Protein AF-A0A7X9SBX3-F1 (afdb_monomer)

Sequence (654 aa):
MNKITMFFCTLLCLFAACTQQEDELKALEEGKKVLVSFNVPEVALTPITRAGSGVELRYIMEVRSYNETQQSYETIKHRMEQLANGDNTASFEFELQEQGKYRLLFWADYVATQATKADTYTDKYYNTLDLENVMIIPEAYQLNDDSRDAFYGSYDFEKTAQQAILETQKLKRAVGKLVLKEKQQVAYTQSASFTVSYNVPKSFNVATGSTRSADVHAVTANDQNLAGNADSQDYTIFYDYIFATTGDGGYSISGLSLTGKDSQGATFTKDGIPNLPVHQNKRTIVSGSYMLVAPLPDGPSVKVETEITDTWADADVTVDTDEDVKPDVPAFAGKGTQSEPFQLASVDNLKKLMELVNAGEVVPGSETELSYGNAYYIQTGEIALNTDTDKICIGTAEHPFKGTYDGNKKTIGGLIVTHDNMAATGLFGVVEGATLTDIRIQDVKNFSKSGVAGGLCGISRGSVNITNVLCDGLNLAGSEVVGGLCGKVESGTLTVKACKMGANSTVVKTKSATGSNVGGFIGEIVAGTVLIEDSYNATKVTNTETASPDKVGGICGKVAEGVSFTITRCYVSASVTLTKSASGAAVADAILASGSAAVTDTYFDKAAKKTSTGAIKFASDAWPTWSVGAAWGSIGAYGDGGAAIVYPKLSWEQ

Foldseek 3Di:
DDDDDDDDDDDDDDDDDPPVVVVVVVCLQQLFKAKEKAFEDPLLCPLVVVLDQWKWKKKKKWKFFADPVVRDRDHTPDIDMDTDPPDRMDMDMDGDPDWFKMKMKMKMAIDTVVFDDDPHGDDQAWDVPDLQWIFGDLVNFDWLRSRRWMWMAMDMDTRDRNHHYDDYHYIFTQWFKEWEFAPDLVLLQFFAFKWKKWKAFGTAGRNQSATDQVHIDIDIDPRHGANADSVLQQRTRIMHIGGFGPDPRGDWIPDMWMKTAGPVGDIDTDPDDHTFTTHTQKYKYKYWHNHHHDADPPGDDTDIDIDIGNDSDPPPPPPDDDVPVPPLDFPAFFQLAPVTRGEDAELVSQVVLQVQQAVFAFGHNDPPRHGSLAGGYEYPHAYEDALPPRAAEHAAPVRFRQYEYHDVLHEYENYEHEDPPGQFTESYREHANYEYYNYEYAQYEYAAAHHFYEHHYGEYYAAYEAENYEDANADHEYEAFWEDHYGEYAEHEYEAYLYEYDQNHEIEYDHYQEEFFWEPHYREYRAYAYEHELYEGNYAWEYADAHHQYATEPHTREYDPPYEAEYELYEGAYEFDYNYYPDPNHATADHYRYDAYQYYNYEYANGDPDDPHPHHYPDDQAGDDDPPDRQWCDCWGRDPPDDDGDHIHGNSVD

Organism: NCBI:txid28111

Secondary structure (DSSP, 8-state):
--------------SS-HHHHHHHHHHHHTT-EEEEEEE--GGG-HHHHHS-BTEEEEEEEEEEEEETTTTEEEEEEEEEEEE--SSSEEEEEEE--S-EEEEEEEEEEEEETT--BSSSBPPSSEE-S-TTSEEE-GGG--SS-GGG--EEEEEEEEE-TT--BPPPEE-EESEEEEEEEES-HHHHHHEEEEEEEEEEE-EEETTTTEE-TT-EEEEEEEEEEPSSBGGGTB-EEEEEEEE--STT--EEE-S-EEEEEETTS-EEE---PPPEEE-TT-EEEEEESSSSSPPPTTPPP--EEEEEES---S--------SSS--SS-SSSS-SSSSSPEEE-SHHHHHHHHHHHHHTPBPTT-TT--BTTT-EEEE-S-EE--TTT-B--B--SSS-B-SEEE-TT-EEES-EE--TT-SEESSEEEEES-EEES-EEES-EEE-SSSEEESSEEEEESEEEEES-EE-S-EEEESSEEESSEEEE-SSEEEEES-EE-TT-EEEE---SS--EEESSEEEE-SSEEEEES-EE--EEEE--SSS--EEESSEEEE-TT-EEEEES-EE--EEEES---STT-EEESSBSSS--EEES-EESS--S--SS-PEE--SSB-----S---EEE-PBP-TTTPPP---EEGGG-

Radius of gyration: 33.86 Å; Cα contacts (8 Å, |Δi|>4): 1836; chains: 1; bounding box: 95×54×82 Å

Structure (mmCIF, N/CA/C/O backbone):
data_AF-A0A7X9SBX3-F1
#
_entry.id   AF-A0A7X9SBX3-F1
#
loop_
_atom_site.group_PDB
_atom_site.id
_atom_site.type_symbol
_atom_site.label_atom_id
_atom_site.label_alt_id
_atom_site.label_comp_id
_atom_site.label_asym_id
_atom_site.label_entity_id
_atom_site.label_seq_id
_atom_site.pdbx_PDB_ins_code
_atom_site.Cartn_x
_atom_site.Cartn_y
_atom_site.Cartn_z
_atom_site.occupancy
_atom_site.B_iso_or_equiv
_atom_site.auth_seq_id
_atom_site.auth_comp_id
_atom_site.auth_asym_id
_atom_site.auth_atom_id
_atom_site.pdbx_PDB_model_num
ATOM 1 N N . MET A 1 1 ? 23.498 1.967 30.797 1.00 29.91 1 MET A N 1
ATOM 2 C CA . MET A 1 1 ? 24.636 1.053 31.030 1.00 29.91 1 MET A CA 1
ATOM 3 C C . MET A 1 1 ? 24.372 -0.268 30.329 1.00 29.91 1 MET A C 1
ATOM 5 O O . MET A 1 1 ? 23.608 -1.092 30.809 1.00 29.91 1 MET A O 1
ATOM 9 N N . ASN A 1 2 ? 24.952 -0.334 29.136 1.00 28.06 2 ASN A N 1
ATOM 10 C CA . ASN A 1 2 ? 25.377 -1.444 28.287 1.00 28.06 2 ASN A CA 1
ATOM 11 C C . ASN A 1 2 ? 24.942 -2.873 28.640 1.00 28.06 2 ASN A C 1
ATOM 13 O O . ASN A 1 2 ? 25.412 -3.470 29.606 1.00 28.06 2 ASN A O 1
ATOM 17 N N . LYS A 1 3 ? 24.201 -3.467 27.702 1.00 26.70 3 LYS A N 1
ATOM 18 C CA . LYS A 1 3 ? 24.403 -4.851 27.268 1.00 26.70 3 LYS A CA 1
ATOM 19 C C . LYS A 1 3 ? 24.567 -4.837 25.749 1.00 26.70 3 LYS A C 1
ATOM 21 O O . LYS A 1 3 ? 23.579 -4.829 25.027 1.00 26.70 3 LYS A O 1
ATOM 26 N N . ILE A 1 4 ? 25.814 -4.779 25.289 1.00 29.08 4 ILE A N 1
ATOM 27 C CA . ILE A 1 4 ? 26.189 -5.218 23.943 1.00 29.08 4 ILE A CA 1
ATOM 28 C C . ILE A 1 4 ? 26.841 -6.577 24.153 1.00 29.08 4 ILE A C 1
ATOM 30 O O . ILE A 1 4 ? 27.819 -6.706 24.888 1.00 29.08 4 ILE A O 1
ATOM 34 N N . THR A 1 5 ? 26.222 -7.602 23.588 1.00 28.62 5 THR A N 1
ATOM 35 C CA . THR A 1 5 ? 26.702 -8.978 23.584 1.00 28.62 5 THR A CA 1
ATOM 36 C C . THR A 1 5 ? 26.880 -9.381 22.130 1.00 28.62 5 THR A C 1
ATOM 38 O O . THR A 1 5 ? 26.020 -9.075 21.313 1.00 28.62 5 THR A O 1
ATOM 41 N N . MET A 1 6 ? 27.957 -10.132 21.882 1.00 26.73 6 MET A N 1
ATOM 42 C CA . MET A 1 6 ? 28.195 -10.982 20.712 1.00 26.73 6 MET A CA 1
ATOM 43 C C . MET A 1 6 ? 28.601 -10.288 19.405 1.00 26.73 6 MET A C 1
ATOM 45 O O . MET A 1 6 ? 27.759 -9.928 18.598 1.00 26.73 6 MET A O 1
ATOM 49 N N . PHE A 1 7 ? 29.914 -10.226 19.159 1.00 26.52 7 PHE A N 1
ATOM 50 C CA . PHE A 1 7 ? 30.548 -10.994 18.076 1.00 26.52 7 PHE A CA 1
ATOM 51 C C . PHE A 1 7 ? 32.070 -11.039 18.315 1.00 26.52 7 PHE A C 1
ATOM 53 O O . PHE A 1 7 ? 32.809 -10.117 17.997 1.00 26.52 7 PHE A O 1
ATOM 60 N N . PHE A 1 8 ? 32.523 -12.113 18.961 1.00 30.94 8 PHE A N 1
ATOM 61 C CA . PHE A 1 8 ? 33.928 -12.497 19.103 1.00 30.94 8 PHE A CA 1
ATOM 62 C C . PHE A 1 8 ? 33.948 -14.002 18.844 1.00 30.94 8 PHE A C 1
ATOM 64 O O . PHE A 1 8 ? 33.506 -14.754 19.708 1.00 30.94 8 PHE A O 1
ATOM 71 N N . CYS A 1 9 ? 34.350 -14.431 17.647 1.00 26.30 9 CYS A N 1
ATOM 72 C CA . CYS A 1 9 ? 34.857 -15.779 17.357 1.00 26.30 9 CYS A CA 1
ATOM 73 C C . CYS A 1 9 ? 35.133 -15.918 15.858 1.00 26.30 9 CYS A C 1
ATOM 75 O O . CYS A 1 9 ? 34.207 -16.184 15.107 1.00 26.30 9 CYS A O 1
ATOM 77 N N . THR A 1 10 ? 36.402 -15.775 15.467 1.00 30.31 10 THR A N 1
ATOM 78 C CA . THR A 1 10 ? 37.152 -16.760 14.656 1.00 30.31 10 THR A CA 1
ATOM 79 C C . THR A 1 10 ? 38.561 -16.225 14.399 1.00 30.31 10 THR A C 1
ATOM 81 O O . THR A 1 10 ? 38.884 -15.754 13.316 1.00 30.31 10 THR A O 1
ATOM 84 N N . LEU A 1 11 ? 39.423 -16.313 15.410 1.00 33.22 11 LEU A N 1
ATOM 85 C CA . LEU A 1 11 ? 40.867 -16.354 15.198 1.00 33.22 11 LEU A CA 1
ATOM 86 C C . LEU A 1 11 ? 41.436 -17.352 16.201 1.00 33.22 11 LEU A C 1
ATOM 88 O O . LEU A 1 11 ? 41.638 -17.002 17.357 1.00 33.22 11 LEU A O 1
ATOM 92 N N . LEU A 1 12 ? 41.599 -18.612 15.788 1.00 30.83 12 LEU A N 1
ATOM 93 C CA . LEU A 1 12 ? 42.394 -19.611 16.508 1.00 30.83 12 LEU A CA 1
ATOM 94 C C . LEU A 1 12 ? 42.601 -20.862 15.643 1.00 30.83 12 LEU A C 1
ATOM 96 O O . LEU A 1 12 ? 41.713 -21.698 15.552 1.00 30.83 12 LEU A O 1
ATOM 100 N N . CYS A 1 13 ? 43.790 -20.962 15.043 1.00 27.70 13 CYS A N 1
ATOM 101 C CA . CYS A 1 13 ? 44.608 -22.171 14.848 1.00 27.70 13 CYS A CA 1
ATOM 102 C C . CYS A 1 13 ? 45.961 -21.699 14.259 1.00 27.70 13 CYS A C 1
ATOM 104 O O . CYS A 1 13 ? 45.933 -20.970 13.281 1.00 27.70 13 CYS A O 1
ATOM 106 N N . LEU A 1 14 ? 47.185 -22.017 14.699 1.00 28.97 14 LEU A N 1
ATOM 107 C CA . LEU A 1 14 ? 47.781 -22.805 15.783 1.00 28.97 14 LEU A CA 1
ATOM 108 C C . LEU A 1 14 ? 49.268 -22.348 15.899 1.00 28.97 14 LEU A C 1
ATOM 110 O O . LEU A 1 14 ? 49.957 -22.253 14.891 1.00 28.97 14 LEU A O 1
ATOM 114 N N . PHE A 1 15 ? 49.728 -22.095 17.132 1.00 36.72 15 PHE A N 1
ATOM 115 C CA . PHE A 1 15 ? 51.107 -22.132 17.671 1.00 36.72 15 PHE A CA 1
ATOM 116 C C . PHE A 1 15 ? 52.297 -21.477 16.923 1.00 36.72 15 PHE A C 1
ATOM 118 O O . PHE A 1 15 ? 53.084 -22.187 16.308 1.00 36.72 15 PHE A O 1
ATOM 125 N N . ALA A 1 16 ? 52.508 -20.160 17.132 1.00 33.69 16 ALA A N 1
ATOM 126 C CA . ALA A 1 16 ? 53.834 -19.500 17.282 1.00 33.69 16 ALA A CA 1
ATOM 127 C C . ALA A 1 16 ? 53.782 -17.976 17.626 1.00 33.69 16 ALA A C 1
ATOM 129 O O . ALA A 1 16 ? 54.732 -17.264 17.321 1.00 33.69 16 ALA A O 1
ATOM 130 N N . ALA A 1 17 ? 52.711 -17.430 18.230 1.00 33.72 17 ALA A N 1
ATOM 131 C CA . ALA A 1 17 ? 52.477 -15.968 18.233 1.00 33.72 17 ALA A CA 1
ATOM 132 C C . ALA A 1 17 ? 52.058 -15.335 19.584 1.00 33.72 17 ALA A C 1
ATOM 134 O O . ALA A 1 17 ? 51.328 -14.348 19.598 1.00 33.72 17 ALA A O 1
ATOM 135 N N . CYS A 1 18 ? 52.504 -15.856 20.737 1.00 38.62 18 CYS A N 1
ATOM 136 C CA . CYS A 1 18 ? 52.118 -15.275 22.040 1.00 38.62 18 CYS A CA 1
ATOM 137 C C . CYS A 1 18 ? 52.645 -13.847 22.289 1.00 38.62 18 CYS A C 1
ATOM 139 O O . CYS A 1 18 ? 52.012 -13.112 23.033 1.00 38.62 18 CYS A O 1
ATOM 141 N N . THR A 1 19 ? 53.752 -13.424 21.670 1.00 46.19 19 THR A N 1
ATOM 142 C CA . THR A 1 19 ? 54.263 -12.044 21.814 1.00 46.19 19 THR A CA 1
ATOM 143 C C . THR A 1 19 ? 53.541 -11.058 20.897 1.00 46.19 19 THR A C 1
ATOM 145 O O . THR A 1 19 ? 53.272 -9.930 21.285 1.00 46.19 19 THR A O 1
ATOM 148 N N . GLN A 1 20 ? 53.167 -11.504 19.696 1.00 48.78 20 GLN A N 1
ATOM 149 C CA . GLN A 1 20 ? 52.494 -10.673 18.698 1.00 48.78 20 GLN A CA 1
ATOM 150 C C . GLN A 1 20 ? 51.080 -10.294 19.155 1.00 48.78 20 GLN A C 1
ATOM 152 O O . GLN A 1 20 ? 50.665 -9.154 18.999 1.00 48.78 20 GLN A O 1
ATOM 157 N N . GLN A 1 21 ? 50.386 -11.225 19.815 1.00 46.06 21 GLN A N 1
ATOM 158 C CA . GLN A 1 21 ? 49.043 -11.002 20.343 1.00 46.06 21 GLN A CA 1
ATOM 159 C C . GLN A 1 21 ? 49.030 -10.065 21.569 1.00 46.06 21 GLN A C 1
ATOM 161 O O . GLN A 1 21 ? 48.087 -9.299 21.731 1.00 46.06 21 GLN A O 1
ATOM 166 N N . GLU A 1 22 ? 50.073 -10.080 22.413 1.00 47.22 22 GLU A N 1
ATOM 167 C CA . GLU A 1 22 ? 50.239 -9.122 23.525 1.00 47.22 22 GLU A CA 1
ATOM 168 C C . GLU A 1 22 ? 50.602 -7.713 23.036 1.00 47.22 22 GLU A C 1
ATOM 170 O O . GLU A 1 22 ? 50.091 -6.732 23.579 1.00 47.22 22 GLU A O 1
ATOM 175 N N . ASP A 1 23 ? 51.448 -7.596 22.010 1.00 52.53 23 ASP A N 1
ATOM 176 C CA . ASP A 1 23 ? 51.816 -6.305 21.416 1.00 52.53 23 ASP A CA 1
ATOM 177 C C . ASP A 1 23 ? 50.665 -5.700 20.594 1.00 52.53 23 ASP A C 1
ATOM 179 O O . ASP A 1 23 ? 50.452 -4.489 20.635 1.00 52.53 23 ASP A O 1
ATOM 183 N N . GLU A 1 24 ? 49.864 -6.522 19.909 1.00 51.44 24 GLU A N 1
ATOM 184 C CA . GLU A 1 24 ? 48.627 -6.091 19.243 1.00 51.44 24 GLU A CA 1
ATOM 185 C C . GLU A 1 24 ? 47.574 -5.612 20.248 1.00 51.44 24 GLU A C 1
ATOM 187 O O . GLU A 1 24 ? 46.966 -4.561 20.036 1.00 51.44 24 GLU A O 1
ATOM 192 N N . LEU A 1 25 ? 47.407 -6.320 21.372 1.00 48.41 25 LEU A N 1
ATOM 193 C CA . LEU A 1 25 ? 46.498 -5.915 22.446 1.00 48.41 25 LEU A CA 1
ATOM 194 C C . LEU A 1 25 ? 46.972 -4.616 23.120 1.00 48.41 25 LEU A C 1
ATOM 196 O O . LEU A 1 25 ? 46.162 -3.717 23.331 1.00 48.41 25 LEU A O 1
ATOM 200 N N . LYS A 1 26 ? 48.282 -4.460 23.365 1.00 51.50 26 LYS A N 1
ATOM 201 C CA . LYS A 1 26 ? 48.878 -3.209 23.872 1.00 51.50 26 LYS A CA 1
ATOM 202 C C . LYS A 1 26 ? 48.765 -2.047 22.884 1.00 51.50 26 LYS A C 1
ATOM 204 O O . LYS A 1 26 ? 48.511 -0.924 23.303 1.00 51.50 26 LYS A O 1
ATOM 209 N N . ALA A 1 27 ? 48.920 -2.282 21.581 1.00 50.53 27 ALA A N 1
ATOM 210 C CA . ALA A 1 27 ? 48.774 -1.245 20.554 1.00 50.53 27 ALA A CA 1
ATOM 211 C C . ALA A 1 27 ? 47.312 -0.780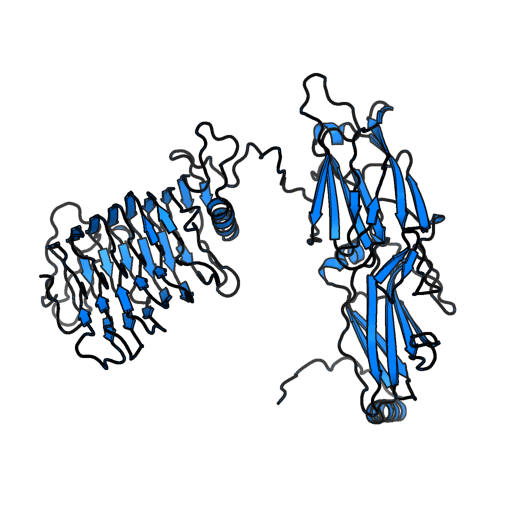 20.381 1.00 50.53 27 ALA A C 1
ATOM 213 O O . ALA A 1 27 ? 47.076 0.388 20.044 1.00 50.53 27 ALA A O 1
ATOM 214 N N . LEU A 1 28 ? 46.342 -1.664 20.651 1.00 51.38 28 LEU A N 1
ATOM 215 C CA . LEU A 1 28 ? 44.926 -1.318 20.819 1.00 51.38 28 LEU A CA 1
ATOM 216 C C . LEU A 1 28 ? 44.669 -0.560 22.137 1.00 51.38 28 LEU A C 1
ATOM 218 O O . LEU A 1 28 ? 43.938 0.430 22.120 1.00 51.38 28 LEU A O 1
ATOM 222 N N . GLU A 1 29 ? 45.290 -0.966 23.252 1.00 50.56 29 GLU A N 1
ATOM 223 C CA . GLU A 1 29 ? 45.176 -0.296 24.564 1.00 50.56 29 GLU A CA 1
ATOM 224 C C . GLU A 1 29 ? 45.827 1.102 24.596 1.00 50.56 29 GLU A C 1
ATOM 226 O O . GLU A 1 29 ? 45.339 1.992 25.293 1.00 50.56 29 GLU A O 1
ATOM 231 N N . GLU A 1 30 ? 46.880 1.337 23.806 1.00 54.88 30 GLU A N 1
ATOM 232 C CA . GLU A 1 30 ? 47.530 2.647 23.628 1.00 54.88 30 GLU A CA 1
ATOM 233 C C . GLU A 1 30 ? 46.875 3.515 22.534 1.00 54.88 30 GLU A C 1
ATOM 235 O O . GLU A 1 30 ? 47.345 4.622 22.260 1.00 54.88 30 GLU A O 1
ATOM 240 N N . GLY A 1 31 ? 45.813 3.028 21.878 1.00 56.81 31 GLY A N 1
ATOM 241 C CA . GLY A 1 31 ? 45.084 3.768 20.848 1.00 56.81 31 GLY A CA 1
ATOM 242 C C . GLY A 1 31 ? 45.906 4.090 19.594 1.00 56.81 31 GLY A C 1
ATOM 243 O O . GLY A 1 31 ? 45.600 5.069 18.919 1.00 56.81 31 GLY A O 1
ATOM 244 N N . LYS A 1 32 ? 46.952 3.324 19.262 1.00 67.25 32 LYS A N 1
ATOM 245 C CA . LYS A 1 32 ? 47.802 3.572 18.075 1.00 67.25 32 LYS A CA 1
ATOM 246 C C . LYS A 1 32 ? 47.245 2.947 16.798 1.00 67.25 32 LYS A C 1
ATOM 248 O O . LYS A 1 32 ? 47.476 3.470 15.709 1.00 67.25 32 LYS A O 1
ATOM 253 N N . LYS A 1 33 ? 46.499 1.852 16.936 1.00 73.62 33 LYS A N 1
ATOM 254 C CA . LYS A 1 33 ? 45.808 1.170 15.838 1.00 73.62 33 LYS A CA 1
ATOM 255 C C . LYS A 1 33 ? 44.367 1.651 15.720 1.00 73.62 33 LYS A C 1
ATOM 257 O O . LYS A 1 33 ? 43.701 1.869 16.729 1.00 73.62 33 LYS A O 1
ATOM 262 N N . VAL A 1 34 ? 43.900 1.807 14.488 1.00 80.62 34 VAL A N 1
ATOM 263 C CA . VAL A 1 34 ? 42.513 2.128 14.151 1.00 80.62 34 VAL A CA 1
ATOM 264 C C . VAL A 1 34 ? 41.955 0.998 13.302 1.00 80.62 34 VAL A C 1
ATOM 266 O O . VAL A 1 34 ? 42.498 0.683 12.245 1.00 80.62 34 VAL A O 1
ATOM 269 N N . LEU A 1 35 ? 40.853 0.418 13.766 1.00 81.50 35 LEU A N 1
ATOM 270 C CA . LEU A 1 35 ? 40.042 -0.529 13.020 1.00 81.50 35 LEU A CA 1
ATOM 271 C C . LEU A 1 35 ? 38.812 0.190 12.470 1.00 81.50 35 LEU A C 1
ATOM 273 O O . LEU A 1 35 ? 38.035 0.782 13.226 1.00 81.50 35 LEU A O 1
ATOM 277 N N . VAL A 1 36 ? 38.607 0.098 11.160 1.00 83.06 36 VAL A N 1
ATOM 278 C CA . VAL A 1 36 ? 37.375 0.538 10.507 1.00 83.06 36 VAL A CA 1
ATOM 279 C C . VAL A 1 36 ? 36.761 -0.617 9.743 1.00 83.06 36 VAL A C 1
ATOM 281 O O . VAL A 1 36 ? 37.454 -1.356 9.050 1.00 83.06 36 VAL A O 1
ATOM 284 N N . SER A 1 37 ? 35.449 -0.766 9.878 1.00 81.19 37 SER A N 1
ATOM 285 C CA . SER A 1 37 ? 34.666 -1.691 9.066 1.00 81.19 37 SER A CA 1
ATOM 286 C C . SER A 1 37 ? 33.675 -0.910 8.227 1.00 81.19 37 SER A C 1
ATOM 288 O O . SER A 1 37 ? 33.221 0.166 8.623 1.00 81.19 37 SER A O 1
ATOM 290 N N . PHE A 1 38 ? 33.324 -1.448 7.075 1.00 73.38 38 PHE A N 1
ATOM 291 C CA . PHE A 1 38 ? 32.271 -0.903 6.240 1.00 73.38 38 PHE A CA 1
ATOM 292 C C . PHE A 1 38 ? 31.499 -2.027 5.571 1.00 73.38 38 PHE A C 1
ATOM 294 O O . PHE A 1 38 ? 31.980 -3.156 5.451 1.00 73.38 38 PHE A O 1
ATOM 301 N N . ASN A 1 39 ? 30.288 -1.703 5.144 1.00 73.88 39 ASN A N 1
ATOM 302 C CA . ASN A 1 39 ? 29.443 -2.620 4.409 1.00 73.88 39 ASN A CA 1
ATOM 303 C C . ASN A 1 39 ? 28.909 -1.977 3.130 1.00 73.88 39 ASN A C 1
ATOM 305 O O . ASN A 1 39 ? 28.545 -0.795 3.096 1.00 73.88 39 ASN A O 1
ATOM 309 N N . VAL A 1 40 ? 28.843 -2.791 2.081 1.00 69.50 40 VAL A N 1
ATOM 310 C CA . VAL A 1 40 ? 28.067 -2.482 0.881 1.00 69.50 40 VAL A CA 1
ATOM 311 C C . VAL A 1 40 ? 26.613 -2.883 1.173 1.00 69.50 40 VAL A C 1
ATOM 313 O O . VAL A 1 40 ? 26.392 -3.948 1.756 1.00 69.50 40 VAL A O 1
ATOM 316 N N . PRO A 1 41 ? 25.604 -2.048 0.858 1.00 63.16 41 PRO A N 1
ATOM 317 C CA . PRO A 1 41 ? 24.205 -2.375 1.135 1.00 63.16 41 PRO A CA 1
ATOM 318 C C . PRO A 1 41 ? 23.789 -3.738 0.553 1.00 63.16 41 PRO A C 1
ATOM 320 O O . PRO A 1 41 ? 24.160 -4.079 -0.563 1.00 63.16 41 PRO A O 1
ATOM 323 N N . GLU A 1 42 ? 22.979 -4.506 1.286 1.00 50.88 42 GLU A N 1
ATOM 324 C CA . GLU A 1 42 ? 22.606 -5.885 0.915 1.00 50.88 42 GLU A CA 1
ATOM 325 C C . GLU A 1 42 ? 21.798 -5.954 -0.400 1.00 50.88 42 GLU A C 1
ATOM 327 O O . GLU A 1 42 ? 22.018 -6.826 -1.231 1.00 50.88 42 GLU A O 1
ATOM 332 N N . VAL A 1 43 ? 20.964 -4.940 -0.659 1.00 47.41 43 VAL A N 1
ATOM 333 C CA . VAL A 1 43 ? 20.203 -4.741 -1.914 1.00 47.41 43 VAL A CA 1
ATOM 334 C C . VAL A 1 43 ? 21.113 -4.375 -3.107 1.00 47.41 43 VAL A C 1
ATOM 336 O O . VAL A 1 43 ? 20.680 -4.314 -4.250 1.00 47.41 43 VAL A O 1
ATOM 339 N N . ALA A 1 44 ? 22.398 -4.111 -2.860 1.00 47.53 44 ALA A N 1
ATOM 340 C CA . ALA A 1 44 ? 23.400 -3.835 -3.884 1.00 47.53 44 ALA A CA 1
ATOM 341 C C . ALA A 1 44 ? 24.214 -5.077 -4.302 1.00 47.53 44 ALA A C 1
ATOM 343 O O . ALA A 1 44 ? 25.105 -4.953 -5.138 1.00 47.53 44 ALA A O 1
ATOM 344 N N . LEU A 1 45 ? 23.905 -6.259 -3.752 1.00 42.16 45 LEU A N 1
ATOM 345 C CA . LEU A 1 45 ? 24.653 -7.500 -3.986 1.00 42.16 45 LEU A CA 1
ATOM 346 C C . LEU A 1 45 ? 24.195 -8.311 -5.191 1.00 42.16 45 LEU A C 1
ATOM 348 O O . LEU A 1 45 ? 24.868 -9.275 -5.555 1.00 42.16 45 LEU A O 1
ATOM 352 N N . THR A 1 46 ? 23.096 -7.968 -5.847 1.00 45.44 46 THR A N 1
ATOM 353 C CA . THR A 1 46 ? 22.715 -8.724 -7.037 1.00 45.44 46 THR A CA 1
ATOM 354 C C . THR A 1 46 ? 23.529 -8.452 -8.278 1.00 45.44 46 THR A C 1
ATOM 356 O O . THR A 1 46 ? 23.807 -9.417 -8.978 1.00 45.44 46 THR A O 1
ATOM 359 N N . PRO A 1 47 ? 24.077 -7.253 -8.507 1.00 46.31 47 PRO A N 1
ATOM 360 C CA . PRO A 1 47 ? 25.213 -7.099 -9.407 1.00 46.31 47 PRO A CA 1
ATOM 361 C C . PRO A 1 47 ? 26.436 -7.913 -8.946 1.00 46.31 47 PRO A C 1
ATOM 363 O O . PRO A 1 47 ? 27.122 -8.491 -9.773 1.00 46.31 47 PRO A O 1
ATOM 366 N N . ILE A 1 48 ? 26.696 -8.055 -7.635 1.00 47.28 48 ILE A N 1
ATOM 367 C CA . ILE A 1 48 ? 27.837 -8.834 -7.091 1.00 47.28 48 ILE A CA 1
ATOM 368 C C . ILE A 1 48 ? 27.706 -10.338 -7.397 1.00 47.28 48 ILE A C 1
ATOM 370 O O . ILE A 1 48 ? 28.714 -10.980 -7.677 1.00 47.28 48 ILE A O 1
ATOM 374 N N . THR A 1 49 ? 26.488 -10.887 -7.452 1.00 45.56 49 THR A N 1
ATOM 375 C CA . THR A 1 49 ? 26.232 -12.273 -7.899 1.00 45.56 49 THR A CA 1
ATOM 376 C C . THR A 1 49 ? 25.999 -12.418 -9.415 1.00 45.56 49 THR A C 1
ATOM 378 O O . THR A 1 49 ? 26.146 -13.525 -9.932 1.00 45.56 49 THR A O 1
ATOM 381 N N . ARG A 1 50 ? 25.684 -11.331 -10.145 1.00 48.91 50 ARG A N 1
ATOM 382 C CA . ARG A 1 50 ? 25.410 -11.307 -11.606 1.00 48.91 50 ARG A CA 1
ATOM 383 C C . ARG A 1 50 ? 26.553 -10.815 -12.490 1.00 48.91 50 ARG A C 1
ATOM 385 O O . ARG A 1 50 ? 26.508 -11.073 -13.687 1.00 48.91 50 ARG A O 1
ATOM 392 N N . ALA A 1 51 ? 27.578 -10.167 -11.933 1.00 54.50 51 ALA A N 1
ATOM 393 C CA . ALA A 1 51 ? 28.741 -9.632 -12.654 1.00 54.50 51 ALA A CA 1
ATOM 394 C C . ALA A 1 51 ? 29.521 -10.688 -13.474 1.00 54.50 51 ALA A C 1
ATOM 396 O O . ALA A 1 51 ? 30.451 -10.362 -14.211 1.00 54.50 51 ALA A O 1
ATOM 397 N N . GLY A 1 52 ? 29.105 -11.953 -13.386 1.00 57.09 52 GLY A N 1
ATOM 398 C CA . GLY A 1 52 ? 29.570 -13.048 -14.211 1.00 57.09 52 GLY A CA 1
ATOM 399 C C . GLY A 1 52 ? 30.881 -13.628 -13.702 1.00 57.09 52 GLY A C 1
ATOM 400 O O . GLY A 1 52 ? 31.565 -13.076 -12.841 1.00 57.09 52 GLY A O 1
ATOM 401 N N . SER A 1 53 ? 31.251 -14.782 -14.249 1.00 61.09 53 SER A N 1
ATOM 402 C CA . SER A 1 53 ? 32.563 -15.382 -14.018 1.00 61.09 53 SER A CA 1
ATOM 403 C C . SER A 1 53 ? 33.621 -14.589 -14.796 1.00 61.09 53 SER A C 1
ATOM 405 O O . SER A 1 53 ? 33.878 -14.883 -15.963 1.00 61.09 53 SER A O 1
ATOM 407 N N . GLY A 1 54 ? 34.198 -13.547 -14.198 1.00 79.69 54 GLY A N 1
ATOM 408 C CA . GLY A 1 54 ? 35.239 -12.748 -14.861 1.00 79.69 54 GLY A CA 1
ATOM 409 C C . GLY A 1 54 ? 35.662 -11.461 -14.155 1.00 79.69 54 GLY A C 1
ATOM 410 O O . GLY A 1 54 ? 36.613 -10.808 -14.598 1.00 79.69 54 GLY A O 1
ATOM 411 N N . VAL A 1 55 ? 34.989 -11.088 -13.066 1.00 87.31 55 VAL A N 1
ATOM 412 C CA . VAL A 1 55 ? 35.395 -9.974 -12.208 1.00 87.31 55 VAL A CA 1
ATOM 413 C C . VAL A 1 55 ? 35.342 -10.341 -10.731 1.00 87.31 55 VAL A C 1
ATOM 415 O O . VAL A 1 55 ? 34.678 -11.298 -10.341 1.00 87.31 55 VAL A O 1
ATOM 418 N N . GLU A 1 56 ? 36.032 -9.554 -9.913 1.00 85.81 56 GLU A N 1
ATOM 419 C CA . GLU A 1 56 ? 36.028 -9.632 -8.454 1.00 85.81 56 GLU A CA 1
ATOM 420 C C . GLU A 1 56 ? 35.821 -8.228 -7.876 1.00 85.81 56 GLU A C 1
ATOM 422 O O . GLU A 1 56 ? 36.373 -7.247 -8.383 1.00 85.81 56 GLU A O 1
ATOM 427 N N . LEU A 1 57 ? 35.006 -8.125 -6.823 1.00 86.94 57 LEU A N 1
ATOM 428 C CA . LEU A 1 57 ? 34.781 -6.864 -6.120 1.00 86.94 57 LEU A CA 1
ATOM 429 C C . LEU A 1 57 ? 36.040 -6.487 -5.329 1.00 86.94 57 LEU A C 1
ATOM 431 O O . LEU A 1 57 ? 36.579 -7.293 -4.570 1.00 86.94 57 LEU A O 1
ATOM 435 N N . ARG A 1 58 ? 36.483 -5.246 -5.488 1.00 91.12 58 ARG A N 1
ATOM 436 C CA . ARG A 1 58 ? 37.620 -4.630 -4.812 1.00 91.12 58 ARG A CA 1
ATOM 437 C C . ARG A 1 58 ? 37.132 -3.532 -3.880 1.00 91.12 58 ARG A C 1
ATOM 439 O O . ARG A 1 58 ? 36.203 -2.797 -4.196 1.00 91.12 58 ARG A O 1
ATOM 446 N N . TYR A 1 59 ? 37.830 -3.379 -2.763 1.00 91.31 59 TYR A N 1
ATOM 447 C CA . TYR A 1 59 ? 37.684 -2.276 -1.830 1.00 91.31 59 TYR A CA 1
ATOM 448 C C . TYR A 1 59 ? 38.984 -1.484 -1.718 1.00 91.31 59 TYR A C 1
ATOM 450 O O . TYR A 1 59 ? 40.051 -2.075 -1.544 1.00 91.31 59 TYR A O 1
ATOM 458 N N . ILE A 1 60 ? 38.881 -0.158 -1.748 1.00 94.56 60 ILE A N 1
ATOM 459 C CA . ILE A 1 60 ? 39.974 0.799 -1.556 1.00 94.56 60 ILE A CA 1
ATOM 460 C C . ILE A 1 60 ? 39.617 1.707 -0.377 1.00 94.56 60 ILE A C 1
ATOM 462 O O . ILE A 1 60 ? 38.489 2.194 -0.279 1.00 94.56 60 ILE A O 1
ATOM 466 N N . MET A 1 61 ? 40.585 1.964 0.499 1.00 94.25 61 MET A N 1
ATOM 467 C CA . MET A 1 61 ? 40.491 2.966 1.558 1.00 94.25 61 MET A CA 1
ATOM 468 C C . MET A 1 61 ? 41.699 3.902 1.511 1.00 94.25 61 MET A C 1
ATOM 470 O O . MET A 1 61 ? 42.839 3.440 1.486 1.00 94.25 61 MET A O 1
ATOM 474 N N . GLU A 1 62 ? 41.448 5.207 1.592 1.00 96.44 62 GLU A N 1
ATOM 475 C CA . GLU A 1 62 ? 42.453 6.221 1.912 1.00 96.44 62 GLU A CA 1
ATOM 476 C C . GLU A 1 62 ? 42.156 6.899 3.251 1.00 96.44 62 GLU A C 1
ATOM 478 O O . GLU A 1 62 ? 41.014 7.254 3.546 1.00 96.44 62 GLU A O 1
ATOM 483 N N . VAL A 1 63 ? 43.206 7.132 4.039 1.00 94.88 63 VAL A N 1
ATOM 484 C CA . VAL A 1 63 ? 43.164 7.936 5.267 1.00 94.88 63 VAL A CA 1
ATOM 485 C C . VAL A 1 63 ? 43.903 9.235 4.999 1.00 94.88 63 VAL A C 1
ATOM 487 O O . VAL A 1 63 ? 45.095 9.208 4.693 1.00 94.88 63 VAL A O 1
ATOM 490 N N . ARG A 1 64 ? 43.230 10.375 5.144 1.00 95.19 64 ARG A N 1
ATOM 491 C CA . ARG A 1 64 ? 43.806 11.704 4.907 1.00 95.19 64 ARG A CA 1
ATOM 492 C C . ARG A 1 64 ? 43.801 12.531 6.184 1.00 95.19 64 ARG A C 1
ATOM 494 O O . ARG A 1 64 ? 42.785 12.584 6.871 1.00 95.19 64 ARG A O 1
ATOM 501 N N . SER A 1 65 ? 44.916 13.174 6.523 1.00 93.81 65 SER A N 1
ATOM 502 C CA . SER A 1 65 ? 44.983 14.074 7.685 1.00 93.81 65 SER A CA 1
ATOM 503 C C . SER A 1 65 ? 44.558 15.492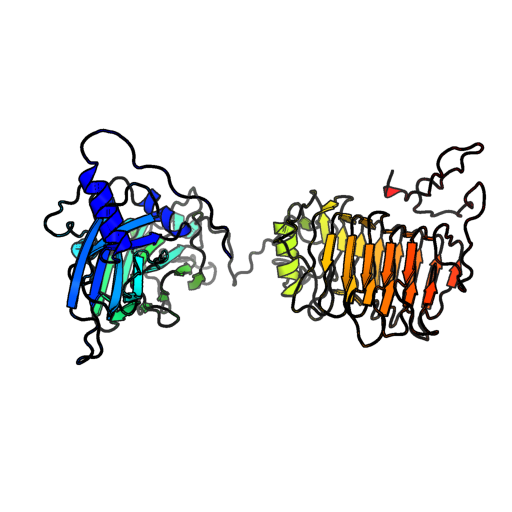 7.321 1.00 93.81 65 SER A C 1
ATOM 505 O O . SER A 1 65 ? 44.905 15.982 6.245 1.00 93.81 65 SER A O 1
ATOM 507 N N . TYR A 1 66 ? 43.868 16.164 8.238 1.00 93.31 66 TYR A N 1
ATOM 508 C CA . TYR A 1 66 ? 43.477 17.561 8.087 1.00 93.31 66 TYR A CA 1
ATOM 509 C C . TYR A 1 66 ? 44.680 18.499 8.218 1.00 93.31 66 TYR A C 1
ATOM 511 O O . TYR A 1 66 ? 45.460 18.401 9.167 1.00 93.31 66 TYR A O 1
ATOM 519 N N . ASN A 1 67 ? 44.810 19.438 7.287 1.00 91.06 67 ASN A N 1
ATOM 520 C CA . ASN A 1 67 ? 45.772 20.525 7.359 1.00 91.06 67 ASN A CA 1
ATOM 521 C C . ASN A 1 67 ? 45.068 21.796 7.851 1.00 91.06 67 ASN A C 1
ATOM 523 O O . ASN A 1 67 ? 44.291 22.407 7.122 1.00 91.06 67 ASN A O 1
ATOM 527 N N . GLU A 1 68 ? 45.379 22.231 9.073 1.00 87.31 68 GLU A N 1
ATOM 528 C CA . GLU A 1 68 ? 44.787 23.435 9.680 1.00 87.31 68 GLU A CA 1
ATOM 529 C C . GLU A 1 68 ? 45.107 24.729 8.901 1.00 87.31 68 GLU A C 1
ATOM 531 O O . GLU A 1 68 ? 44.316 25.670 8.915 1.00 87.31 68 GLU A O 1
ATOM 536 N N . THR A 1 69 ? 46.234 24.785 8.179 1.00 87.75 69 THR A N 1
ATOM 537 C CA . THR A 1 69 ? 46.624 25.971 7.389 1.00 87.75 69 THR A CA 1
ATOM 538 C C . THR A 1 69 ? 45.790 26.100 6.118 1.00 87.75 69 THR A C 1
ATOM 540 O O . THR A 1 69 ? 45.375 27.199 5.758 1.00 87.75 69 THR A O 1
ATOM 543 N N . GLN A 1 70 ? 45.556 24.980 5.431 1.00 84.38 70 GLN A N 1
ATOM 544 C CA . GLN A 1 70 ? 44.829 24.934 4.155 1.00 84.38 70 GLN A CA 1
ATOM 545 C C . GLN A 1 70 ? 43.329 24.661 4.333 1.00 84.38 70 GLN A C 1
ATOM 547 O O . GLN A 1 70 ? 42.561 24.819 3.389 1.00 84.38 70 GLN A O 1
ATOM 552 N N . GLN A 1 71 ? 42.915 24.305 5.552 1.00 87.75 71 GLN A N 1
ATOM 553 C CA . GLN A 1 71 ? 41.545 23.949 5.919 1.00 87.75 71 GLN A CA 1
ATOM 554 C C . GLN A 1 71 ? 40.970 22.806 5.065 1.00 87.75 71 GLN A C 1
ATOM 556 O O . GLN A 1 71 ? 39.807 22.819 4.664 1.00 87.75 71 GLN A O 1
ATOM 561 N N . SER A 1 72 ? 41.804 21.806 4.778 1.00 89.62 72 SER A N 1
ATOM 562 C CA . SER A 1 72 ? 41.532 20.733 3.817 1.00 89.62 72 SER A CA 1
ATOM 563 C C . SER A 1 72 ? 42.200 19.413 4.230 1.00 89.62 72 SER A C 1
ATOM 565 O O . SER A 1 72 ? 43.147 19.389 5.017 1.00 89.62 72 SER A O 1
ATOM 567 N N . TYR A 1 73 ? 41.704 18.288 3.706 1.00 89.94 73 TYR A N 1
ATOM 568 C CA . TYR A 1 73 ? 42.258 16.948 3.944 1.00 89.94 73 TYR A CA 1
ATOM 569 C C . TYR A 1 73 ? 43.165 16.523 2.780 1.00 89.94 73 TYR A C 1
ATOM 571 O O . TYR A 1 73 ? 42.736 15.788 1.896 1.00 89.94 73 TYR A O 1
ATOM 579 N N . GLU A 1 74 ? 44.413 16.995 2.759 1.00 81.50 74 GLU A N 1
ATOM 580 C CA . GLU A 1 74 ? 45.294 16.839 1.582 1.00 81.50 74 GLU A CA 1
ATOM 581 C C . GLU A 1 74 ? 46.322 15.708 1.707 1.00 81.50 74 GLU A C 1
ATOM 583 O O . GLU A 1 74 ? 46.671 15.067 0.718 1.00 81.50 74 GLU A O 1
ATOM 588 N N . THR A 1 75 ? 46.812 15.424 2.916 1.00 90.00 75 THR A N 1
ATOM 589 C CA . THR A 1 75 ? 47.917 14.471 3.092 1.00 90.00 75 THR A CA 1
ATOM 590 C C . THR A 1 75 ? 47.392 13.055 3.285 1.00 90.00 75 THR A C 1
ATOM 592 O O . THR A 1 75 ? 46.847 12.739 4.345 1.00 90.00 75 THR A O 1
ATOM 595 N N . ILE A 1 76 ? 47.613 12.182 2.299 1.00 93.88 76 ILE A N 1
ATOM 596 C CA . ILE A 1 76 ? 47.353 10.740 2.412 1.00 93.88 76 ILE A CA 1
ATOM 597 C C . ILE A 1 76 ? 48.348 10.133 3.408 1.00 93.88 76 ILE A C 1
ATOM 599 O O . ILE A 1 76 ? 49.562 10.196 3.219 1.00 93.88 76 ILE A O 1
ATOM 603 N N . LYS A 1 77 ? 47.828 9.550 4.487 1.00 94.56 77 LYS A N 1
ATOM 604 C CA . LYS A 1 77 ? 48.595 8.821 5.505 1.00 94.56 77 LYS A CA 1
ATOM 605 C C . LYS A 1 77 ? 48.649 7.329 5.202 1.00 94.56 77 LYS A C 1
ATOM 607 O O . LYS A 1 77 ? 49.691 6.719 5.395 1.00 94.56 77 LYS A O 1
ATOM 612 N N . HIS A 1 78 ? 47.545 6.771 4.706 1.00 93.81 78 HIS A N 1
ATOM 613 C CA . HIS A 1 78 ? 47.435 5.364 4.317 1.00 93.81 78 HIS A CA 1
ATOM 614 C C . HIS A 1 78 ? 46.582 5.220 3.065 1.00 93.81 78 HIS A C 1
ATOM 616 O O . HIS A 1 78 ? 45.578 5.920 2.932 1.00 93.81 78 HIS A O 1
ATOM 622 N N . ARG A 1 79 ? 46.951 4.270 2.202 1.00 94.50 79 ARG A N 1
ATOM 623 C CA . ARG A 1 79 ? 46.111 3.733 1.129 1.00 94.50 79 ARG A CA 1
ATOM 624 C C . ARG A 1 79 ? 46.162 2.213 1.194 1.00 94.50 79 ARG A C 1
ATOM 626 O O . ARG A 1 79 ? 47.246 1.637 1.228 1.00 94.50 79 ARG A O 1
ATOM 633 N N . MET A 1 80 ? 45.004 1.570 1.229 1.00 93.25 80 MET A N 1
ATOM 634 C CA . MET A 1 80 ? 44.892 0.117 1.340 1.00 93.25 80 MET A CA 1
ATOM 635 C C . MET A 1 80 ? 43.872 -0.409 0.339 1.00 93.25 80 MET A C 1
ATOM 637 O O . MET A 1 80 ? 42.835 0.214 0.133 1.00 93.25 80 MET A O 1
ATOM 641 N N . GLU A 1 81 ? 44.156 -1.575 -0.245 1.00 93.25 81 GLU A N 1
ATOM 642 C CA . GLU A 1 81 ? 43.251 -2.254 -1.175 1.00 93.25 81 GLU A CA 1
ATOM 643 C C . GLU A 1 81 ? 43.140 -3.742 -0.857 1.00 93.25 81 GLU A C 1
ATOM 645 O O . GLU A 1 81 ? 44.158 -4.418 -0.644 1.00 93.25 81 GLU A O 1
ATOM 650 N N . GLN A 1 82 ? 41.921 -4.271 -0.898 1.00 88.69 82 GLN A N 1
ATOM 651 C CA . GLN A 1 82 ? 41.643 -5.696 -0.730 1.00 88.69 82 GLN A CA 1
ATOM 652 C C . GLN A 1 82 ? 40.521 -6.155 -1.659 1.00 88.69 82 GLN A C 1
ATOM 654 O O . GLN A 1 82 ? 39.656 -5.365 -2.024 1.00 88.69 82 GLN A O 1
ATOM 659 N N . LEU A 1 83 ? 40.546 -7.430 -2.039 1.00 87.00 83 LEU A N 1
ATOM 660 C CA . LEU A 1 83 ? 39.445 -8.065 -2.759 1.00 87.00 83 LEU A CA 1
ATOM 661 C C . LEU A 1 83 ? 38.413 -8.578 -1.753 1.00 87.00 83 LEU A C 1
ATOM 663 O O . LEU A 1 83 ? 38.752 -8.895 -0.611 1.00 87.00 83 LEU A O 1
ATOM 667 N N . ALA A 1 84 ? 37.152 -8.633 -2.165 1.00 79.31 84 ALA A N 1
ATOM 668 C CA . ALA A 1 84 ? 36.080 -9.177 -1.350 1.00 79.31 84 ALA A CA 1
ATOM 669 C C . ALA A 1 84 ? 36.226 -10.700 -1.210 1.00 79.31 84 ALA A C 1
ATOM 671 O O . ALA A 1 84 ? 36.407 -11.408 -2.196 1.00 79.31 84 ALA A O 1
ATOM 672 N N . ASN A 1 85 ? 36.061 -11.218 0.009 1.00 66.38 85 ASN A N 1
ATOM 673 C CA . ASN A 1 85 ? 36.132 -12.656 0.303 1.00 66.38 85 ASN A CA 1
ATOM 674 C C . ASN A 1 85 ? 34.753 -13.347 0.250 1.00 66.38 85 ASN A C 1
ATOM 676 O O . ASN A 1 85 ? 34.515 -14.312 0.968 1.00 66.38 85 ASN A O 1
ATOM 680 N N . GLY A 1 86 ? 33.829 -12.839 -0.571 1.00 58.62 86 GLY A N 1
ATOM 681 C CA . GLY A 1 86 ? 32.446 -13.331 -0.660 1.00 58.62 86 GLY A CA 1
ATOM 682 C C . GLY A 1 86 ? 31.461 -12.700 0.335 1.00 58.62 86 GLY A C 1
ATOM 683 O O . GLY A 1 86 ? 30.260 -12.904 0.186 1.00 58.62 86 GLY A O 1
ATOM 684 N N . ASP A 1 87 ? 31.944 -11.887 1.281 1.00 59.84 87 ASP A N 1
ATOM 685 C CA . ASP A 1 87 ? 31.115 -11.140 2.234 1.00 59.84 87 ASP A CA 1
ATOM 686 C C . ASP A 1 87 ? 30.855 -9.691 1.775 1.00 59.84 87 ASP A C 1
ATOM 688 O O . ASP A 1 87 ? 31.679 -9.050 1.115 1.00 59.84 87 ASP A O 1
ATOM 692 N N . ASN A 1 88 ? 29.710 -9.136 2.189 1.00 63.94 88 ASN A N 1
ATOM 693 C CA . ASN A 1 88 ? 29.297 -7.745 1.932 1.00 63.94 88 ASN A CA 1
ATOM 694 C C . ASN A 1 88 ? 29.919 -6.723 2.901 1.00 63.94 88 ASN A C 1
ATOM 696 O O . ASN A 1 88 ? 29.509 -5.559 2.945 1.00 63.94 88 ASN A O 1
ATOM 700 N N . THR A 1 89 ? 30.895 -7.168 3.688 1.00 68.50 89 THR A N 1
ATOM 701 C CA . THR A 1 89 ? 31.623 -6.359 4.659 1.00 68.50 89 THR A CA 1
ATOM 702 C C . THR A 1 89 ? 33.115 -6.471 4.415 1.00 68.50 89 THR A C 1
ATOM 704 O O . THR A 1 89 ? 33.615 -7.490 3.939 1.00 68.50 89 THR A O 1
ATOM 707 N N . ALA A 1 90 ? 33.829 -5.407 4.744 1.00 78.50 90 ALA A N 1
ATOM 708 C CA . ALA A 1 90 ? 35.275 -5.406 4.752 1.00 78.50 90 ALA A CA 1
ATOM 709 C C . ALA A 1 90 ? 35.786 -4.539 5.900 1.00 78.50 90 ALA A C 1
ATOM 711 O O . ALA A 1 90 ? 35.132 -3.585 6.332 1.00 78.50 90 ALA A O 1
ATOM 712 N N . SER A 1 91 ? 36.974 -4.882 6.385 1.00 82.81 91 SER A N 1
ATOM 713 C CA . SER A 1 91 ? 37.637 -4.175 7.474 1.00 82.81 91 SER A CA 1
ATOM 714 C C . SER A 1 91 ? 39.057 -3.807 7.068 1.00 82.81 91 SER A C 1
ATOM 716 O O . SER A 1 91 ? 39.717 -4.563 6.355 1.00 82.81 91 SER A O 1
ATOM 718 N N . PHE A 1 92 ? 39.520 -2.646 7.519 1.00 85.88 92 PHE A N 1
ATOM 719 C CA . PHE A 1 92 ? 40.903 -2.202 7.385 1.00 85.88 92 PHE A CA 1
ATOM 720 C C . PHE A 1 92 ? 41.454 -1.847 8.764 1.00 85.88 92 PHE A C 1
ATOM 722 O O . PHE A 1 92 ? 40.773 -1.210 9.572 1.00 85.88 92 PHE A O 1
ATOM 729 N N . GLU A 1 93 ? 42.698 -2.246 9.007 1.00 88.44 93 GLU A N 1
ATOM 730 C CA . GLU A 1 93 ? 43.465 -1.889 10.197 1.00 88.44 93 GLU A CA 1
ATOM 731 C C . GLU A 1 93 ? 44.696 -1.084 9.773 1.00 88.44 93 GLU A C 1
ATOM 733 O O . GLU A 1 93 ? 45.423 -1.491 8.867 1.00 88.44 93 GLU A O 1
ATOM 738 N N . PHE A 1 94 ? 44.930 0.057 10.421 1.00 87.94 94 PHE A N 1
ATOM 739 C CA . PHE A 1 94 ? 46.083 0.919 10.154 1.00 87.94 94 PHE A CA 1
ATOM 740 C C . PHE A 1 94 ? 46.524 1.681 11.409 1.00 87.94 94 PHE A C 1
ATOM 742 O O . PHE A 1 94 ? 45.782 1.795 12.385 1.00 87.94 94 PHE A O 1
ATOM 749 N N . GLU A 1 95 ? 47.739 2.231 11.386 1.00 87.06 95 GLU A N 1
ATOM 750 C CA . GLU A 1 95 ? 48.312 2.967 12.518 1.00 87.06 95 GLU A CA 1
ATOM 751 C C . GLU A 1 95 ? 48.215 4.488 12.340 1.00 87.06 95 GLU A C 1
ATOM 753 O O . GLU A 1 95 ? 48.622 5.030 11.314 1.00 87.06 95 GLU A O 1
ATOM 758 N N . LEU A 1 96 ? 47.746 5.205 13.363 1.00 86.06 96 LEU A N 1
ATOM 759 C CA . LEU A 1 96 ? 47.792 6.671 13.425 1.00 86.06 96 LEU A CA 1
ATOM 760 C C . LEU A 1 96 ? 48.462 7.114 14.726 1.00 86.06 96 LEU A C 1
ATOM 762 O O . LEU A 1 96 ? 47.897 6.966 15.807 1.00 86.06 96 LEU A O 1
ATOM 766 N N . GLN A 1 97 ? 49.670 7.672 14.611 1.00 77.38 97 GLN A N 1
ATOM 767 C CA . GLN A 1 97 ? 50.449 8.131 15.769 1.00 77.38 97 GLN A CA 1
ATOM 768 C C . GLN A 1 97 ? 49.996 9.498 16.297 1.00 77.38 97 GLN A C 1
ATOM 770 O O . GLN A 1 97 ? 50.110 9.776 17.489 1.00 77.38 97 GLN A O 1
ATOM 775 N N . GLU A 1 98 ? 49.504 10.361 15.410 1.00 84.12 98 GLU A N 1
ATOM 776 C CA . GLU A 1 98 ? 49.113 11.731 15.729 1.00 84.12 98 GLU A CA 1
ATOM 777 C C . GLU A 1 98 ? 47.620 11.784 16.096 1.00 84.12 98 GLU A C 1
ATOM 779 O O . GLU A 1 98 ? 46.778 11.149 15.462 1.00 84.12 98 GLU A O 1
ATOM 784 N N . GLN A 1 99 ? 47.284 12.546 17.139 1.00 86.38 99 GLN A N 1
ATOM 785 C CA . GLN A 1 99 ? 45.897 12.927 17.416 1.00 86.38 99 GLN A CA 1
ATOM 786 C C . GLN A 1 99 ? 45.502 14.072 16.483 1.00 86.38 99 GLN A C 1
ATOM 788 O O . GLN A 1 99 ? 46.334 14.921 16.158 1.00 86.38 99 GLN A O 1
ATOM 793 N N . GLY A 1 100 ? 44.237 14.125 16.076 1.00 89.06 100 GLY A N 1
ATOM 794 C CA . GLY A 1 100 ? 43.750 15.180 15.190 1.00 89.06 100 GLY A CA 1
ATOM 795 C C . GLY A 1 100 ? 42.614 14.732 14.283 1.00 89.06 100 GLY A C 1
ATOM 796 O O . GLY A 1 100 ? 42.060 13.646 14.441 1.00 89.06 100 GLY A O 1
ATOM 797 N N . LYS A 1 101 ? 42.257 15.591 13.329 1.00 92.25 101 LYS A N 1
ATOM 798 C CA . LYS A 1 101 ? 41.163 15.350 12.384 1.00 92.25 101 LYS A CA 1
ATOM 799 C C . LYS A 1 101 ? 41.655 14.571 11.170 1.00 92.25 101 LYS A C 1
ATOM 801 O O . LYS A 1 101 ? 42.684 14.903 10.575 1.00 92.25 101 LYS A O 1
ATOM 806 N N . TYR A 1 102 ? 40.871 13.582 10.773 1.00 93.06 102 TYR A N 1
ATOM 807 C CA . TYR A 1 102 ? 41.128 12.726 9.627 1.00 93.06 102 TYR A CA 1
ATOM 808 C C . TYR A 1 102 ? 39.858 12.529 8.805 1.00 93.06 102 TYR A C 1
ATOM 810 O O . TYR A 1 102 ? 38.747 12.589 9.329 1.00 93.06 102 TYR A O 1
ATOM 818 N N . ARG A 1 103 ? 40.041 12.254 7.517 1.00 94.19 103 ARG A N 1
ATOM 819 C CA . ARG A 1 103 ? 38.988 11.846 6.592 1.00 94.19 103 ARG A CA 1
ATOM 820 C C . ARG A 1 103 ? 39.315 10.478 6.026 1.00 94.19 103 ARG A C 1
ATOM 822 O O . ARG A 1 103 ? 40.430 10.241 5.563 1.00 94.19 103 ARG A O 1
ATOM 829 N N . LEU A 1 104 ? 38.326 9.601 6.044 1.00 94.19 104 LEU A N 1
ATOM 830 C CA . LEU A 1 104 ? 38.336 8.330 5.340 1.00 94.19 104 LEU A CA 1
ATOM 831 C C . LEU A 1 104 ? 37.647 8.510 3.997 1.00 94.19 104 LEU A C 1
ATOM 833 O O . LEU A 1 104 ? 36.531 9.031 3.949 1.00 94.19 104 LEU A O 1
ATOM 837 N N . LEU A 1 105 ? 38.295 8.056 2.931 1.00 95.75 105 LEU A N 1
ATOM 838 C CA . LEU A 1 105 ? 37.688 7.893 1.615 1.00 95.75 105 LEU A CA 1
ATOM 839 C C . LEU A 1 105 ? 37.625 6.403 1.304 1.00 95.75 105 LEU A C 1
ATOM 841 O O . LEU A 1 105 ? 38.642 5.718 1.370 1.00 95.75 105 LEU A O 1
ATOM 845 N N . PHE A 1 106 ? 36.441 5.918 0.958 1.00 95.19 106 PHE A N 1
ATOM 846 C CA . PHE A 1 106 ? 36.213 4.542 0.542 1.00 95.19 106 PHE A CA 1
ATOM 847 C C . PHE A 1 106 ? 35.759 4.506 -0.908 1.00 95.19 106 PHE A C 1
ATOM 849 O O . PHE A 1 106 ? 34.925 5.320 -1.312 1.00 95.19 106 PHE A O 1
ATOM 856 N N . TRP A 1 107 ? 36.260 3.527 -1.651 1.00 95.31 107 TRP A N 1
ATOM 857 C CA . TRP A 1 107 ? 35.800 3.181 -2.991 1.00 95.31 107 TRP A CA 1
ATOM 858 C C . TRP A 1 107 ? 35.628 1.670 -3.101 1.00 95.31 107 TRP A C 1
ATOM 860 O O . TRP A 1 107 ? 36.439 0.915 -2.564 1.00 95.31 107 TRP A O 1
ATOM 870 N N . ALA A 1 108 ? 34.580 1.227 -3.784 1.00 92.19 108 ALA A N 1
ATOM 871 C CA . ALA A 1 108 ? 34.392 -0.171 -4.130 1.00 92.19 108 ALA A CA 1
ATOM 872 C C . ALA A 1 108 ? 33.945 -0.300 -5.583 1.00 92.19 108 ALA A C 1
ATOM 874 O O . ALA A 1 108 ? 33.007 0.379 -6.001 1.00 92.19 108 ALA A O 1
ATOM 875 N N . ASP A 1 109 ? 34.602 -1.172 -6.333 1.00 93.12 109 ASP A N 1
ATOM 876 C CA . ASP A 1 109 ? 34.346 -1.424 -7.749 1.00 93.12 109 ASP A CA 1
ATOM 877 C C . ASP A 1 109 ? 34.832 -2.813 -8.162 1.00 93.12 109 ASP A C 1
ATOM 879 O O . ASP A 1 109 ? 35.399 -3.550 -7.361 1.00 93.12 109 ASP A O 1
ATOM 883 N N . TYR A 1 110 ? 34.608 -3.187 -9.418 1.00 91.31 110 TYR A N 1
ATOM 884 C CA . TYR A 1 110 ? 35.026 -4.483 -9.933 1.00 91.31 110 TYR A CA 1
ATOM 885 C C . TYR A 1 110 ? 36.320 -4.387 -10.735 1.00 91.31 110 TYR A C 1
ATOM 887 O O . TYR A 1 110 ? 36.475 -3.542 -11.622 1.00 91.31 110 TYR A O 1
ATOM 895 N N . VAL A 1 111 ? 37.221 -5.326 -10.468 1.00 92.69 111 VAL A N 1
ATOM 896 C CA . VAL A 1 111 ? 38.440 -5.574 -11.246 1.00 92.69 111 VAL A CA 1
ATOM 897 C C . VAL A 1 111 ? 38.361 -6.949 -11.906 1.00 92.69 111 VAL A C 1
ATOM 899 O O . VAL A 1 111 ? 37.484 -7.747 -11.585 1.00 92.69 111 VAL A O 1
ATOM 902 N N . ALA A 1 112 ? 39.239 -7.245 -12.865 1.00 91.69 112 ALA A N 1
ATOM 903 C CA . ALA A 1 112 ? 39.279 -8.577 -13.472 1.00 91.69 112 ALA A CA 1
ATOM 904 C C . ALA A 1 112 ? 39.588 -9.659 -12.418 1.00 91.69 112 ALA A C 1
ATOM 906 O O . ALA A 1 112 ? 40.383 -9.420 -11.508 1.00 91.69 112 ALA A O 1
ATOM 907 N N . THR A 1 113 ? 39.007 -10.856 -12.555 1.00 85.25 113 THR A N 1
ATOM 908 C CA . THR A 1 113 ? 39.408 -12.008 -11.729 1.00 85.25 113 THR A CA 1
ATOM 909 C C . THR A 1 113 ? 40.916 -12.222 -11.871 1.00 85.25 113 THR A C 1
ATOM 911 O O . THR A 1 113 ? 41.432 -12.215 -12.991 1.00 85.25 113 THR A O 1
ATOM 914 N N . GLN A 1 114 ? 41.624 -12.409 -10.753 1.00 81.44 114 GLN A N 1
ATOM 915 C CA . GLN A 1 114 ? 43.094 -12.500 -10.722 1.00 81.44 114 GLN A CA 1
ATOM 916 C C . GLN A 1 114 ? 43.818 -11.206 -11.143 1.00 81.44 114 GLN A C 1
ATOM 918 O O . GLN A 1 114 ? 44.941 -11.258 -11.657 1.00 81.44 114 GLN A O 1
ATOM 923 N N . ALA A 1 115 ? 43.206 -10.037 -10.929 1.00 85.31 115 ALA A N 1
ATOM 924 C CA . ALA A 1 115 ? 43.871 -8.756 -11.143 1.00 85.31 115 ALA A CA 1
ATOM 925 C C . ALA A 1 115 ? 45.235 -8.727 -10.435 1.00 85.31 115 ALA A C 1
ATOM 927 O O . ALA A 1 115 ? 45.356 -9.010 -9.241 1.00 85.31 115 ALA A O 1
ATOM 928 N N . THR A 1 116 ? 46.283 -8.371 -11.180 1.00 87.00 116 THR A N 1
ATOM 929 C CA . THR A 1 116 ? 47.627 -8.266 -10.609 1.00 87.00 116 THR A CA 1
ATOM 930 C C . THR A 1 116 ? 47.674 -7.076 -9.659 1.00 87.00 116 THR A C 1
ATOM 932 O O . THR A 1 116 ? 47.279 -5.966 -10.031 1.00 87.00 116 THR A O 1
ATOM 935 N N . LYS A 1 117 ? 48.172 -7.316 -8.443 1.00 88.50 117 LYS A N 1
ATOM 936 C CA . LYS A 1 117 ? 48.459 -6.277 -7.457 1.00 88.50 117 LYS A CA 1
ATOM 937 C C . LYS A 1 117 ? 49.952 -5.969 -7.471 1.00 88.50 117 LYS A C 1
ATOM 939 O O . LYS A 1 117 ? 50.755 -6.830 -7.112 1.00 88.50 117 LYS A O 1
ATOM 944 N N . ALA A 1 118 ? 50.307 -4.761 -7.898 1.00 85.38 118 ALA A N 1
ATOM 945 C CA . ALA A 1 118 ? 51.609 -4.181 -7.584 1.00 85.38 118 ALA A CA 1
ATOM 946 C C . ALA A 1 118 ? 51.457 -3.431 -6.250 1.00 85.38 118 ALA A C 1
ATOM 948 O O . ALA A 1 118 ? 51.248 -4.066 -5.218 1.00 85.38 118 ALA A O 1
ATOM 949 N N . ASP A 1 119 ? 51.437 -2.100 -6.286 1.00 84.06 119 ASP A N 1
ATOM 950 C CA . ASP A 1 119 ? 51.031 -1.279 -5.140 1.00 84.06 119 ASP A CA 1
ATOM 951 C C . ASP A 1 119 ? 49.497 -1.190 -5.032 1.00 84.06 119 ASP A C 1
ATOM 953 O O . ASP A 1 119 ? 48.927 -1.260 -3.942 1.00 84.06 119 ASP A O 1
ATOM 957 N N . THR A 1 120 ? 48.819 -1.132 -6.181 1.00 92.12 120 THR A N 1
ATOM 958 C CA . THR A 1 120 ? 47.359 -1.179 -6.334 1.00 92.12 120 THR A CA 1
ATOM 959 C C . THR A 1 120 ? 46.961 -2.330 -7.259 1.00 92.12 120 THR A C 1
ATOM 961 O O . THR A 1 120 ? 47.789 -2.855 -8.016 1.00 92.12 120 THR A O 1
ATOM 964 N N . TYR A 1 121 ? 45.702 -2.765 -7.189 1.00 94.50 121 TYR A N 1
ATOM 965 C CA . TYR A 1 121 ? 45.156 -3.683 -8.190 1.00 94.50 121 TYR A CA 1
ATOM 966 C C . TYR A 1 121 ? 45.001 -2.967 -9.534 1.00 94.50 121 TYR A C 1
ATOM 968 O O . TYR A 1 121 ? 44.690 -1.778 -9.588 1.00 94.50 121 TYR A O 1
ATOM 976 N N . THR A 1 122 ? 45.197 -3.707 -10.626 1.00 95.12 122 THR A N 1
ATOM 977 C CA . THR A 1 122 ? 44.967 -3.184 -11.980 1.00 95.12 122 THR A CA 1
ATOM 978 C C . THR A 1 122 ? 43.488 -2.834 -12.170 1.00 95.12 122 THR A C 1
ATOM 980 O O . THR A 1 122 ? 42.621 -3.697 -12.026 1.00 95.12 122 THR A O 1
ATOM 983 N N . ASP A 1 123 ? 43.213 -1.575 -12.505 1.00 96.25 123 ASP A N 1
ATOM 984 C CA . ASP A 1 123 ? 41.865 -1.059 -12.746 1.00 96.25 123 ASP A CA 1
ATOM 985 C C . ASP A 1 123 ? 41.226 -1.674 -14.005 1.00 96.25 123 ASP A C 1
ATOM 987 O O . ASP A 1 123 ? 41.904 -1.889 -15.013 1.00 96.25 123 ASP A O 1
ATOM 991 N N . LYS A 1 124 ? 39.906 -1.923 -13.964 1.00 95.00 124 LYS A N 1
ATOM 992 C CA . LYS A 1 124 ? 39.129 -2.402 -15.124 1.00 95.00 124 LYS A CA 1
ATOM 993 C C . LYS A 1 124 ? 38.232 -1.316 -15.720 1.00 95.00 124 LYS A C 1
ATOM 995 O O . LYS A 1 124 ? 38.388 -0.989 -16.889 1.00 95.00 124 LYS A O 1
ATOM 1000 N N . TYR A 1 125 ? 37.317 -0.753 -14.926 1.00 96.00 125 TYR A N 1
ATOM 1001 C CA . TYR A 1 125 ? 36.322 0.227 -15.400 1.00 96.00 125 TYR A CA 1
ATOM 1002 C C . TYR A 1 125 ? 36.611 1.664 -14.967 1.00 96.00 125 TYR A C 1
ATOM 1004 O O . TYR A 1 125 ? 36.237 2.611 -15.663 1.00 96.00 125 TYR A O 1
ATOM 1012 N N . TYR A 1 126 ? 37.279 1.822 -13.826 1.00 97.38 126 TYR A N 1
ATOM 1013 C CA . TYR A 1 126 ? 37.509 3.107 -13.187 1.00 97.38 126 TYR A CA 1
ATOM 1014 C C . TYR A 1 126 ? 38.982 3.265 -12.848 1.00 97.38 126 TYR A C 1
ATOM 1016 O O . TYR A 1 126 ? 39.545 2.413 -12.175 1.00 97.38 126 TYR A O 1
ATOM 1024 N N . ASN A 1 127 ? 39.600 4.355 -13.295 1.00 97.06 127 ASN A N 1
ATOM 1025 C CA . ASN A 1 127 ? 40.924 4.755 -12.848 1.00 97.06 127 ASN A CA 1
ATOM 1026 C C . ASN A 1 127 ? 40.811 5.310 -11.426 1.00 97.06 127 ASN A C 1
ATOM 1028 O O . ASN A 1 127 ? 40.179 6.351 -11.218 1.00 97.06 127 ASN A O 1
ATOM 1032 N N . THR A 1 128 ? 41.418 4.612 -10.470 1.00 96.88 128 THR A N 1
ATOM 1033 C CA . THR A 1 128 ? 41.291 4.891 -9.030 1.00 96.88 128 THR A CA 1
ATOM 1034 C C . THR A 1 128 ? 42.573 5.433 -8.399 1.00 96.88 128 THR A C 1
ATOM 1036 O O . THR A 1 128 ? 42.691 5.464 -7.168 1.00 96.88 128 THR A O 1
ATOM 1039 N N . LEU A 1 129 ? 43.533 5.885 -9.218 1.00 94.19 129 LEU A N 1
ATOM 1040 C CA . LEU A 1 129 ? 44.797 6.464 -8.743 1.00 94.19 129 LEU A CA 1
ATOM 1041 C C . LEU A 1 129 ? 44.581 7.692 -7.848 1.00 94.19 129 LEU A C 1
ATOM 1043 O O . LEU A 1 129 ? 45.350 7.903 -6.915 1.00 94.19 129 LEU A O 1
ATOM 1047 N N . ASP A 1 130 ? 43.531 8.473 -8.112 1.00 94.62 130 ASP A N 1
ATOM 1048 C CA . ASP A 1 130 ? 43.118 9.616 -7.298 1.00 94.62 130 ASP A CA 1
ATOM 1049 C C . ASP A 1 130 ? 41.637 9.483 -6.919 1.00 94.62 130 ASP A C 1
ATOM 1051 O O . ASP A 1 130 ? 40.757 9.625 -7.767 1.00 94.62 130 ASP A O 1
ATOM 1055 N N . LEU A 1 131 ? 41.339 9.232 -5.638 1.00 96.00 131 LEU A N 1
ATOM 1056 C CA . LEU A 1 131 ? 39.952 9.102 -5.170 1.00 96.00 131 LEU A CA 1
ATOM 1057 C C . LEU A 1 131 ? 39.176 10.429 -5.179 1.00 96.00 131 LEU A C 1
ATOM 1059 O O . LEU A 1 131 ? 37.946 10.432 -5.141 1.00 96.00 131 LEU A O 1
ATOM 1063 N N . GLU A 1 132 ? 39.843 11.575 -5.276 1.00 93.69 132 GLU A N 1
ATOM 1064 C CA . GLU A 1 132 ? 39.165 12.857 -5.491 1.00 93.69 132 GLU A CA 1
ATOM 1065 C C . GLU A 1 132 ? 38.854 13.114 -6.973 1.00 93.69 132 GLU A C 1
ATOM 1067 O O . GLU A 1 132 ? 38.168 14.090 -7.305 1.00 93.69 132 GLU A O 1
ATOM 1072 N N . ASN A 1 133 ? 39.294 12.224 -7.862 1.00 94.75 133 ASN A N 1
ATOM 1073 C CA . ASN A 1 133 ? 39.013 12.272 -9.287 1.00 94.75 133 ASN A CA 1
ATOM 1074 C C . ASN A 1 133 ? 39.032 10.865 -9.907 1.00 94.75 133 ASN A C 1
ATOM 1076 O O . ASN A 1 133 ? 39.824 10.580 -10.807 1.00 94.75 133 ASN A O 1
ATOM 1080 N N . VAL A 1 134 ? 38.134 9.993 -9.446 1.00 97.25 134 VAL A N 1
ATOM 1081 C CA . VAL A 1 134 ? 37.951 8.664 -10.038 1.00 97.25 134 VAL A CA 1
ATOM 1082 C C . VAL A 1 134 ? 37.388 8.839 -11.442 1.00 97.25 134 VAL A C 1
ATOM 1084 O O . VAL A 1 134 ? 36.355 9.486 -11.611 1.00 97.25 134 VAL A O 1
ATOM 1087 N N . MET A 1 135 ? 38.056 8.295 -12.459 1.00 96.88 135 MET A N 1
ATOM 1088 C CA . MET A 1 135 ? 37.685 8.509 -13.864 1.00 96.88 135 MET A CA 1
ATOM 1089 C C . MET A 1 135 ? 37.215 7.225 -14.529 1.00 96.88 135 MET A C 1
ATOM 1091 O O . MET A 1 135 ? 37.789 6.166 -14.309 1.00 96.88 135 MET A O 1
ATOM 1095 N N . ILE A 1 136 ? 36.232 7.329 -15.417 1.00 97.06 136 ILE A N 1
ATOM 1096 C CA . ILE A 1 136 ? 35.901 6.255 -16.358 1.00 97.06 136 ILE A CA 1
ATOM 1097 C C . ILE A 1 136 ? 37.127 5.917 -17.220 1.00 97.06 136 ILE A C 1
ATOM 1099 O O . ILE A 1 136 ? 37.810 6.827 -17.698 1.00 97.06 136 ILE A O 1
ATOM 1103 N N . ILE A 1 137 ? 37.354 4.625 -17.468 1.00 97.31 137 ILE A N 1
ATOM 1104 C CA . ILE A 1 137 ? 38.271 4.119 -18.498 1.00 97.31 137 ILE A CA 1
ATOM 1105 C C . ILE A 1 137 ? 37.471 3.950 -19.803 1.00 97.31 137 ILE A C 1
ATOM 1107 O O . ILE A 1 137 ? 36.671 3.015 -19.896 1.00 97.31 137 ILE A O 1
ATOM 1111 N N . PRO A 1 138 ? 37.631 4.843 -20.803 1.00 94.50 138 PRO A N 1
ATOM 1112 C CA . PRO A 1 138 ? 36.790 4.858 -22.004 1.00 94.50 138 PRO A CA 1
ATOM 1113 C C . PRO A 1 138 ? 36.788 3.539 -22.778 1.00 94.50 138 PRO A C 1
ATOM 1115 O O . PRO A 1 138 ? 35.755 3.120 -23.287 1.00 94.50 138 PRO A O 1
ATOM 1118 N N . GLU A 1 139 ? 37.933 2.865 -22.848 1.00 94.44 139 GLU A N 1
ATOM 1119 C CA . GLU A 1 139 ? 38.113 1.634 -23.622 1.00 94.44 139 GLU A CA 1
ATOM 1120 C C . GLU A 1 139 ? 37.391 0.431 -22.998 1.00 94.44 139 GLU A C 1
ATOM 1122 O O . GLU A 1 139 ? 37.110 -0.549 -23.687 1.00 94.44 139 GLU A O 1
ATOM 1127 N N . ALA A 1 140 ? 37.087 0.504 -21.701 1.00 93.62 140 ALA A N 1
ATOM 1128 C CA . ALA A 1 140 ? 36.363 -0.520 -20.955 1.00 93.62 140 ALA A CA 1
ATOM 1129 C C . ALA A 1 140 ? 34.873 -0.181 -20.774 1.00 93.62 140 ALA A C 1
ATOM 1131 O O . ALA A 1 140 ? 34.135 -0.961 -20.170 1.00 93.62 140 ALA A O 1
ATOM 1132 N N . TYR A 1 141 ? 34.418 0.975 -21.267 1.00 95.00 141 TYR A N 1
ATOM 1133 C CA . TYR A 1 141 ? 33.040 1.419 -21.105 1.00 95.00 141 TYR A CA 1
ATOM 1134 C C . TYR A 1 141 ? 32.101 0.625 -22.015 1.00 95.00 141 TYR A C 1
ATOM 1136 O O . TYR A 1 141 ? 32.191 0.697 -23.240 1.00 95.00 141 TYR A O 1
ATOM 1144 N N . GLN A 1 142 ? 31.180 -0.126 -21.414 1.00 92.56 142 GLN A N 1
ATOM 1145 C CA . GLN A 1 142 ? 30.197 -0.936 -22.132 1.00 92.56 142 GLN A CA 1
ATOM 1146 C C . GLN A 1 142 ? 28.810 -0.759 -21.519 1.00 92.56 142 GLN A C 1
ATOM 1148 O O . GLN A 1 142 ? 28.680 -0.577 -20.307 1.00 92.56 142 GLN A O 1
ATOM 1153 N N . LEU A 1 143 ? 27.780 -0.789 -22.364 1.00 95.06 143 LEU A N 1
ATOM 1154 C CA . LEU A 1 143 ? 26.394 -0.898 -21.911 1.00 95.06 143 LEU A CA 1
ATOM 1155 C C . LEU A 1 143 ? 26.118 -2.331 -21.460 1.00 95.06 143 LEU A C 1
ATOM 1157 O O . LEU A 1 143 ? 26.837 -3.250 -21.844 1.00 95.06 143 LEU A O 1
ATOM 1161 N N . ASN A 1 144 ? 25.040 -2.519 -20.704 1.00 92.56 144 ASN A N 1
ATOM 1162 C CA . ASN A 1 144 ? 24.564 -3.841 -20.297 1.00 92.56 144 ASN A CA 1
ATOM 1163 C C . ASN A 1 144 ? 25.594 -4.655 -19.486 1.00 92.56 144 ASN A C 1
ATOM 1165 O O . ASN A 1 144 ? 25.637 -5.879 -19.575 1.00 92.56 144 ASN A O 1
ATOM 1169 N N . ASP A 1 145 ? 26.431 -3.973 -18.699 1.00 89.94 145 ASP A N 1
ATOM 1170 C CA . ASP A 1 145 ? 27.443 -4.602 -17.850 1.00 89.94 145 ASP A CA 1
ATOM 1171 C C . ASP A 1 145 ? 27.188 -4.254 -16.377 1.00 89.94 145 ASP A C 1
ATOM 1173 O O . ASP A 1 145 ? 27.438 -3.133 -15.926 1.00 89.94 145 ASP A O 1
ATOM 1177 N N . ASP A 1 146 ? 26.678 -5.230 -15.621 1.00 86.00 146 ASP A N 1
ATOM 1178 C CA . ASP A 1 146 ? 26.399 -5.083 -14.186 1.00 86.00 146 ASP A CA 1
ATOM 1179 C C . ASP A 1 146 ? 27.677 -4.874 -13.354 1.00 86.00 146 ASP A C 1
ATOM 1181 O O . ASP A 1 146 ? 27.611 -4.325 -12.254 1.00 86.00 146 ASP A O 1
ATOM 1185 N N . SER A 1 147 ? 28.852 -5.245 -13.874 1.00 87.88 147 SER A N 1
ATOM 1186 C CA . SER A 1 147 ? 30.133 -5.062 -13.179 1.00 87.88 147 SER A CA 1
ATOM 1187 C C . SER A 1 147 ? 30.702 -3.644 -13.281 1.00 87.88 147 SER A C 1
ATOM 1189 O O . SER A 1 147 ? 31.732 -3.338 -12.682 1.00 87.88 147 SER A O 1
ATOM 1191 N N . ARG A 1 148 ? 30.005 -2.736 -13.973 1.00 92.00 148 ARG A N 1
ATOM 1192 C CA . ARG A 1 148 ? 30.298 -1.296 -13.939 1.00 92.00 148 ARG A CA 1
ATOM 1193 C C . ARG A 1 148 ? 29.705 -0.591 -12.724 1.00 92.00 148 ARG A C 1
ATOM 1195 O O . ARG A 1 148 ? 29.834 0.623 -12.594 1.00 92.00 148 ARG A O 1
ATOM 1202 N N . ASP A 1 149 ? 29.064 -1.317 -11.827 1.00 89.38 149 ASP A N 1
ATOM 1203 C CA . ASP A 1 149 ? 28.595 -0.764 -10.572 1.00 89.38 149 ASP A CA 1
ATOM 1204 C C . ASP A 1 149 ? 29.754 -0.309 -9.659 1.00 89.38 149 ASP A C 1
ATOM 1206 O O . ASP A 1 149 ? 30.852 -0.867 -9.698 1.00 89.38 149 ASP A O 1
ATOM 1210 N N . ALA A 1 150 ? 29.522 0.727 -8.851 1.00 91.81 150 ALA A N 1
ATOM 1211 C CA . ALA A 1 150 ? 30.537 1.298 -7.970 1.00 91.81 150 ALA A CA 1
ATOM 1212 C C . ALA A 1 150 ? 29.938 1.988 -6.741 1.00 91.81 150 ALA A C 1
ATOM 1214 O O . ALA A 1 150 ? 28.861 2.596 -6.791 1.00 91.81 150 ALA A O 1
ATOM 1215 N N . PHE A 1 151 ? 30.685 1.956 -5.639 1.00 91.44 151 PHE A N 1
ATOM 1216 C CA . PHE A 1 151 ? 30.289 2.489 -4.340 1.00 91.44 151 PHE A CA 1
ATOM 1217 C C . PHE A 1 151 ? 31.381 3.363 -3.741 1.00 91.44 151 PHE A C 1
ATOM 1219 O O . PHE A 1 151 ? 32.565 3.191 -4.015 1.00 91.44 151 PHE A O 1
ATOM 1226 N N . TYR A 1 152 ? 30.981 4.287 -2.879 1.00 93.00 152 TYR A N 1
ATOM 1227 C CA . TYR A 1 152 ? 31.886 5.199 -2.212 1.00 93.00 152 TYR A CA 1
ATOM 1228 C C . TYR A 1 152 ? 31.413 5.548 -0.799 1.00 93.00 152 TYR A C 1
ATOM 1230 O O . TYR A 1 152 ? 30.262 5.316 -0.412 1.00 93.00 152 TYR A O 1
ATOM 1238 N N . GLY A 1 153 ? 32.311 6.145 -0.026 1.00 92.00 153 GLY A N 1
ATOM 1239 C CA . GLY A 1 153 ? 31.990 6.754 1.257 1.00 92.00 153 GLY A CA 1
ATOM 1240 C C . GLY A 1 153 ? 33.038 7.784 1.653 1.00 92.00 153 GLY A C 1
ATOM 1241 O O . GLY A 1 153 ? 34.213 7.626 1.334 1.00 92.00 153 GLY A O 1
ATOM 1242 N N . SER A 1 154 ? 32.612 8.835 2.351 1.00 93.56 154 SER A N 1
ATOM 1243 C CA . SER A 1 154 ? 33.509 9.849 2.902 1.00 93.56 154 SER A CA 1
ATOM 1244 C C . SER A 1 154 ? 33.110 10.163 4.334 1.00 93.56 154 SER A C 1
ATOM 1246 O O . SER A 1 154 ? 31.952 10.500 4.587 1.00 93.56 154 SER A O 1
ATOM 1248 N N . TYR A 1 155 ? 34.054 10.008 5.261 1.00 91.25 155 TYR A N 1
ATOM 1249 C CA . TYR A 1 155 ? 33.776 10.078 6.693 1.00 91.25 155 TYR A CA 1
ATOM 1250 C C . TYR A 1 155 ? 34.871 10.818 7.435 1.00 91.25 155 TYR A C 1
ATOM 1252 O O . TYR A 1 155 ? 36.031 10.409 7.411 1.00 91.25 155 TYR A O 1
ATOM 1260 N N . ASP A 1 156 ? 34.479 11.873 8.137 1.00 92.56 156 ASP A N 1
ATOM 1261 C CA . ASP A 1 156 ? 35.373 12.614 9.015 1.00 92.56 156 ASP A CA 1
ATOM 1262 C C . ASP A 1 156 ? 35.352 11.988 10.402 1.00 92.56 156 ASP A C 1
ATOM 1264 O O . ASP A 1 156 ? 34.291 11.664 10.940 1.00 92.56 156 ASP A O 1
ATOM 1268 N N . PHE A 1 157 ? 36.528 11.841 10.999 1.00 88.06 157 PHE A N 1
ATOM 1269 C CA . PHE A 1 157 ? 36.659 11.437 12.387 1.00 88.06 157 PHE A CA 1
ATOM 1270 C C . PHE A 1 157 ? 37.805 12.186 13.060 1.00 88.06 157 PHE A C 1
ATOM 1272 O O . PHE A 1 157 ? 38.771 12.611 12.426 1.00 88.06 157 PHE A O 1
ATOM 1279 N N . GLU A 1 158 ? 37.700 12.337 14.374 1.00 89.50 158 GLU A N 1
ATOM 1280 C CA . GLU A 1 158 ? 38.753 12.920 15.194 1.00 89.50 158 GLU A CA 1
ATOM 1281 C C . GLU A 1 158 ? 39.417 11.816 16.013 1.00 89.50 158 GLU A C 1
ATOM 1283 O O . GLU A 1 158 ? 38.762 11.103 16.773 1.00 89.50 158 GLU A O 1
ATOM 1288 N N . LYS A 1 159 ? 40.724 11.638 15.830 1.00 85.06 159 LYS A N 1
ATOM 1289 C CA . LYS A 1 159 ? 41.519 10.643 16.541 1.00 85.06 159 LYS A CA 1
ATOM 1290 C C . LYS A 1 159 ? 41.878 11.168 17.930 1.00 85.06 159 LYS A C 1
ATOM 1292 O O . LYS A 1 159 ? 42.694 12.079 18.059 1.00 85.06 159 LYS A O 1
ATOM 1297 N N . THR A 1 160 ? 41.328 10.532 18.963 1.00 81.50 160 THR A N 1
ATOM 1298 C CA . THR A 1 160 ? 41.684 10.772 20.374 1.00 81.50 160 THR A CA 1
ATOM 1299 C C . THR A 1 160 ? 42.712 9.754 20.887 1.00 81.50 160 THR A C 1
ATOM 1301 O O . THR A 1 160 ? 43.003 8.761 20.216 1.00 81.50 160 THR A O 1
ATOM 1304 N N . ALA A 1 161 ? 43.260 9.964 22.089 1.00 70.81 161 ALA A N 1
ATOM 1305 C CA . ALA A 1 161 ? 44.283 9.097 22.686 1.00 70.81 161 ALA A CA 1
ATOM 1306 C C . ALA A 1 161 ? 43.833 7.642 22.964 1.00 70.81 161 ALA A C 1
ATOM 1308 O O . ALA A 1 161 ? 44.686 6.771 23.063 1.00 70.81 161 ALA A O 1
ATOM 1309 N N . GLN A 1 162 ? 42.527 7.357 23.073 1.00 64.56 162 GLN A N 1
ATOM 1310 C CA . GLN A 1 162 ? 41.991 6.023 23.420 1.00 64.56 162 GLN A CA 1
ATOM 1311 C C . GLN A 1 162 ? 41.137 5.380 22.310 1.00 64.56 162 GLN A C 1
ATOM 1313 O O . GLN A 1 162 ? 40.573 4.304 22.498 1.00 64.56 162 GLN A O 1
ATOM 1318 N N . GLN A 1 163 ? 40.985 6.033 21.156 1.00 61.34 163 GLN A N 1
ATOM 1319 C CA . GLN A 1 163 ? 40.069 5.570 20.110 1.00 61.34 163 GLN A CA 1
ATOM 1320 C C . GLN A 1 163 ? 40.733 4.557 19.179 1.00 61.34 163 GLN A C 1
ATOM 1322 O O . GLN A 1 163 ? 41.585 4.940 18.380 1.00 61.34 163 GLN A O 1
ATOM 1327 N N . ALA A 1 164 ? 40.325 3.290 19.284 1.00 61.69 164 ALA A N 1
ATOM 1328 C CA . ALA A 1 164 ? 40.884 2.184 18.503 1.00 61.69 164 ALA A CA 1
ATOM 1329 C C . ALA A 1 164 ? 39.913 1.582 17.467 1.00 61.69 164 ALA A C 1
ATOM 1331 O O . ALA A 1 164 ? 40.352 0.935 16.523 1.00 61.69 164 ALA A O 1
ATOM 1332 N N . ILE A 1 165 ? 38.598 1.794 17.608 1.00 70.06 165 ILE A N 1
ATOM 1333 C CA . ILE A 1 165 ? 37.570 1.195 16.739 1.00 70.06 165 ILE A CA 1
ATOM 1334 C C . ILE A 1 165 ? 36.592 2.284 16.295 1.00 70.06 165 ILE A C 1
ATOM 1336 O O . ILE A 1 165 ? 36.053 3.012 17.131 1.00 70.06 165 ILE A O 1
ATOM 1340 N N . LEU A 1 166 ? 36.374 2.400 14.986 1.00 78.25 166 LEU A N 1
ATOM 1341 C CA . LEU A 1 166 ? 35.359 3.273 14.397 1.00 78.25 166 LEU A CA 1
ATOM 1342 C C . LEU A 1 166 ? 34.055 2.504 14.167 1.00 78.25 166 LEU A C 1
ATOM 1344 O O . LEU A 1 166 ? 34.061 1.291 13.954 1.00 78.25 166 LEU A O 1
ATOM 1348 N N . GLU A 1 167 ? 32.926 3.216 14.191 1.00 75.19 167 GLU A N 1
ATOM 1349 C CA . GLU A 1 167 ? 31.634 2.633 13.822 1.00 75.19 167 GLU A CA 1
ATOM 1350 C C . GLU A 1 167 ? 31.668 2.093 12.385 1.00 75.19 167 GLU A C 1
ATOM 1352 O O . GLU A 1 167 ? 32.427 2.572 11.538 1.00 75.19 167 GLU A O 1
ATOM 1357 N N . THR A 1 168 ? 30.839 1.084 12.105 1.00 77.19 168 THR A N 1
ATOM 1358 C CA . THR A 1 168 ? 30.749 0.515 10.757 1.00 77.19 168 THR A CA 1
ATOM 1359 C C . THR A 1 168 ? 30.145 1.528 9.789 1.00 77.19 168 THR A C 1
ATOM 1361 O O . THR A 1 168 ? 29.041 2.024 10.012 1.00 77.19 168 THR A O 1
ATOM 1364 N N . GLN A 1 169 ? 30.860 1.816 8.704 1.00 79.56 169 GLN A N 1
ATOM 1365 C CA . GLN A 1 169 ? 30.462 2.801 7.702 1.00 79.56 169 GLN A CA 1
ATOM 1366 C C . GLN A 1 169 ? 29.632 2.163 6.578 1.00 79.56 169 GLN A C 1
ATOM 1368 O O . GLN A 1 169 ? 29.947 1.075 6.106 1.00 79.56 169 GLN A O 1
ATOM 1373 N N . LYS A 1 170 ? 28.583 2.846 6.105 1.00 82.81 170 LYS A N 1
ATOM 1374 C CA . LYS A 1 170 ? 27.699 2.337 5.038 1.00 82.81 170 LYS A CA 1
ATOM 1375 C C . LYS A 1 170 ? 28.030 2.979 3.702 1.00 82.81 170 LYS A C 1
ATOM 1377 O O . LYS A 1 170 ? 27.762 4.164 3.520 1.00 82.81 170 LYS A O 1
ATOM 1382 N N . LEU A 1 171 ? 28.571 2.226 2.751 1.00 85.88 171 LEU A N 1
ATOM 1383 C CA . LEU A 1 171 ? 28.854 2.799 1.433 1.00 85.88 171 LEU A CA 1
ATOM 1384 C C . LEU A 1 171 ? 27.558 3.118 0.674 1.00 85.88 171 LEU A C 1
ATOM 1386 O O . LEU A 1 171 ? 26.534 2.452 0.834 1.00 85.88 171 LEU A O 1
ATOM 1390 N N . LYS A 1 172 ? 27.615 4.153 -0.162 1.00 85.44 172 LYS A N 1
ATOM 1391 C CA . LYS A 1 172 ? 26.551 4.547 -1.096 1.00 85.44 172 LYS A CA 1
ATOM 1392 C C . LYS A 1 172 ? 27.020 4.279 -2.517 1.00 85.44 172 LYS A C 1
ATOM 1394 O O . LYS A 1 172 ? 28.219 4.295 -2.768 1.00 85.44 172 LYS A O 1
ATOM 1399 N N . ARG A 1 173 ? 26.108 4.071 -3.463 1.00 87.75 173 ARG A N 1
ATOM 1400 C CA . ARG A 1 173 ? 26.484 3.981 -4.884 1.00 87.75 173 ARG A CA 1
ATOM 1401 C C . ARG A 1 173 ? 27.073 5.311 -5.352 1.00 87.75 173 ARG A C 1
ATOM 1403 O O . ARG A 1 173 ? 26.528 6.355 -5.020 1.00 87.75 173 ARG A O 1
ATOM 1410 N N . ALA A 1 174 ? 28.152 5.280 -6.128 1.00 91.81 174 ALA A N 1
ATOM 1411 C CA . ALA A 1 174 ? 28.683 6.458 -6.829 1.00 91.81 174 ALA A CA 1
ATOM 1412 C C . ALA A 1 174 ? 27.908 6.748 -8.133 1.00 91.81 174 ALA A C 1
ATOM 1414 O O . ALA A 1 174 ? 28.030 7.817 -8.733 1.00 91.81 174 ALA A O 1
ATOM 1415 N N . VAL A 1 175 ? 27.097 5.779 -8.561 1.00 91.50 175 VAL A N 1
ATOM 1416 C CA . VAL A 1 175 ? 26.364 5.752 -9.826 1.00 91.50 175 VAL A CA 1
ATOM 1417 C C . VAL A 1 175 ? 24.846 5.741 -9.613 1.00 91.50 175 VAL A C 1
ATOM 1419 O O . VAL A 1 175 ? 24.346 5.321 -8.564 1.00 91.50 175 VAL A O 1
ATOM 1422 N N . GLY A 1 176 ? 24.110 6.193 -10.625 1.00 89.44 176 GLY A N 1
ATOM 1423 C CA . GLY A 1 176 ? 22.716 5.823 -10.876 1.00 89.44 176 GLY A CA 1
ATOM 1424 C C . GLY A 1 176 ? 22.634 4.794 -12.007 1.00 89.44 176 GLY A C 1
ATOM 1425 O O . GLY A 1 176 ? 23.555 4.709 -12.824 1.00 89.44 176 GLY A O 1
ATOM 1426 N N . LYS A 1 177 ? 21.552 4.009 -12.062 1.00 90.00 177 LYS A N 1
ATOM 1427 C CA . LYS A 1 177 ? 21.307 3.053 -13.160 1.00 90.00 177 LYS A CA 1
ATOM 1428 C C . LYS A 1 177 ? 20.253 3.605 -14.112 1.00 90.00 177 LYS A C 1
ATOM 1430 O O . LYS A 1 177 ? 19.115 3.795 -13.699 1.00 90.00 177 LYS A O 1
ATOM 1435 N N . LEU A 1 178 ? 20.613 3.836 -15.369 1.00 91.94 178 LEU A N 1
ATOM 1436 C CA . LEU A 1 178 ? 19.662 4.111 -16.446 1.00 91.94 178 LEU A CA 1
ATOM 1437 C C . LEU A 1 178 ? 19.184 2.779 -17.025 1.00 91.94 178 LEU A C 1
ATOM 1439 O O . LEU A 1 178 ? 20.010 1.918 -17.312 1.00 91.94 178 LEU A O 1
ATOM 1443 N N . VAL A 1 179 ? 17.880 2.611 -17.222 1.00 91.75 179 VAL A N 1
ATOM 1444 C CA . VAL A 1 179 ? 17.285 1.443 -17.884 1.00 91.75 179 VAL A CA 1
ATOM 1445 C C . VAL A 1 179 ? 16.304 1.938 -18.936 1.00 91.75 179 VAL A C 1
ATOM 1447 O O . VAL A 1 179 ? 15.334 2.607 -18.594 1.00 91.75 179 VAL A O 1
ATOM 1450 N N . LEU A 1 180 ? 16.541 1.618 -20.207 1.00 92.00 180 LEU A N 1
ATOM 1451 C CA . LEU A 1 180 ? 15.613 1.903 -21.300 1.00 92.00 180 LEU A CA 1
ATOM 1452 C C . LEU A 1 180 ? 14.799 0.647 -21.626 1.00 92.00 180 LEU A C 1
ATOM 1454 O O . LEU A 1 180 ? 15.383 -0.411 -21.871 1.00 92.00 180 LEU A O 1
ATOM 1458 N N . LYS A 1 181 ? 13.469 0.751 -21.666 1.00 91.38 181 LYS A N 1
ATOM 1459 C CA . LYS A 1 181 ? 12.553 -0.374 -21.908 1.00 91.38 181 LYS A CA 1
ATOM 1460 C C . LYS A 1 181 ? 11.576 -0.080 -23.043 1.00 91.38 181 LYS A C 1
ATOM 1462 O O . LYS A 1 181 ? 11.121 1.050 -23.229 1.00 91.38 181 LYS A O 1
ATOM 1467 N N . GLU A 1 182 ? 11.241 -1.127 -23.785 1.00 88.19 182 GLU A N 1
ATOM 1468 C CA . GLU A 1 182 ? 10.107 -1.135 -24.705 1.00 88.19 182 GLU A CA 1
ATOM 1469 C C . GLU A 1 182 ? 8.840 -1.529 -23.938 1.00 88.19 182 GLU A C 1
ATOM 1471 O O . GLU A 1 182 ? 8.856 -2.464 -23.141 1.00 88.19 182 GLU A O 1
ATOM 1476 N N . LYS A 1 183 ? 7.734 -0.827 -24.179 1.00 84.50 183 LYS A N 1
ATOM 1477 C CA . LYS A 1 183 ? 6.439 -1.152 -23.564 1.00 84.50 183 LYS A CA 1
ATOM 1478 C C . LYS A 1 183 ? 5.667 -2.203 -24.354 1.00 84.50 183 LYS A C 1
ATOM 1480 O O . LYS A 1 183 ? 4.896 -2.973 -23.791 1.00 84.50 183 LYS A O 1
ATOM 1485 N N . GLN A 1 184 ? 5.842 -2.228 -25.671 1.00 80.94 184 GLN A N 1
ATOM 1486 C CA . GLN A 1 184 ? 5.076 -3.087 -26.561 1.00 80.94 184 GLN A CA 1
ATOM 1487 C C . GLN A 1 184 ? 5.841 -4.374 -26.848 1.00 80.94 184 GLN A C 1
ATOM 1489 O O . GLN A 1 184 ? 6.805 -4.365 -27.612 1.00 80.94 184 GLN A O 1
ATOM 1494 N N . GLN A 1 185 ? 5.350 -5.502 -26.327 1.00 83.06 185 GLN A N 1
ATOM 1495 C CA . GLN A 1 185 ? 5.900 -6.831 -26.625 1.00 83.06 185 GLN A CA 1
ATOM 1496 C C . GLN A 1 185 ? 6.102 -7.036 -28.134 1.00 83.06 185 GLN A C 1
ATOM 1498 O O . GLN A 1 185 ? 7.156 -7.486 -28.570 1.00 83.06 185 GLN A O 1
ATOM 1503 N N . VAL A 1 186 ? 5.112 -6.644 -28.943 1.00 81.12 186 VAL A N 1
ATOM 1504 C CA . VAL A 1 186 ? 5.158 -6.779 -30.405 1.00 81.12 186 VAL A CA 1
ATOM 1505 C C . VAL A 1 186 ? 6.305 -5.970 -31.017 1.00 81.12 186 VAL A C 1
ATOM 1507 O O . VAL A 1 186 ? 6.997 -6.475 -31.899 1.00 81.12 186 VAL A O 1
ATOM 1510 N N . ALA A 1 187 ? 6.538 -4.742 -30.546 1.00 85.38 187 ALA A N 1
ATOM 1511 C CA . ALA A 1 187 ? 7.637 -3.906 -31.027 1.00 85.38 187 ALA A CA 1
ATOM 1512 C C . ALA A 1 187 ? 8.996 -4.448 -30.563 1.00 85.38 187 ALA A C 1
ATOM 1514 O O . ALA A 1 187 ? 9.949 -4.477 -31.343 1.00 85.38 187 ALA A O 1
ATOM 1515 N N . TYR A 1 188 ? 9.070 -4.945 -29.326 1.00 90.88 188 TYR A N 1
ATOM 1516 C CA . TYR A 1 188 ? 10.274 -5.565 -28.785 1.00 90.88 188 TYR A CA 1
ATOM 1517 C C . TYR A 1 188 ? 10.671 -6.800 -29.598 1.00 90.88 188 TYR A C 1
ATOM 1519 O O . TYR A 1 188 ? 11.803 -6.896 -30.055 1.00 90.88 188 TYR A O 1
ATOM 1527 N N . THR A 1 189 ? 9.726 -7.707 -29.870 1.00 87.69 189 THR A N 1
ATOM 1528 C CA . THR A 1 189 ? 9.970 -8.926 -30.660 1.00 87.69 189 THR A CA 1
ATOM 1529 C C . THR A 1 189 ? 10.369 -8.634 -32.110 1.00 87.69 189 THR A C 1
ATOM 1531 O O . THR A 1 189 ? 11.076 -9.431 -32.720 1.00 87.69 189 THR A O 1
ATOM 1534 N N . GLN A 1 190 ? 9.933 -7.508 -32.680 1.00 88.69 190 GLN A N 1
ATOM 1535 C CA . GLN A 1 190 ? 10.346 -7.086 -34.026 1.00 88.69 190 GLN A CA 1
ATOM 1536 C C . GLN A 1 190 ? 11.736 -6.439 -34.053 1.00 88.69 190 GLN A C 1
ATOM 1538 O O . GLN A 1 190 ? 12.369 -6.392 -35.110 1.00 88.69 190 GLN A O 1
ATOM 1543 N N . SER A 1 191 ? 12.211 -5.939 -32.914 1.00 92.44 191 SER A N 1
ATOM 1544 C CA . SER A 1 191 ? 13.494 -5.254 -32.789 1.00 92.44 191 SER A CA 1
ATOM 1545 C C . SER A 1 191 ? 14.639 -6.266 -32.744 1.00 92.44 191 SER A C 1
ATOM 1547 O O . SER A 1 191 ? 14.610 -7.213 -31.964 1.00 92.44 191 SER A O 1
ATOM 1549 N N . ALA A 1 192 ? 15.666 -6.066 -33.568 1.00 93.31 192 ALA A N 1
ATOM 1550 C CA . ALA A 1 192 ? 16.841 -6.935 -33.616 1.00 93.31 192 ALA A CA 1
ATOM 1551 C C . ALA A 1 192 ? 18.053 -6.314 -32.915 1.00 93.31 192 ALA A C 1
ATOM 1553 O O . ALA A 1 192 ? 18.743 -6.991 -32.155 1.00 93.31 192 ALA A O 1
ATOM 1554 N N . SER A 1 193 ? 18.316 -5.030 -33.163 1.00 96.81 193 SER A N 1
ATOM 1555 C CA . SER A 1 193 ? 19.433 -4.307 -32.551 1.00 96.81 193 SER A CA 1
ATOM 1556 C C . SER A 1 193 ? 19.128 -2.821 -32.384 1.00 96.81 193 SER A C 1
ATOM 1558 O O . SER A 1 193 ? 18.143 -2.301 -32.918 1.00 96.81 193 SER A O 1
ATOM 1560 N N . PHE A 1 194 ? 19.987 -2.123 -31.644 1.00 97.75 194 PHE A N 1
ATOM 1561 C CA . PHE A 1 194 ? 19.923 -0.674 -31.490 1.00 97.75 194 PHE A CA 1
ATOM 1562 C C . PHE A 1 194 ? 21.300 -0.017 -31.611 1.00 97.75 194 PHE A C 1
ATOM 1564 O O . PHE A 1 194 ? 22.337 -0.615 -31.338 1.00 97.75 194 PHE A O 1
ATOM 1571 N N . THR A 1 195 ? 21.294 1.255 -31.984 1.00 98.00 195 THR A N 1
ATOM 1572 C CA . THR A 1 195 ? 22.425 2.173 -31.910 1.00 98.00 195 THR A CA 1
ATOM 1573 C C . THR A 1 195 ? 22.028 3.347 -31.025 1.00 98.00 195 THR A C 1
ATOM 1575 O O . THR A 1 195 ? 20.974 3.949 -31.244 1.00 98.00 195 THR A O 1
ATOM 1578 N N . VAL A 1 196 ? 22.849 3.673 -30.027 1.00 97.69 196 VAL A N 1
ATOM 1579 C CA . VAL A 1 196 ? 22.587 4.764 -29.080 1.00 97.69 196 VAL A CA 1
ATOM 1580 C C . VAL A 1 196 ? 23.809 5.664 -28.905 1.00 97.69 196 VAL A C 1
ATOM 1582 O O . VAL A 1 196 ? 24.948 5.191 -28.926 1.00 97.69 196 VAL A O 1
ATOM 1585 N N . SER A 1 197 ? 23.575 6.963 -28.712 1.00 97.31 197 SER A N 1
ATOM 1586 C CA . SER A 1 197 ? 24.622 7.939 -28.396 1.00 97.31 197 SER A CA 1
ATOM 1587 C C . SER A 1 197 ? 24.146 8.977 -27.382 1.00 97.31 197 SER A C 1
ATOM 1589 O O . SER A 1 197 ? 23.067 9.545 -27.547 1.00 97.31 197 SER A O 1
ATOM 1591 N N . TYR A 1 198 ? 24.960 9.250 -26.361 1.00 96.38 198 TYR A N 1
ATOM 1592 C CA . TYR A 1 198 ? 24.720 10.272 -25.332 1.00 96.38 198 TYR A CA 1
ATOM 1593 C C . TYR A 1 198 ? 26.007 10.597 -24.555 1.00 96.38 198 TYR A C 1
ATOM 1595 O O . TYR A 1 198 ? 27.022 9.930 -24.716 1.00 96.38 198 TYR A O 1
ATOM 1603 N N . ASN A 1 199 ? 25.981 11.629 -23.709 1.00 95.25 199 ASN A N 1
ATOM 1604 C CA . ASN A 1 199 ? 27.112 12.005 -22.857 1.00 95.25 199 ASN A CA 1
ATOM 1605 C C . ASN A 1 199 ? 26.852 11.630 -21.395 1.00 95.25 199 ASN A C 1
ATOM 1607 O O . ASN A 1 199 ? 25.717 11.717 -20.929 1.00 95.25 199 ASN A O 1
ATOM 1611 N N . VAL A 1 200 ? 27.912 11.263 -20.673 1.00 95.25 200 VAL A N 1
ATOM 1612 C CA . VAL A 1 200 ? 27.893 10.962 -19.229 1.00 95.25 200 VAL A CA 1
ATOM 1613 C C . VAL A 1 200 ? 29.034 11.683 -18.508 1.00 95.25 200 VAL A C 1
ATOM 1615 O O . VAL A 1 200 ? 30.032 12.004 -19.155 1.00 95.25 200 VAL A O 1
ATOM 1618 N N . PRO A 1 201 ? 28.964 11.928 -17.186 1.00 94.81 201 PRO A N 1
ATOM 1619 C CA . PRO A 1 201 ? 30.089 12.498 -16.449 1.00 94.81 201 PRO A CA 1
ATOM 1620 C C . PRO A 1 201 ? 31.309 11.583 -16.496 1.00 94.81 201 PRO A C 1
ATOM 1622 O O . PRO A 1 201 ? 31.202 10.384 -16.249 1.00 94.81 201 PRO A O 1
ATOM 1625 N N . LYS A 1 202 ? 32.478 12.155 -16.781 1.00 94.88 202 LYS A N 1
ATOM 1626 C CA . LYS A 1 202 ? 33.731 11.405 -16.923 1.00 94.88 202 LYS A CA 1
ATOM 1627 C C . LYS A 1 202 ? 34.368 11.039 -15.582 1.00 94.88 202 LYS A C 1
ATOM 1629 O O . LYS A 1 202 ? 35.104 10.054 -15.518 1.00 94.88 202 LYS A O 1
ATOM 1634 N N . SER A 1 203 ? 34.125 11.832 -14.537 1.00 94.94 203 SER A N 1
ATOM 1635 C CA . SER A 1 203 ? 34.764 11.647 -13.235 1.00 94.94 203 SER A CA 1
ATOM 1636 C C . SER A 1 203 ? 33.852 11.875 -12.035 1.00 94.94 203 SER A C 1
ATOM 1638 O O . SER A 1 203 ? 32.817 12.547 -12.115 1.00 94.94 203 SER A O 1
ATOM 1640 N N . PHE A 1 204 ? 34.275 11.307 -10.908 1.00 94.94 204 PHE A N 1
ATOM 1641 C CA . PHE A 1 204 ? 33.592 11.346 -9.627 1.00 94.94 204 PHE A CA 1
ATOM 1642 C C . PHE A 1 204 ? 34.583 11.633 -8.494 1.00 94.94 204 PHE A C 1
ATOM 1644 O O . PHE A 1 204 ? 35.656 11.035 -8.418 1.00 94.94 204 PHE A O 1
ATOM 1651 N N . ASN A 1 205 ? 34.224 12.547 -7.596 1.00 94.38 205 ASN A N 1
ATOM 1652 C CA . ASN A 1 205 ? 35.033 12.899 -6.436 1.00 94.38 205 ASN A CA 1
ATOM 1653 C C . ASN A 1 205 ? 34.460 12.227 -5.183 1.00 94.38 205 ASN A C 1
ATOM 1655 O O . ASN A 1 205 ? 33.389 12.607 -4.706 1.00 94.38 205 ASN A O 1
ATOM 1659 N N . VAL A 1 206 ? 35.187 11.260 -4.618 1.00 95.62 206 VAL A N 1
ATOM 1660 C CA . VAL A 1 206 ? 34.749 10.484 -3.445 1.00 95.62 206 VAL A CA 1
ATOM 1661 C C . VAL A 1 206 ? 34.576 11.363 -2.206 1.00 95.62 206 VAL A C 1
ATOM 1663 O O . VAL A 1 206 ? 33.618 11.178 -1.459 1.00 95.62 206 VAL A O 1
ATOM 1666 N N . ALA A 1 207 ? 35.451 12.352 -2.002 1.00 93.00 207 ALA A N 1
ATOM 1667 C CA . ALA A 1 207 ? 35.424 13.230 -0.829 1.00 93.00 207 ALA A CA 1
ATOM 1668 C C . ALA A 1 207 ? 34.177 14.125 -0.757 1.00 93.00 207 ALA A C 1
ATOM 1670 O O . ALA A 1 207 ? 33.735 14.490 0.330 1.00 93.00 207 ALA A O 1
ATOM 1671 N N . THR A 1 208 ? 33.611 14.489 -1.906 1.00 90.75 208 THR A N 1
ATOM 1672 C CA . THR A 1 208 ? 32.427 15.360 -2.012 1.00 90.75 208 THR A CA 1
ATOM 1673 C C . THR A 1 208 ? 31.185 14.620 -2.503 1.00 90.75 208 THR A C 1
ATOM 1675 O O . THR A 1 208 ? 30.095 15.190 -2.521 1.00 90.75 208 THR A O 1
ATOM 1678 N N . GLY A 1 209 ? 31.341 13.372 -2.949 1.00 91.12 209 GLY A N 1
ATOM 1679 C CA . GLY A 1 209 ? 30.297 12.588 -3.600 1.00 91.12 209 GLY A CA 1
ATOM 1680 C C . GLY A 1 209 ? 29.752 13.211 -4.885 1.00 91.12 209 GLY A C 1
ATOM 1681 O O . GLY A 1 209 ? 28.582 13.026 -5.210 1.00 91.12 209 GLY A O 1
ATOM 1682 N N . SER A 1 210 ? 30.545 14.015 -5.589 1.00 89.88 210 SER A N 1
ATOM 1683 C CA . SER A 1 210 ? 30.048 14.855 -6.683 1.00 89.88 210 SER A CA 1
ATOM 1684 C C . SER A 1 210 ? 30.783 14.605 -7.994 1.00 89.88 210 SER A C 1
ATOM 1686 O O . SER A 1 210 ? 31.976 14.305 -8.014 1.00 89.88 210 SER A O 1
ATOM 1688 N N . THR A 1 211 ? 30.061 14.760 -9.102 1.00 89.00 211 THR A N 1
ATOM 1689 C CA . THR A 1 211 ? 30.630 14.742 -10.457 1.00 89.00 211 THR A CA 1
ATOM 1690 C C . THR A 1 211 ? 31.052 16.141 -10.898 1.00 89.00 211 THR A C 1
ATOM 1692 O O . THR A 1 211 ? 30.581 17.147 -10.362 1.00 89.00 211 THR A O 1
ATOM 1695 N N . ARG A 1 212 ? 31.926 16.219 -11.905 1.00 74.88 212 ARG A N 1
ATOM 1696 C CA . ARG A 1 212 ? 32.281 17.478 -12.576 1.00 74.88 212 ARG A CA 1
ATOM 1697 C C . ARG A 1 212 ? 31.551 17.561 -13.915 1.00 74.88 212 ARG A C 1
ATOM 1699 O O . ARG A 1 212 ? 31.945 16.915 -14.877 1.00 74.88 212 ARG A O 1
ATOM 1706 N N . SER A 1 213 ? 30.490 18.364 -13.983 1.00 61.03 213 SER A N 1
ATOM 1707 C CA . SER A 1 213 ? 29.577 18.419 -15.140 1.00 61.03 213 SER A CA 1
ATOM 1708 C C . SER A 1 213 ? 30.210 18.888 -16.458 1.00 61.03 213 SER A C 1
ATOM 1710 O O . SER A 1 213 ? 29.666 18.597 -17.519 1.00 61.03 213 SER A O 1
ATOM 1712 N N . ALA A 1 214 ? 31.343 19.597 -16.410 1.00 67.25 214 ALA A N 1
ATOM 1713 C CA . ALA A 1 214 ? 32.053 20.073 -17.599 1.00 67.25 214 ALA A CA 1
ATOM 1714 C C . ALA A 1 214 ? 32.849 18.970 -18.324 1.00 67.25 214 ALA A C 1
ATOM 1716 O O . ALA A 1 214 ? 33.113 19.098 -19.519 1.00 67.25 214 ALA A O 1
ATOM 1717 N N . ASP A 1 215 ? 33.200 17.887 -17.624 1.00 81.88 215 ASP A N 1
ATOM 1718 C CA . ASP A 1 215 ? 34.003 16.794 -18.163 1.00 81.88 215 ASP A CA 1
ATOM 1719 C C . ASP A 1 215 ? 33.093 15.607 -18.489 1.00 81.88 215 ASP A C 1
ATOM 1721 O O . ASP A 1 215 ? 32.670 14.867 -17.598 1.00 81.88 215 ASP A O 1
ATOM 1725 N N . VAL A 1 216 ? 32.788 15.414 -19.774 1.00 91.56 216 VAL A N 1
ATOM 1726 C CA . VAL A 1 216 ? 31.920 14.323 -20.238 1.00 91.56 216 VAL A CA 1
ATOM 1727 C C . VAL A 1 216 ? 32.680 13.254 -21.017 1.00 91.56 216 VAL A C 1
ATOM 1729 O O . VAL A 1 216 ? 33.677 13.520 -21.690 1.00 91.56 216 VAL A O 1
ATOM 1732 N N . HIS A 1 217 ? 32.189 12.025 -20.927 1.00 95.19 217 HIS A N 1
ATOM 1733 C CA . HIS A 1 217 ? 32.527 10.920 -21.808 1.00 95.19 217 HIS A CA 1
ATOM 1734 C C . HIS A 1 217 ? 31.378 10.725 -22.804 1.00 95.19 217 HIS A C 1
ATOM 1736 O O . HIS A 1 217 ? 30.218 10.630 -22.402 1.00 95.19 217 HIS A O 1
ATOM 1742 N N . ALA A 1 218 ? 31.704 10.706 -24.098 1.00 95.75 218 ALA A N 1
ATOM 1743 C CA . ALA A 1 218 ? 30.740 10.447 -25.158 1.00 95.75 218 ALA A CA 1
ATOM 1744 C C . ALA A 1 218 ? 30.556 8.937 -25.316 1.00 95.75 218 ALA A C 1
ATOM 1746 O O . ALA A 1 218 ? 31.473 8.233 -25.739 1.00 95.75 218 ALA A O 1
ATOM 1747 N N . VAL A 1 219 ? 29.368 8.460 -24.970 1.00 96.69 219 VAL A N 1
ATOM 1748 C CA . VAL A 1 219 ? 28.957 7.071 -25.127 1.00 96.69 219 VAL A CA 1
ATOM 1749 C C . VAL A 1 219 ? 28.414 6.898 -26.536 1.00 96.69 219 VAL A C 1
ATOM 1751 O O . VAL A 1 219 ? 27.534 7.640 -26.974 1.00 96.69 219 VAL A O 1
ATOM 1754 N N . THR A 1 220 ? 28.928 5.908 -27.257 1.00 95.88 220 THR A N 1
ATOM 1755 C CA . THR A 1 220 ? 28.390 5.486 -28.551 1.00 95.88 220 THR A CA 1
ATOM 1756 C C . THR A 1 220 ? 28.438 3.971 -28.613 1.00 95.88 220 THR A C 1
ATOM 1758 O O . THR A 1 220 ? 29.517 3.383 -28.581 1.00 95.88 220 THR A O 1
ATOM 1761 N N . ALA A 1 221 ? 27.272 3.343 -28.714 1.00 96.00 221 ALA A N 1
ATOM 1762 C CA . ALA A 1 221 ? 27.158 1.902 -28.873 1.00 96.00 221 ALA A CA 1
ATOM 1763 C C . ALA A 1 221 ? 26.374 1.621 -30.154 1.00 96.00 221 ALA A C 1
ATOM 1765 O O . ALA A 1 221 ? 25.220 2.025 -30.272 1.00 96.00 221 ALA A O 1
ATOM 1766 N N . ASN A 1 222 ? 27.023 0.975 -31.121 1.00 96.38 222 ASN A N 1
ATOM 1767 C CA . ASN A 1 222 ? 26.463 0.720 -32.447 1.00 96.38 222 ASN A CA 1
ATOM 1768 C C . ASN A 1 222 ? 26.009 -0.734 -32.560 1.00 96.38 222 ASN A C 1
ATOM 1770 O O . ASN A 1 222 ? 26.724 -1.625 -32.098 1.00 96.38 222 ASN A O 1
ATOM 1774 N N . ASP A 1 223 ? 24.859 -0.950 -33.196 1.00 95.19 223 ASP A N 1
ATOM 1775 C CA . ASP A 1 223 ? 24.300 -2.270 -33.524 1.00 95.19 223 ASP A CA 1
ATOM 1776 C C . ASP A 1 223 ? 24.353 -3.287 -32.362 1.00 95.19 223 ASP A C 1
ATOM 1778 O O . ASP A 1 223 ? 24.716 -4.449 -32.538 1.00 95.19 223 ASP A O 1
ATOM 1782 N N . GLN A 1 224 ? 24.002 -2.844 -31.154 1.00 97.00 224 GLN A N 1
ATOM 1783 C CA . GLN A 1 224 ? 23.969 -3.674 -29.952 1.00 97.00 224 GLN A CA 1
ATOM 1784 C C . GLN A 1 224 ? 22.716 -4.551 -29.899 1.00 97.00 224 GLN A C 1
ATOM 1786 O O . GLN A 1 224 ? 21.630 -4.127 -30.298 1.00 97.00 224 GLN A O 1
ATOM 1791 N N . ASN A 1 225 ? 22.864 -5.754 -29.344 1.00 94.88 225 ASN A N 1
ATOM 1792 C CA . ASN A 1 225 ? 21.735 -6.621 -29.012 1.00 94.88 225 ASN A CA 1
ATOM 1793 C C . ASN A 1 225 ? 20.932 -6.041 -27.841 1.00 94.88 225 ASN A C 1
ATOM 1795 O O . ASN A 1 225 ? 21.492 -5.382 -26.963 1.00 94.88 225 ASN A O 1
ATOM 1799 N N . LEU A 1 226 ? 19.635 -6.345 -27.808 1.00 94.94 226 LEU A N 1
ATOM 1800 C CA . LEU A 1 226 ? 18.756 -5.998 -26.691 1.00 94.94 226 LEU A CA 1
ATOM 1801 C C . LEU A 1 226 ? 19.189 -6.738 -25.418 1.00 94.94 226 LEU A C 1
ATOM 1803 O O . LEU A 1 226 ? 19.592 -7.898 -25.482 1.00 94.94 226 LEU A O 1
ATOM 1807 N N . ALA A 1 227 ? 19.109 -6.061 -24.273 1.00 92.38 227 ALA A N 1
ATOM 1808 C CA . ALA A 1 227 ? 19.542 -6.620 -22.991 1.00 92.38 227 ALA A CA 1
ATOM 1809 C C . ALA A 1 227 ? 18.539 -7.614 -22.383 1.00 92.38 227 ALA A C 1
ATOM 1811 O O . ALA A 1 227 ? 18.936 -8.528 -21.664 1.00 92.38 227 ALA A O 1
ATOM 1812 N N . GLY A 1 228 ? 17.249 -7.397 -22.634 1.00 88.44 228 GLY A N 1
ATOM 1813 C CA . GLY A 1 228 ? 16.162 -8.208 -22.098 1.00 88.44 228 GLY A CA 1
ATOM 1814 C C . GLY A 1 228 ? 15.904 -9.506 -22.871 1.00 88.44 228 GLY A C 1
ATOM 1815 O O . GLY A 1 228 ? 16.634 -9.891 -23.786 1.00 88.44 228 GLY A O 1
ATOM 1816 N N . ASN A 1 229 ? 14.822 -10.184 -22.499 1.00 82.94 229 ASN A N 1
ATOM 1817 C CA . ASN A 1 229 ? 14.347 -11.396 -23.146 1.00 82.94 229 ASN A CA 1
ATOM 1818 C C . ASN A 1 229 ? 12.812 -11.406 -23.209 1.00 82.94 229 ASN A C 1
ATOM 1820 O O . ASN A 1 229 ? 12.121 -11.361 -22.188 1.00 82.94 229 ASN A O 1
ATOM 1824 N N . ALA A 1 230 ? 12.280 -11.521 -24.429 1.00 75.69 230 ALA A N 1
ATOM 1825 C CA . ALA A 1 230 ? 10.844 -11.535 -24.684 1.00 75.69 230 ALA A CA 1
ATOM 1826 C C . ALA A 1 230 ? 10.124 -12.715 -24.006 1.00 75.69 230 ALA A C 1
ATOM 1828 O O . ALA A 1 230 ? 8.994 -12.546 -23.548 1.00 75.69 230 ALA A O 1
ATOM 1829 N N . ASP A 1 231 ? 10.770 -13.882 -23.899 1.00 74.56 231 ASP A N 1
ATOM 1830 C CA . ASP A 1 231 ? 10.177 -15.088 -23.301 1.00 74.56 231 ASP A CA 1
ATOM 1831 C C . ASP A 1 231 ? 9.944 -14.926 -21.793 1.00 74.56 231 ASP A C 1
ATOM 1833 O O . ASP A 1 231 ? 8.987 -15.472 -21.243 1.00 74.56 231 ASP A O 1
ATOM 1837 N N . SER A 1 232 ? 10.796 -14.147 -21.122 1.00 73.62 232 SER A N 1
ATOM 1838 C CA . SER A 1 232 ? 10.645 -13.793 -19.707 1.00 73.62 232 SER A CA 1
ATOM 1839 C C . SER A 1 232 ? 9.901 -12.475 -19.493 1.00 73.62 232 SER A C 1
ATOM 1841 O O . SER A 1 232 ? 9.873 -11.984 -18.367 1.00 73.62 232 SER A O 1
ATOM 1843 N N . GLN A 1 233 ? 9.326 -11.896 -20.554 1.00 77.00 233 GLN A N 1
ATOM 1844 C CA . GLN A 1 233 ? 8.677 -10.580 -20.543 1.00 77.00 233 GLN A CA 1
ATOM 1845 C C . GLN A 1 233 ? 9.585 -9.449 -20.030 1.00 77.00 233 GLN A C 1
ATOM 1847 O O . GLN A 1 233 ? 9.112 -8.446 -19.501 1.00 77.00 233 GLN A O 1
ATOM 1852 N N . ASP A 1 234 ? 10.901 -9.594 -20.193 1.00 81.12 234 ASP A N 1
ATOM 1853 C CA . ASP A 1 234 ? 11.847 -8.520 -19.921 1.00 81.12 234 ASP A CA 1
ATOM 1854 C C . ASP A 1 234 ? 12.112 -7.764 -21.220 1.00 81.12 234 ASP A C 1
ATOM 1856 O O . ASP A 1 234 ? 12.919 -8.176 -22.050 1.00 81.12 234 ASP A O 1
ATOM 1860 N N . TYR A 1 235 ? 11.421 -6.646 -21.408 1.00 89.44 235 TYR A N 1
ATOM 1861 C CA . TYR A 1 235 ? 11.541 -5.820 -22.611 1.00 89.44 235 TYR A CA 1
ATOM 1862 C C . TYR A 1 235 ? 12.621 -4.735 -22.488 1.00 89.44 235 TYR A C 1
ATOM 1864 O O . TYR A 1 235 ? 12.515 -3.654 -23.076 1.00 89.44 235 TYR A O 1
ATOM 1872 N N . THR A 1 236 ? 13.667 -4.986 -21.698 1.00 92.75 236 THR A N 1
ATOM 1873 C CA . THR A 1 236 ? 14.799 -4.064 -21.575 1.00 92.75 236 THR A CA 1
ATOM 1874 C C . THR A 1 236 ? 15.558 -3.965 -22.899 1.00 92.75 236 THR A C 1
ATOM 1876 O O . THR A 1 236 ? 16.012 -4.962 -23.466 1.00 92.75 236 THR A O 1
ATOM 1879 N N . ILE A 1 237 ? 15.699 -2.737 -23.399 1.00 95.44 237 ILE A N 1
ATOM 1880 C CA . ILE A 1 237 ? 16.480 -2.420 -24.595 1.00 95.44 237 ILE A CA 1
ATOM 1881 C C . ILE A 1 237 ? 17.958 -2.351 -24.206 1.00 95.44 237 ILE A C 1
ATOM 1883 O O . ILE A 1 237 ? 18.762 -3.125 -24.720 1.00 95.44 237 ILE A O 1
ATOM 1887 N N . PHE A 1 238 ? 18.303 -1.479 -23.255 1.00 95.94 238 PHE A N 1
ATOM 1888 C CA . PHE A 1 238 ? 19.633 -1.426 -22.649 1.00 95.94 238 PHE A CA 1
ATOM 1889 C C . PHE A 1 238 ? 19.593 -0.836 -21.240 1.00 95.94 238 PHE A C 1
ATOM 1891 O O . PHE A 1 238 ? 18.616 -0.200 -20.843 1.00 95.94 238 PHE A O 1
ATOM 1898 N N . TYR A 1 239 ? 20.686 -0.996 -20.503 1.00 94.00 239 TYR A N 1
ATOM 1899 C CA . TYR A 1 239 ? 20.938 -0.285 -19.258 1.00 94.00 239 TYR A CA 1
ATOM 1900 C C . TYR A 1 239 ? 22.390 0.187 -19.143 1.00 94.00 239 TYR A C 1
ATOM 1902 O O . TYR A 1 239 ? 23.287 -0.312 -19.827 1.00 94.00 239 TYR A O 1
ATOM 1910 N N . ASP A 1 240 ? 22.617 1.156 -18.259 1.00 95.56 240 ASP A N 1
ATOM 1911 C CA . ASP A 1 240 ? 23.923 1.769 -18.027 1.00 95.56 240 ASP A CA 1
ATOM 1912 C C . ASP A 1 240 ? 24.092 2.223 -16.570 1.00 95.56 240 ASP A C 1
ATOM 1914 O O . ASP A 1 240 ? 23.123 2.595 -15.906 1.00 95.56 240 ASP A O 1
ATOM 1918 N N . TYR A 1 241 ? 25.334 2.222 -16.088 1.00 93.06 241 TYR A N 1
ATOM 1919 C CA . TYR A 1 241 ? 25.735 2.735 -14.780 1.00 93.06 241 TYR A CA 1
ATOM 1920 C C . TYR A 1 241 ? 26.494 4.048 -14.971 1.00 93.06 241 TYR A C 1
ATOM 1922 O O . TYR A 1 241 ? 27.559 4.092 -15.589 1.00 93.06 241 TYR A O 1
ATOM 1930 N N . ILE A 1 242 ? 25.935 5.137 -14.453 1.00 94.50 242 ILE A N 1
ATOM 1931 C CA . ILE A 1 242 ? 26.367 6.500 -14.771 1.00 94.50 242 ILE A CA 1
ATOM 1932 C C . ILE A 1 242 ? 26.698 7.231 -13.477 1.00 94.50 242 ILE A C 1
ATOM 1934 O O . ILE A 1 242 ? 25.881 7.253 -12.557 1.00 94.50 242 ILE A O 1
ATOM 1938 N N . PHE A 1 243 ? 27.879 7.853 -13.397 1.00 94.75 243 PHE A N 1
ATOM 1939 C CA . PHE A 1 243 ? 28.231 8.681 -12.244 1.00 94.75 243 PHE A CA 1
ATOM 1940 C C . PHE A 1 243 ? 27.207 9.794 -12.026 1.00 94.75 243 PHE A C 1
ATOM 1942 O O . PHE A 1 243 ? 26.804 10.476 -12.967 1.00 94.75 243 PHE A O 1
ATOM 1949 N N . ALA A 1 244 ? 26.817 10.002 -10.770 1.00 89.62 244 ALA A N 1
ATOM 1950 C CA . ALA A 1 244 ? 25.853 11.028 -10.398 1.00 89.62 244 ALA A CA 1
ATOM 1951 C C . ALA A 1 244 ? 26.207 11.643 -9.041 1.00 89.62 244 ALA A C 1
ATOM 1953 O O . ALA A 1 244 ? 26.706 10.968 -8.141 1.00 89.62 244 ALA A O 1
ATOM 1954 N N . THR A 1 245 ? 25.949 12.942 -8.903 1.00 85.38 245 THR A N 1
ATOM 1955 C CA . THR A 1 245 ? 26.233 13.714 -7.689 1.00 85.38 245 THR A CA 1
ATOM 1956 C C . THR A 1 245 ? 25.269 13.360 -6.549 1.00 85.38 245 THR A C 1
ATOM 1958 O O . THR A 1 245 ? 24.099 13.064 -6.791 1.00 85.38 245 THR A O 1
ATOM 1961 N N . THR A 1 246 ? 25.756 13.407 -5.304 1.00 72.75 246 THR A N 1
ATOM 1962 C CA . THR A 1 246 ? 24.961 13.197 -4.080 1.00 72.75 246 THR A CA 1
ATOM 1963 C C . THR A 1 246 ? 23.750 14.139 -3.985 1.00 72.75 246 THR A C 1
ATOM 1965 O O . THR A 1 246 ? 23.858 15.330 -4.274 1.00 72.75 246 THR A O 1
ATOM 1968 N N . GLY A 1 247 ? 22.630 13.641 -3.449 1.00 65.44 247 GLY A N 1
ATOM 1969 C CA . GLY A 1 247 ? 21.423 14.440 -3.187 1.00 65.44 247 GLY A CA 1
ATOM 1970 C C . GLY A 1 247 ? 20.590 14.714 -4.446 1.00 65.44 247 GLY A C 1
ATOM 1971 O O . GLY A 1 247 ? 20.600 13.921 -5.385 1.00 65.44 247 GLY A O 1
ATOM 1972 N N . ASP A 1 248 ? 19.872 15.840 -4.471 1.00 56.28 248 ASP A N 1
ATOM 1973 C CA . ASP A 1 248 ? 18.984 16.210 -5.591 1.00 56.28 248 ASP A CA 1
ATOM 1974 C C . ASP A 1 248 ? 19.747 16.723 -6.829 1.00 56.28 248 ASP A C 1
ATOM 1976 O O . ASP A 1 248 ? 19.168 16.896 -7.899 1.00 56.28 248 ASP A O 1
ATOM 1980 N N . GLY A 1 249 ? 21.060 16.950 -6.711 1.00 61.22 249 GLY A N 1
ATOM 1981 C CA . GLY A 1 249 ? 21.910 17.560 -7.739 1.00 61.22 249 GLY A CA 1
ATOM 1982 C C . GLY A 1 249 ? 22.381 16.621 -8.854 1.00 61.22 249 GLY A C 1
ATOM 1983 O O . GLY A 1 249 ? 23.505 16.801 -9.309 1.00 61.22 249 GLY A O 1
ATOM 1984 N N . GLY A 1 250 ? 21.578 15.621 -9.244 1.00 77.06 250 GLY A N 1
ATOM 1985 C CA . GLY A 1 250 ? 21.915 14.551 -10.201 1.00 77.06 250 GLY A CA 1
ATOM 1986 C C . GLY A 1 250 ? 22.436 15.008 -11.579 1.00 77.06 250 GLY A C 1
ATOM 1987 O O . GLY A 1 250 ? 22.692 16.181 -11.833 1.00 77.06 250 GLY A O 1
ATOM 1988 N N . TYR A 1 251 ? 22.613 14.069 -12.508 1.00 86.50 251 TYR A N 1
ATOM 1989 C CA . TYR A 1 251 ? 23.019 14.365 -13.888 1.00 86.50 251 TYR A CA 1
ATOM 1990 C C . TYR A 1 251 ? 21.815 14.335 -14.831 1.00 86.50 251 TYR A C 1
ATOM 1992 O O . TYR A 1 251 ? 20.911 13.534 -14.639 1.00 86.50 251 TYR A O 1
ATOM 2000 N N . SER A 1 252 ? 21.792 15.175 -15.866 1.00 88.38 252 SER A N 1
ATOM 2001 C CA . SER A 1 252 ? 20.748 15.127 -16.892 1.00 88.38 252 SER A CA 1
ATOM 2002 C C . SER A 1 252 ? 21.372 14.834 -18.247 1.00 88.38 252 SER A C 1
ATOM 2004 O O . SER A 1 252 ? 22.135 15.642 -18.782 1.00 88.38 252 SER A O 1
ATOM 2006 N N . ILE A 1 253 ? 21.053 13.665 -18.796 1.00 90.12 253 ILE A N 1
ATOM 2007 C CA . ILE A 1 253 ? 21.462 13.282 -20.141 1.00 90.12 253 ILE A CA 1
ATOM 2008 C C . ILE A 1 253 ? 20.619 14.094 -21.119 1.00 90.12 253 ILE A C 1
ATOM 2010 O O . ILE A 1 253 ? 19.393 13.987 -21.124 1.00 90.12 253 ILE A O 1
ATOM 2014 N N . SER A 1 254 ? 21.274 14.896 -21.954 1.00 87.44 254 SER A N 1
ATOM 2015 C CA . SER A 1 254 ? 20.616 15.679 -22.998 1.00 87.44 254 SER A CA 1
ATOM 2016 C C . SER A 1 254 ? 20.959 15.147 -24.385 1.00 87.44 254 SER A C 1
ATOM 2018 O O . SER A 1 254 ? 22.090 14.733 -24.642 1.00 87.44 254 SER A O 1
ATOM 2020 N N . GLY A 1 255 ? 19.964 15.152 -25.277 1.00 84.62 255 GLY A N 1
ATOM 2021 C CA . GLY A 1 255 ? 20.146 14.784 -26.683 1.00 84.62 255 GLY A CA 1
ATOM 2022 C C . GLY A 1 255 ? 20.515 13.317 -26.920 1.00 84.62 255 GLY A C 1
ATOM 2023 O O . GLY A 1 255 ? 21.302 13.041 -27.824 1.00 84.62 255 GLY A O 1
ATOM 2024 N N . LEU A 1 256 ? 19.973 12.386 -26.122 1.00 93.50 256 LEU A N 1
ATOM 2025 C CA . LEU A 1 256 ? 20.138 10.956 -26.381 1.00 93.50 256 LEU A CA 1
ATOM 2026 C C . LEU A 1 256 ? 19.550 10.613 -27.756 1.00 93.50 256 LEU A C 1
ATOM 2028 O O . LEU A 1 256 ? 18.368 10.836 -28.007 1.00 93.50 256 LEU A O 1
ATOM 2032 N N . SER A 1 257 ? 20.386 10.060 -28.631 1.00 95.19 257 SER A N 1
ATOM 2033 C CA . SER A 1 257 ? 19.976 9.532 -29.933 1.00 95.19 257 SER A CA 1
ATOM 2034 C C . SER A 1 257 ? 19.787 8.028 -29.832 1.00 95.19 257 SER A C 1
ATOM 2036 O O . SER A 1 257 ? 20.669 7.349 -29.309 1.00 95.19 257 SER A O 1
ATOM 2038 N N . LEU A 1 258 ? 18.664 7.514 -30.337 1.00 96.31 258 LEU A N 1
ATOM 2039 C CA . LEU A 1 258 ? 18.348 6.088 -30.368 1.00 96.31 258 LEU A CA 1
ATOM 2040 C C . LEU A 1 258 ? 17.836 5.702 -31.756 1.00 96.31 258 LEU A C 1
ATOM 2042 O O . LEU A 1 258 ? 16.848 6.249 -32.241 1.00 96.31 258 LEU A O 1
ATOM 2046 N N . THR A 1 259 ? 18.500 4.744 -32.392 1.00 96.81 259 THR A N 1
ATOM 2047 C CA . THR A 1 259 ? 18.084 4.168 -33.674 1.00 96.81 259 THR A CA 1
ATOM 2048 C C . THR A 1 259 ? 17.994 2.661 -33.543 1.00 96.81 259 THR A C 1
ATOM 2050 O O . THR A 1 259 ? 18.980 2.015 -33.211 1.00 96.81 259 THR A O 1
ATOM 2053 N N . GLY A 1 260 ? 16.822 2.098 -33.797 1.00 96.25 260 GLY A N 1
ATOM 2054 C CA . GLY A 1 260 ? 16.616 0.662 -33.847 1.00 96.25 260 GLY A CA 1
ATOM 2055 C C . GLY A 1 260 ? 16.734 0.099 -35.253 1.00 96.25 260 GLY A C 1
ATOM 2056 O O . GLY A 1 260 ? 16.611 0.814 -36.253 1.00 96.25 260 GLY A O 1
ATOM 2057 N N . LYS A 1 261 ? 16.976 -1.205 -35.310 1.00 94.88 261 LYS A N 1
ATOM 2058 C CA . LYS A 1 261 ? 16.952 -2.013 -36.521 1.00 94.88 261 LYS A CA 1
ATOM 2059 C C . LYS A 1 261 ? 16.058 -3.220 -36.280 1.00 94.88 261 LYS A C 1
ATOM 2061 O O . LYS A 1 261 ? 16.232 -3.914 -35.277 1.00 94.88 261 LYS A O 1
ATOM 2066 N N . ASP A 1 262 ? 15.109 -3.464 -37.174 1.00 89.94 262 ASP A N 1
ATOM 2067 C CA . ASP A 1 262 ? 14.203 -4.610 -37.079 1.00 89.94 262 ASP A CA 1
ATOM 2068 C C . ASP A 1 262 ? 14.849 -5.918 -37.576 1.00 89.94 262 ASP A C 1
ATOM 2070 O O . ASP A 1 262 ? 15.956 -5.933 -38.130 1.00 89.94 262 ASP A O 1
ATOM 2074 N N . SER A 1 263 ? 14.148 -7.041 -37.396 1.00 82.00 263 SER A N 1
ATOM 2075 C CA . SER A 1 263 ? 14.610 -8.372 -37.829 1.00 82.00 263 SER A CA 1
ATOM 2076 C C . SER A 1 263 ? 14.774 -8.541 -39.351 1.00 82.00 263 SER A C 1
ATOM 2078 O O . SER A 1 263 ? 15.329 -9.539 -39.812 1.00 82.00 263 SER A O 1
ATOM 2080 N N . GLN A 1 264 ? 14.330 -7.566 -40.142 1.00 84.44 264 GLN A N 1
ATOM 2081 C CA . GLN A 1 264 ? 14.363 -7.525 -41.603 1.00 84.44 264 GLN A CA 1
ATOM 2082 C C . GLN A 1 264 ? 15.433 -6.537 -42.092 1.00 84.44 264 GLN A C 1
ATOM 2084 O O . GLN A 1 264 ? 15.719 -6.469 -43.289 1.00 84.44 264 GLN A O 1
ATOM 2089 N N . GLY A 1 265 ? 16.073 -5.822 -41.166 1.00 86.62 265 GLY A N 1
ATOM 2090 C CA . GLY A 1 265 ? 17.156 -4.887 -41.403 1.00 86.62 265 GLY A CA 1
ATOM 2091 C C . GLY A 1 265 ? 16.722 -3.450 -41.681 1.00 86.62 265 GLY A C 1
ATOM 2092 O O . GLY A 1 265 ? 17.598 -2.641 -41.996 1.00 86.62 265 GLY A O 1
ATOM 2093 N N . ALA A 1 266 ? 15.435 -3.113 -41.570 1.00 89.88 266 ALA A N 1
ATOM 2094 C CA . ALA A 1 266 ? 14.972 -1.734 -41.681 1.00 89.88 266 ALA A CA 1
ATOM 2095 C C . ALA A 1 266 ? 15.310 -0.952 -40.407 1.00 89.88 266 ALA A C 1
ATOM 2097 O O . ALA A 1 266 ? 15.280 -1.489 -39.302 1.00 89.88 266 ALA A O 1
ATOM 2098 N N . THR A 1 267 ? 15.651 0.326 -40.567 1.00 94.19 267 THR A N 1
ATOM 2099 C CA . THR A 1 267 ? 16.079 1.197 -39.467 1.00 94.19 267 THR A CA 1
ATOM 2100 C C . THR A 1 267 ? 15.007 2.212 -39.106 1.00 94.19 267 THR A C 1
ATOM 2102 O O . THR A 1 267 ? 14.375 2.784 -39.997 1.00 94.19 267 THR A O 1
ATOM 2105 N N . PHE A 1 268 ? 14.871 2.510 -37.817 1.00 92.12 268 PHE A N 1
ATOM 2106 C CA . PHE A 1 268 ? 13.965 3.527 -37.298 1.00 92.12 268 PHE A CA 1
ATOM 2107 C C . PHE A 1 268 ? 14.654 4.349 -36.205 1.00 92.12 268 PHE A C 1
ATOM 2109 O O . PHE A 1 268 ? 15.153 3.796 -35.229 1.00 92.12 268 PHE A O 1
ATOM 2116 N N . THR A 1 269 ? 14.679 5.673 -36.358 1.00 92.38 269 THR A N 1
ATOM 2117 C CA . THR A 1 269 ? 15.227 6.593 -35.352 1.00 92.38 269 THR A CA 1
ATOM 2118 C C . THR A 1 269 ? 14.100 7.150 -34.498 1.00 92.38 269 THR A C 1
ATOM 2120 O O . THR A 1 269 ? 13.101 7.644 -35.021 1.00 92.38 269 THR A O 1
ATOM 2123 N N . LYS A 1 270 ? 14.261 7.066 -33.177 1.00 88.00 270 LYS A N 1
ATOM 2124 C CA . LYS A 1 270 ? 13.284 7.570 -32.219 1.00 88.00 270 LYS A CA 1
ATOM 2125 C C . LYS A 1 270 ? 13.480 9.062 -31.992 1.00 88.00 270 LYS A C 1
ATOM 2127 O O . LYS A 1 270 ? 14.466 9.480 -31.389 1.00 88.00 270 LYS A O 1
ATOM 2132 N N . ASP A 1 271 ? 12.490 9.840 -32.405 1.00 82.00 271 ASP A N 1
ATOM 2133 C CA . ASP A 1 271 ? 12.418 11.264 -32.096 1.00 82.00 271 ASP A CA 1
ATOM 2134 C C . ASP A 1 271 ? 11.733 11.525 -30.745 1.00 82.00 271 ASP A C 1
ATOM 2136 O O . ASP A 1 271 ? 10.969 10.702 -30.232 1.00 82.00 271 ASP A O 1
ATOM 2140 N N . GLY A 1 272 ? 11.986 12.708 -30.178 1.00 76.56 272 GLY A N 1
ATOM 2141 C CA . GLY A 1 272 ? 11.254 13.215 -29.013 1.00 76.56 272 GLY A CA 1
ATOM 2142 C C . GLY A 1 272 ? 11.634 12.591 -27.668 1.00 76.56 272 GLY A C 1
ATOM 2143 O O . GLY A 1 272 ? 10.849 12.689 -26.727 1.00 76.56 272 GLY A O 1
ATOM 2144 N N . ILE A 1 273 ? 12.813 11.968 -27.547 1.00 82.00 273 ILE A N 1
ATOM 2145 C CA . ILE A 1 273 ? 13.321 11.498 -26.250 1.00 82.00 273 ILE A CA 1
ATOM 2146 C C . ILE A 1 273 ? 13.633 12.726 -25.371 1.00 82.00 273 ILE A C 1
ATOM 2148 O O . ILE A 1 273 ? 14.438 13.569 -25.780 1.00 82.00 273 ILE A O 1
ATOM 2152 N N . PRO A 1 274 ? 12.999 12.868 -24.191 1.00 81.69 274 PRO A N 1
ATOM 2153 C CA . PRO A 1 274 ? 13.247 14.000 -23.305 1.00 81.69 274 PRO A CA 1
ATOM 2154 C C . PRO A 1 274 ? 14.636 13.910 -22.659 1.00 81.69 274 PRO A C 1
ATOM 2156 O O . PRO A 1 274 ? 15.307 12.881 -22.714 1.00 81.69 274 PRO A O 1
ATOM 2159 N N . ASN A 1 275 ? 15.063 14.988 -21.997 1.00 84.88 275 ASN A N 1
ATOM 2160 C CA . ASN A 1 275 ? 16.254 14.932 -21.154 1.00 84.88 275 ASN A CA 1
ATOM 2161 C C . ASN A 1 275 ? 16.030 13.940 -20.005 1.00 84.88 275 ASN A C 1
ATOM 2163 O O . ASN A 1 275 ? 15.003 13.999 -19.330 1.00 84.88 275 ASN A O 1
ATOM 2167 N N . LEU A 1 276 ? 16.999 13.060 -19.764 1.00 87.50 276 LEU A N 1
ATOM 2168 C CA . LEU A 1 276 ? 16.850 11.955 -18.819 1.00 87.50 276 LEU A CA 1
ATOM 2169 C C . LEU A 1 276 ? 17.602 12.267 -17.519 1.00 87.50 276 LEU A C 1
ATOM 2171 O O . LEU A 1 276 ? 18.830 12.391 -17.552 1.00 87.50 276 LEU A O 1
ATOM 2175 N N . PRO A 1 277 ? 16.912 12.424 -16.378 1.00 87.44 277 PRO A N 1
ATOM 2176 C CA . PRO A 1 277 ? 17.566 12.634 -15.091 1.00 87.44 277 PRO A CA 1
ATOM 2177 C C . PRO A 1 277 ? 18.181 11.331 -14.567 1.00 87.44 277 PRO A C 1
ATOM 2179 O O . PRO A 1 277 ? 17.571 10.272 -14.647 1.00 87.44 277 PRO A O 1
ATOM 2182 N N . VAL A 1 278 ? 19.372 11.402 -13.985 1.00 86.81 278 VAL A N 1
ATOM 2183 C CA . VAL A 1 278 ? 20.094 10.291 -13.359 1.00 86.81 278 VAL A CA 1
ATOM 2184 C C . VAL A 1 278 ? 20.519 10.725 -11.966 1.00 86.81 278 VAL A C 1
ATOM 2186 O O . VAL A 1 278 ? 21.287 11.674 -11.800 1.00 86.81 278 VAL A O 1
ATOM 2189 N N . HIS A 1 279 ? 20.039 10.005 -10.957 1.00 84.12 279 HIS A N 1
ATOM 2190 C CA . HIS A 1 279 ? 20.333 10.294 -9.558 1.00 84.12 279 HIS A CA 1
ATOM 2191 C C . HIS A 1 279 ? 21.186 9.198 -8.936 1.00 84.12 279 HIS A C 1
ATOM 2193 O O . HIS A 1 279 ? 21.022 8.007 -9.209 1.00 84.12 279 HIS A O 1
ATOM 2199 N N . GLN A 1 280 ? 22.099 9.615 -8.066 1.00 85.44 280 GLN A N 1
ATOM 2200 C CA . GLN A 1 280 ? 22.966 8.701 -7.347 1.00 85.44 280 GLN A CA 1
ATOM 2201 C C . GLN A 1 280 ? 22.142 7.734 -6.492 1.00 85.44 280 GLN A C 1
ATOM 2203 O O . GLN A 1 280 ? 21.217 8.151 -5.795 1.00 85.44 280 GLN A O 1
ATOM 2208 N N . ASN A 1 281 ? 22.505 6.448 -6.503 1.00 81.50 281 ASN A N 1
ATOM 2209 C CA . ASN A 1 281 ? 21.830 5.410 -5.719 1.00 81.50 281 ASN A CA 1
ATOM 2210 C C . ASN A 1 281 ? 20.346 5.210 -6.090 1.00 81.50 281 ASN A C 1
ATOM 2212 O O . ASN A 1 281 ? 19.603 4.584 -5.334 1.00 81.50 281 ASN A O 1
ATOM 2216 N N . LYS A 1 282 ? 19.916 5.705 -7.256 1.00 82.81 282 LYS A N 1
ATOM 2217 C CA . LYS A 1 282 ? 18.570 5.529 -7.811 1.00 82.81 282 LYS A CA 1
ATOM 2218 C C . LYS A 1 282 ? 18.633 4.825 -9.158 1.00 82.81 282 LYS A C 1
ATOM 2220 O O . LYS A 1 282 ? 19.682 4.795 -9.814 1.00 82.81 282 LYS A O 1
ATOM 2225 N N . ARG A 1 283 ? 17.490 4.300 -9.582 1.00 83.25 283 ARG A N 1
ATOM 2226 C CA . ARG A 1 283 ? 17.280 3.826 -10.945 1.00 83.25 283 ARG A CA 1
ATOM 2227 C C . ARG A 1 283 ? 16.418 4.833 -11.700 1.00 83.25 283 ARG A C 1
ATOM 2229 O O . ARG A 1 283 ? 15.404 5.277 -11.176 1.00 83.25 283 ARG A O 1
ATOM 2236 N N . THR A 1 284 ? 16.821 5.166 -12.917 1.00 85.81 284 THR A N 1
ATOM 2237 C CA . THR A 1 284 ? 16.008 5.908 -13.879 1.00 85.81 284 THR A CA 1
ATOM 2238 C C . THR A 1 284 ? 15.510 4.918 -14.914 1.00 85.81 284 THR A C 1
ATOM 2240 O O . THR A 1 284 ? 16.306 4.392 -15.695 1.00 85.81 284 THR A O 1
ATOM 2243 N N . ILE A 1 285 ? 14.211 4.651 -14.917 1.00 84.94 285 ILE A N 1
ATOM 2244 C CA . ILE A 1 285 ? 13.565 3.779 -15.895 1.00 84.94 285 ILE A CA 1
ATOM 2245 C C . ILE A 1 285 ? 12.919 4.668 -16.950 1.00 84.94 285 ILE A C 1
ATOM 2247 O O . ILE A 1 285 ? 12.145 5.569 -16.634 1.00 84.94 285 ILE A O 1
ATOM 2251 N N . VAL A 1 286 ? 13.264 4.431 -18.209 1.00 85.38 286 VAL A N 1
ATOM 2252 C CA . VAL A 1 286 ? 12.725 5.147 -19.361 1.00 85.38 286 VAL A CA 1
ATOM 2253 C C . VAL A 1 286 ? 11.990 4.144 -20.223 1.00 85.38 286 VAL A C 1
ATOM 2255 O O . VAL A 1 286 ? 12.609 3.293 -20.860 1.00 85.38 286 VAL A O 1
ATOM 2258 N N . SER A 1 287 ? 10.673 4.249 -20.246 1.00 82.38 287 SER A N 1
ATOM 2259 C CA . SER A 1 287 ? 9.807 3.305 -20.941 1.00 82.38 287 SER A CA 1
ATOM 2260 C C . SER A 1 287 ? 9.091 4.018 -22.072 1.00 82.38 287 SER A C 1
ATOM 2262 O O . SER A 1 287 ? 8.548 5.106 -21.891 1.00 82.38 287 SER A O 1
ATOM 2264 N N . GLY A 1 288 ? 9.045 3.412 -23.250 1.00 80.75 288 GLY A N 1
ATOM 2265 C CA . GLY A 1 288 ? 8.250 3.947 -24.348 1.00 80.75 288 GLY A CA 1
ATOM 2266 C C . GLY A 1 288 ? 7.738 2.861 -25.273 1.00 80.75 288 GLY A C 1
ATOM 2267 O O . GLY A 1 288 ? 8.276 1.759 -25.311 1.00 80.75 288 GLY A O 1
ATOM 2268 N N . SER A 1 289 ? 6.686 3.189 -26.016 1.00 83.06 289 SER A N 1
ATOM 2269 C CA . SER A 1 289 ? 6.129 2.312 -27.048 1.00 83.06 289 SER A CA 1
ATOM 2270 C C . SER A 1 289 ? 6.836 2.547 -28.383 1.00 83.06 289 SER A C 1
ATOM 2272 O O . SER A 1 289 ? 7.050 3.708 -28.760 1.00 83.06 289 SER A O 1
ATOM 2274 N N . TYR A 1 290 ? 7.151 1.478 -29.117 1.00 85.31 290 TYR A N 1
ATOM 2275 C CA . TYR A 1 290 ? 7.767 1.541 -30.452 1.00 85.31 290 TYR A CA 1
ATOM 2276 C C . TYR A 1 290 ? 9.058 2.380 -30.433 1.00 85.31 290 TYR A C 1
ATOM 2278 O O . TYR A 1 290 ? 9.184 3.427 -31.076 1.00 85.31 290 TYR A O 1
ATOM 2286 N N . MET A 1 291 ? 9.998 1.997 -29.574 1.00 89.44 291 MET A N 1
ATOM 2287 C CA . MET A 1 291 ? 11.265 2.699 -29.348 1.00 89.44 291 MET A CA 1
ATOM 2288 C C . MET A 1 291 ? 12.291 2.428 -30.447 1.00 89.44 291 MET A C 1
ATOM 2290 O O . MET A 1 291 ? 13.128 3.285 -30.709 1.00 89.44 291 MET A O 1
ATOM 2294 N N . LEU A 1 292 ? 12.221 1.262 -31.088 1.00 92.62 292 LEU A N 1
ATOM 2295 C CA . LEU A 1 292 ? 13.224 0.796 -32.051 1.00 92.62 292 LEU A CA 1
ATOM 2296 C C . LEU A 1 292 ? 12.657 0.454 -33.435 1.00 92.62 292 LEU A C 1
ATOM 2298 O O . LEU A 1 292 ? 13.424 0.271 -34.375 1.00 92.62 292 LEU A O 1
ATOM 2302 N N . VAL A 1 293 ? 11.334 0.390 -33.579 1.00 88.81 293 VAL A N 1
ATOM 2303 C CA . VAL A 1 293 ? 10.649 0.070 -34.839 1.00 88.81 293 VAL A CA 1
ATOM 2304 C C . VAL A 1 293 ? 9.505 1.046 -35.087 1.00 88.81 293 VAL A C 1
ATOM 2306 O O . VAL A 1 293 ? 8.954 1.612 -34.143 1.00 88.81 293 VAL A O 1
ATOM 2309 N N . ALA A 1 294 ? 9.144 1.253 -36.354 1.00 82.31 294 ALA A N 1
ATOM 2310 C CA . ALA A 1 294 ? 8.076 2.177 -36.716 1.00 82.31 294 ALA A CA 1
ATOM 2311 C C . ALA A 1 294 ? 6.696 1.645 -36.270 1.00 82.31 294 ALA A C 1
ATOM 2313 O O . ALA A 1 294 ? 6.407 0.462 -36.472 1.00 82.31 294 ALA A O 1
ATOM 2314 N N . PRO A 1 295 ? 5.819 2.494 -35.704 1.00 70.50 295 PRO A N 1
ATOM 2315 C CA . PRO A 1 295 ? 4.451 2.100 -35.382 1.00 70.50 295 PRO A CA 1
ATOM 2316 C C . PRO A 1 295 ? 3.626 1.852 -36.655 1.00 70.50 295 PRO A C 1
ATOM 2318 O O . PRO A 1 295 ? 3.874 2.446 -37.706 1.00 70.50 295 PRO A O 1
ATOM 2321 N N . LEU A 1 296 ? 2.607 0.992 -36.556 1.00 61.66 296 LEU A N 1
ATOM 2322 C CA . LEU A 1 296 ? 1.629 0.801 -37.633 1.00 61.66 296 LEU A CA 1
ATOM 2323 C C . LEU A 1 296 ? 0.780 2.079 -37.835 1.00 61.66 296 LEU A C 1
ATOM 2325 O O . LEU A 1 296 ? 0.586 2.821 -36.872 1.00 61.66 296 LEU A O 1
ATOM 2329 N N . PRO A 1 297 ? 0.232 2.334 -39.044 1.00 50.25 297 PRO A N 1
ATOM 2330 C CA . PRO A 1 297 ? -0.503 3.568 -39.369 1.00 50.25 297 PRO A CA 1
ATOM 2331 C C . PRO A 1 297 ? -1.692 3.896 -38.449 1.00 50.25 297 PRO A C 1
ATOM 2333 O O . PRO A 1 297 ? -1.995 5.070 -38.266 1.00 50.25 297 PRO A O 1
ATOM 2336 N N . ASP A 1 298 ? -2.311 2.875 -37.845 1.00 53.12 298 ASP A N 1
ATOM 2337 C CA . ASP A 1 298 ? -3.429 2.987 -36.892 1.00 53.12 298 ASP A CA 1
ATOM 2338 C C . ASP A 1 298 ? -3.010 2.620 -35.444 1.00 53.12 298 ASP A C 1
ATOM 2340 O O . ASP A 1 298 ? -3.828 2.187 -34.633 1.00 53.12 298 ASP A O 1
ATOM 2344 N N . GLY A 1 299 ? -1.713 2.707 -35.125 1.00 46.62 299 GLY A N 1
ATOM 2345 C CA . GLY A 1 299 ? -1.144 2.330 -33.827 1.00 46.62 299 GLY A CA 1
ATOM 2346 C C . GLY A 1 299 ? -1.357 3.364 -32.706 1.00 46.62 299 GLY A C 1
ATOM 2347 O O . GLY A 1 299 ? -1.698 4.517 -32.971 1.00 46.62 299 GLY A O 1
ATOM 2348 N N . PRO A 1 300 ? -1.141 2.973 -31.433 1.00 48.00 300 PRO A N 1
ATOM 2349 C CA . PRO A 1 300 ? -1.300 3.863 -30.283 1.00 48.00 300 PRO A CA 1
ATOM 2350 C C . PRO A 1 300 ? -0.297 5.026 -30.310 1.00 48.00 300 PRO A C 1
ATOM 2352 O O . PRO A 1 300 ? 0.772 4.939 -30.920 1.00 48.00 300 PRO A O 1
ATOM 2355 N N . SER A 1 301 ? -0.621 6.118 -29.608 1.00 52.38 301 SER A N 1
ATOM 2356 C CA . SER A 1 301 ? 0.260 7.284 -29.501 1.00 52.38 301 SER A CA 1
ATOM 2357 C C . SER A 1 301 ? 1.615 6.915 -28.892 1.00 52.38 301 SER A C 1
ATOM 2359 O O . SER A 1 301 ? 1.695 6.271 -27.847 1.00 52.38 301 SER A O 1
ATOM 2361 N N . VAL A 1 302 ? 2.688 7.365 -29.536 1.00 59.41 302 VAL A N 1
ATOM 2362 C CA . VAL A 1 302 ? 4.067 7.126 -29.113 1.00 59.41 302 VAL A CA 1
ATOM 2363 C C . VAL A 1 302 ? 4.449 8.115 -28.007 1.00 59.41 302 VAL A C 1
ATOM 2365 O O . VAL A 1 302 ? 4.660 9.294 -28.284 1.00 59.41 302 VAL A O 1
ATOM 2368 N N . LYS A 1 303 ? 4.556 7.645 -26.759 1.00 64.19 303 LYS A N 1
ATOM 2369 C CA . LYS A 1 303 ? 5.000 8.442 -25.601 1.00 64.19 303 LYS A CA 1
ATOM 2370 C C . LYS A 1 303 ? 6.217 7.781 -24.949 1.00 64.19 303 LYS A C 1
ATOM 2372 O O . LYS A 1 303 ? 6.276 6.554 -24.858 1.00 64.19 303 LYS A O 1
ATOM 2377 N N . VAL A 1 304 ? 7.193 8.597 -24.553 1.00 67.12 304 VAL A N 1
ATOM 2378 C CA . VAL A 1 304 ? 8.344 8.191 -23.734 1.00 67.12 304 VAL A CA 1
ATOM 2379 C C . VAL A 1 304 ? 8.101 8.725 -22.332 1.00 67.12 304 VAL A C 1
ATOM 2381 O O . VAL A 1 304 ? 7.864 9.920 -22.159 1.00 67.12 304 VAL A O 1
ATOM 2384 N N . GLU A 1 305 ? 8.134 7.842 -21.349 1.00 70.19 305 GLU A N 1
ATOM 2385 C CA . GLU A 1 305 ? 7.917 8.146 -19.939 1.00 70.19 305 GLU A CA 1
ATOM 2386 C C . GLU A 1 305 ? 9.186 7.855 -19.145 1.00 70.19 305 GLU A C 1
ATOM 2388 O O . GLU A 1 305 ? 9.994 7.006 -19.527 1.00 70.19 305 GLU A O 1
ATOM 2393 N N . THR A 1 306 ? 9.379 8.598 -18.058 1.00 64.38 306 THR A N 1
ATOM 2394 C CA . THR A 1 306 ? 10.576 8.525 -17.220 1.00 64.38 306 THR A CA 1
ATOM 2395 C C . THR A 1 306 ? 10.172 8.444 -15.756 1.00 64.38 306 THR A C 1
ATOM 2397 O O . THR A 1 306 ? 9.533 9.367 -15.253 1.00 64.38 306 THR A O 1
ATOM 2400 N N . GLU A 1 307 ? 10.592 7.390 -15.068 1.00 76.69 307 GLU A N 1
ATOM 2401 C CA . GLU A 1 307 ? 10.369 7.178 -13.638 1.00 76.69 307 GLU A CA 1
ATOM 2402 C C . GLU A 1 307 ? 11.718 7.109 -12.907 1.00 76.69 307 GLU A C 1
ATOM 2404 O O . GLU A 1 307 ? 12.671 6.497 -13.397 1.00 76.69 307 GLU A O 1
ATOM 2409 N N . ILE A 1 308 ? 11.815 7.736 -11.731 1.00 69.75 308 ILE A N 1
ATOM 2410 C CA . ILE A 1 308 ? 12.975 7.613 -10.838 1.00 69.75 308 ILE A CA 1
ATOM 2411 C C . ILE A 1 308 ? 12.545 6.827 -9.607 1.00 69.75 308 ILE A C 1
ATOM 2413 O O . ILE A 1 308 ? 11.625 7.243 -8.905 1.00 69.75 308 ILE A O 1
ATOM 2417 N N . THR A 1 309 ? 13.245 5.734 -9.312 1.00 67.81 309 THR A N 1
ATOM 2418 C CA . THR A 1 309 ? 12.904 4.847 -8.198 1.00 67.81 309 THR A CA 1
ATOM 2419 C C . THR A 1 309 ? 14.062 4.664 -7.219 1.00 67.81 309 THR A C 1
ATOM 2421 O O . THR A 1 309 ? 15.249 4.675 -7.569 1.00 67.81 309 THR A O 1
ATOM 2424 N N . ASP A 1 310 ? 13.689 4.462 -5.956 1.00 60.72 310 ASP A N 1
ATOM 2425 C CA . ASP A 1 310 ? 14.596 4.157 -4.843 1.00 60.72 310 ASP A CA 1
ATOM 2426 C C . ASP A 1 310 ? 14.850 2.649 -4.703 1.00 60.72 310 ASP A C 1
ATOM 2428 O O . ASP A 1 310 ? 15.742 2.223 -3.963 1.00 60.72 310 ASP A O 1
ATOM 2432 N N . THR A 1 311 ? 14.052 1.843 -5.403 1.00 55.94 311 THR A N 1
ATOM 2433 C CA . THR A 1 311 ? 13.981 0.393 -5.257 1.00 55.94 311 THR A CA 1
ATOM 2434 C C . THR A 1 311 ? 14.880 -0.292 -6.278 1.00 55.94 311 THR A C 1
ATOM 2436 O O . THR A 1 311 ? 14.682 -0.193 -7.485 1.00 55.94 311 THR A O 1
ATOM 2439 N N . TRP A 1 312 ? 15.855 -1.050 -5.782 1.00 53.91 312 TRP A N 1
ATOM 2440 C CA . TRP A 1 312 ? 16.739 -1.900 -6.578 1.00 53.91 312 TRP A CA 1
ATOM 2441 C C . TRP A 1 312 ? 16.326 -3.368 -6.395 1.00 53.91 312 TRP A C 1
ATOM 2443 O O . TRP A 1 312 ? 17.063 -4.150 -5.811 1.00 53.91 312 TRP A O 1
ATOM 2453 N N . ALA A 1 313 ? 15.108 -3.737 -6.798 1.00 49.75 313 ALA A N 1
ATOM 2454 C CA . ALA A 1 313 ? 14.648 -5.126 -6.709 1.00 49.75 313 ALA A CA 1
ATOM 2455 C C . ALA A 1 313 ? 15.110 -5.950 -7.925 1.00 49.75 313 ALA A C 1
ATOM 2457 O O . ALA A 1 313 ? 15.266 -5.431 -9.029 1.00 49.75 313 ALA A O 1
ATOM 2458 N N . ASP A 1 314 ? 15.327 -7.245 -7.700 1.00 43.59 314 ASP A N 1
ATOM 2459 C CA . ASP A 1 314 ? 15.925 -8.188 -8.651 1.00 43.59 314 ASP A CA 1
ATOM 2460 C C . ASP A 1 314 ? 15.018 -8.752 -9.722 1.00 43.59 314 ASP A C 1
ATOM 2462 O O . ASP A 1 314 ? 15.504 -9.359 -10.681 1.00 43.59 314 ASP A O 1
ATOM 2466 N N . ALA A 1 315 ? 13.722 -8.554 -9.561 1.00 37.09 315 ALA A N 1
ATOM 2467 C CA . ALA A 1 315 ? 12.762 -8.837 -10.592 1.00 37.09 315 ALA A CA 1
ATOM 2468 C C . ALA A 1 315 ? 12.525 -7.539 -11.361 1.00 37.09 315 ALA A C 1
ATOM 2470 O O . ALA A 1 315 ? 11.578 -6.818 -11.074 1.00 37.09 315 ALA A O 1
ATOM 2471 N N . ASP A 1 316 ? 13.324 -7.285 -12.397 1.00 39.94 316 ASP A N 1
ATOM 2472 C CA . ASP A 1 316 ? 12.810 -6.540 -13.551 1.00 39.94 316 ASP A CA 1
ATOM 2473 C C . ASP A 1 316 ? 11.869 -7.452 -14.361 1.00 39.94 316 ASP A C 1
ATOM 2475 O O . ASP A 1 316 ? 11.978 -7.580 -15.575 1.00 39.94 316 ASP A O 1
ATOM 2479 N N . VAL A 1 317 ? 10.911 -8.083 -13.678 1.00 30.47 317 VAL A N 1
ATOM 2480 C CA . VAL A 1 317 ? 9.608 -8.316 -14.281 1.00 30.47 317 VAL A CA 1
ATOM 2481 C C . VAL A 1 317 ? 8.950 -6.953 -14.196 1.00 30.47 317 VAL A C 1
ATOM 2483 O O . VAL A 1 317 ? 8.713 -6.448 -13.099 1.00 30.47 317 VAL A O 1
ATOM 2486 N N . THR A 1 318 ? 8.701 -6.324 -15.341 1.00 30.03 318 THR A N 1
ATOM 2487 C CA . THR A 1 318 ? 7.714 -5.249 -15.381 1.00 30.03 318 THR A CA 1
ATOM 2488 C C . THR A 1 318 ? 6.406 -5.836 -14.867 1.00 30.03 318 THR A C 1
ATOM 2490 O O . THR A 1 318 ? 5.712 -6.543 -15.593 1.00 30.03 318 THR A O 1
ATOM 2493 N N . VAL A 1 319 ? 6.074 -5.572 -13.607 1.00 29.56 319 VAL A N 1
ATOM 2494 C CA . VAL A 1 319 ? 4.669 -5.387 -13.285 1.00 29.56 319 VAL A CA 1
ATOM 2495 C C . VAL A 1 319 ? 4.348 -4.032 -13.880 1.00 29.56 319 VAL A C 1
ATOM 2497 O O . VAL A 1 319 ? 4.870 -3.014 -13.442 1.00 29.56 319 VAL A O 1
ATOM 2500 N N . ASP A 1 320 ? 3.600 -4.099 -14.970 1.00 33.66 320 ASP A N 1
ATOM 2501 C CA . ASP A 1 320 ? 2.870 -3.008 -15.588 1.00 33.66 320 ASP A CA 1
ATOM 2502 C C . ASP A 1 320 ? 2.345 -2.029 -14.521 1.00 33.66 320 ASP A C 1
ATOM 2504 O O . ASP A 1 320 ? 1.399 -2.325 -13.789 1.00 33.66 320 ASP A O 1
ATOM 2508 N N . THR A 1 321 ? 3.021 -0.889 -14.389 1.00 33.81 321 THR A N 1
ATOM 2509 C CA . THR A 1 321 ? 2.515 0.297 -13.699 1.00 33.81 321 THR A CA 1
ATOM 2510 C C . THR A 1 321 ? 2.762 1.501 -14.598 1.00 33.81 321 THR A C 1
ATOM 2512 O O . THR A 1 321 ? 3.624 2.332 -14.327 1.00 33.81 321 THR A O 1
ATOM 2515 N N . ASP A 1 322 ? 2.019 1.552 -15.705 1.00 31.53 322 ASP A N 1
ATOM 2516 C CA . ASP A 1 322 ? 1.723 2.799 -16.406 1.00 31.53 322 ASP A CA 1
ATOM 2517 C C . ASP A 1 322 ? 0.747 3.653 -15.580 1.00 31.53 322 ASP A C 1
ATOM 2519 O O . ASP A 1 322 ? -0.360 3.228 -15.251 1.00 31.53 322 ASP A O 1
ATOM 2523 N N . GLU A 1 323 ? 1.127 4.906 -15.353 1.00 33.19 323 GLU A N 1
ATOM 2524 C CA . GLU A 1 323 ? 0.236 6.057 -15.535 1.00 33.19 323 GLU A CA 1
ATOM 2525 C C . GLU A 1 323 ? 0.895 6.875 -16.668 1.00 33.19 323 GLU A C 1
ATOM 2527 O O . GLU A 1 323 ? 1.953 7.462 -16.474 1.00 33.19 323 GLU A O 1
ATOM 2532 N N . ASP A 1 324 ? 0.474 6.826 -17.937 1.00 36.47 324 ASP A N 1
ATOM 2533 C CA . ASP A 1 324 ? -0.871 7.119 -18.448 1.00 36.47 324 ASP A CA 1
ATOM 2534 C C . ASP A 1 324 ? -1.204 6.339 -19.741 1.00 36.47 324 ASP A C 1
ATOM 2536 O O . ASP A 1 324 ? -1.460 6.907 -20.807 1.00 36.47 324 ASP A O 1
ATOM 2540 N N . VAL A 1 325 ? -1.290 5.018 -19.643 1.00 33.81 325 VAL A N 1
ATOM 2541 C CA . VAL A 1 325 ? -2.519 4.335 -20.054 1.00 33.81 325 VAL A CA 1
ATOM 2542 C C . VAL A 1 325 ? -2.898 3.500 -18.855 1.00 33.81 325 VAL A C 1
ATOM 2544 O O . VAL A 1 325 ? -2.325 2.444 -18.624 1.00 33.81 325 VAL A O 1
ATOM 2547 N N . LYS A 1 326 ? -3.838 4.017 -18.064 1.00 35.88 326 LYS A N 1
ATOM 2548 C CA . LYS A 1 326 ? -4.485 3.270 -16.992 1.00 35.88 326 LYS A CA 1
ATOM 2549 C C . LYS A 1 326 ? -4.785 1.862 -17.536 1.00 35.88 326 LYS A C 1
ATOM 2551 O O . LYS A 1 326 ? -5.552 1.787 -18.501 1.00 35.88 326 LYS A O 1
ATOM 2556 N N . PRO A 1 327 ? -4.163 0.782 -17.027 1.00 38.00 327 PRO A N 1
ATOM 2557 C CA . PRO A 1 327 ? -4.346 -0.542 -17.608 1.00 38.00 327 PRO A CA 1
ATOM 2558 C C . PRO A 1 327 ? -5.839 -0.821 -17.600 1.00 38.00 327 PRO A C 1
ATOM 2560 O O . PRO A 1 327 ? -6.426 -0.706 -16.539 1.00 38.00 327 PRO A O 1
ATOM 2563 N N . ASP A 1 328 ? -6.473 -1.202 -18.713 1.00 46.66 328 ASP A N 1
ATOM 2564 C CA . ASP A 1 328 ? -7.912 -1.554 -18.748 1.00 46.66 328 ASP A CA 1
ATOM 2565 C C . ASP A 1 328 ? -8.266 -2.761 -17.842 1.00 46.66 328 ASP A C 1
ATOM 2567 O O . ASP A 1 328 ? -9.392 -3.261 -17.837 1.00 46.66 328 ASP A O 1
ATOM 2571 N N . VAL A 1 329 ? -7.301 -3.244 -17.057 1.00 48.88 329 VAL A N 1
ATOM 2572 C CA . VAL A 1 329 ? -7.424 -4.339 -16.113 1.00 48.88 329 VAL A CA 1
ATOM 2573 C C . VAL A 1 329 ? -7.465 -3.780 -14.686 1.00 48.88 329 VAL A C 1
ATOM 2575 O O . VAL A 1 329 ? -6.530 -3.113 -14.242 1.00 48.88 329 VAL A O 1
ATOM 2578 N N . PRO A 1 330 ? -8.533 -4.064 -13.928 1.00 58.06 330 PRO A N 1
ATOM 2579 C CA . PRO A 1 330 ? -8.616 -3.695 -12.522 1.00 58.06 330 PRO A CA 1
ATOM 2580 C C . PRO A 1 330 ? -7.491 -4.277 -11.650 1.00 58.06 330 PRO A C 1
ATOM 2582 O O . PRO A 1 330 ? -6.997 -5.374 -11.897 1.00 58.06 330 PRO A O 1
ATOM 2585 N N . ALA A 1 331 ? -7.162 -3.591 -10.549 1.00 71.69 331 ALA A N 1
ATOM 2586 C CA . ALA A 1 331 ? -6.099 -3.965 -9.603 1.00 71.69 331 ALA A CA 1
ATOM 2587 C C . ALA A 1 331 ? -6.339 -5.281 -8.833 1.00 71.69 331 ALA A C 1
ATOM 2589 O O . ALA A 1 331 ? -5.466 -5.749 -8.101 1.00 71.69 331 ALA A O 1
ATOM 2590 N N . PHE A 1 332 ? -7.526 -5.872 -8.968 1.00 84.25 332 PHE A N 1
ATOM 2591 C CA . PHE A 1 332 ? -7.914 -7.117 -8.318 1.00 84.25 332 PHE A CA 1
ATOM 2592 C C . PHE A 1 332 ? -8.587 -8.035 -9.333 1.00 84.25 332 PHE A C 1
ATOM 2594 O O . PHE A 1 332 ? -9.232 -7.572 -10.271 1.00 84.25 332 PHE A O 1
ATOM 2601 N N . ALA A 1 333 ? -8.521 -9.346 -9.098 1.00 82.38 333 ALA A N 1
ATOM 2602 C CA . ALA A 1 333 ? -9.344 -10.290 -9.843 1.00 82.38 333 ALA A CA 1
ATOM 2603 C C . ALA A 1 333 ? -10.836 -9.985 -9.617 1.00 82.38 333 ALA A C 1
ATOM 2605 O O . ALA A 1 333 ? -11.269 -9.848 -8.473 1.00 82.38 333 ALA A O 1
ATOM 2606 N N . GLY A 1 334 ? -11.609 -9.903 -10.701 1.00 82.88 334 GLY A N 1
ATOM 2607 C CA . GLY A 1 334 ? -12.992 -9.412 -10.707 1.00 82.88 334 GLY A CA 1
ATOM 2608 C C . GLY A 1 334 ? -13.108 -8.064 -11.423 1.00 82.88 334 GLY A C 1
ATOM 2609 O O . GLY A 1 334 ? -12.122 -7.533 -11.925 1.00 82.88 334 GLY A O 1
ATOM 2610 N N . LYS A 1 335 ? -14.321 -7.510 -11.489 1.00 85.56 335 LYS A N 1
ATOM 2611 C CA . LYS A 1 335 ? -14.604 -6.192 -12.094 1.00 85.56 335 LYS A CA 1
ATOM 2612 C C . LYS A 1 335 ? -15.132 -5.169 -11.088 1.00 85.56 335 LYS A C 1
ATOM 2614 O O . LYS A 1 335 ? -15.467 -4.052 -11.467 1.00 85.56 335 LYS A O 1
ATOM 2619 N N . GLY A 1 336 ? -15.257 -5.555 -9.819 1.00 90.88 336 GLY A N 1
ATOM 2620 C CA . GLY A 1 336 ? -15.788 -4.690 -8.770 1.00 90.88 336 GLY A CA 1
ATOM 2621 C C . GLY A 1 336 ? -17.294 -4.465 -8.870 1.00 90.88 336 GLY A C 1
ATOM 2622 O O . GLY A 1 336 ? -17.810 -3.565 -8.213 1.00 90.88 336 GLY A O 1
ATOM 2623 N N . THR A 1 337 ? -18.007 -5.262 -9.669 1.00 92.44 337 THR A N 1
ATOM 2624 C CA . THR A 1 337 ? -19.471 -5.223 -9.795 1.00 92.44 337 THR A CA 1
ATOM 2625 C C . THR A 1 337 ? -20.113 -6.264 -8.881 1.00 92.44 337 THR A C 1
ATOM 2627 O O . THR A 1 337 ? -19.449 -7.180 -8.405 1.00 92.44 337 THR A O 1
ATOM 2630 N N . GLN A 1 338 ? -21.425 -6.175 -8.656 1.00 92.06 338 GLN A N 1
ATOM 2631 C CA . GLN A 1 338 ? -22.131 -7.136 -7.803 1.00 92.06 338 GLN A CA 1
ATOM 2632 C C . GLN A 1 338 ? -22.017 -8.591 -8.301 1.00 92.06 338 GLN A C 1
ATOM 2634 O O . GLN A 1 338 ? -21.957 -9.510 -7.488 1.00 92.06 338 GLN A O 1
ATOM 2639 N N . SER A 1 339 ? -21.994 -8.814 -9.621 1.00 92.50 339 SER A N 1
ATOM 2640 C CA . SER A 1 339 ? -21.861 -10.153 -10.215 1.00 92.50 339 SER A CA 1
ATOM 2641 C C . SER A 1 339 ? -20.413 -10.634 -10.318 1.00 92.50 339 SER A C 1
ATOM 2643 O O . SER A 1 339 ? -20.179 -11.838 -10.375 1.00 92.50 339 SER A O 1
ATOM 2645 N N . GLU A 1 340 ? -19.451 -9.710 -10.363 1.00 90.38 340 GLU A N 1
ATOM 2646 C CA . GLU A 1 340 ? -18.017 -9.991 -10.475 1.00 90.38 340 GLU A CA 1
ATOM 2647 C C . GLU A 1 340 ? -17.236 -9.147 -9.445 1.00 90.38 340 GLU A C 1
ATOM 2649 O O . GLU A 1 340 ? -16.493 -8.237 -9.833 1.00 90.38 340 GLU A O 1
ATOM 2654 N N . PRO A 1 341 ? -17.407 -9.395 -8.131 1.00 94.25 341 PRO A N 1
ATOM 2655 C CA . PRO A 1 341 ? -16.750 -8.610 -7.090 1.00 94.25 341 PRO A CA 1
ATOM 2656 C C . PRO A 1 341 ? -15.230 -8.791 -7.128 1.00 94.25 341 PRO A C 1
ATOM 2658 O O . PRO A 1 341 ? -14.721 -9.837 -7.535 1.00 94.25 341 PRO A O 1
ATOM 2661 N N . PHE A 1 342 ? -14.502 -7.778 -6.665 1.00 95.25 342 PHE A N 1
ATOM 2662 C CA . PHE A 1 342 ? -13.060 -7.859 -6.478 1.00 95.25 342 PHE A CA 1
ATOM 2663 C C . PHE A 1 342 ? -12.700 -8.839 -5.364 1.00 95.25 342 PHE A C 1
ATOM 2665 O O . PHE A 1 342 ? -13.232 -8.771 -4.257 1.00 95.25 342 PHE A O 1
ATOM 2672 N N . GLN A 1 343 ? -11.777 -9.747 -5.656 1.00 91.75 343 GLN A N 1
ATOM 2673 C CA . GLN A 1 343 ? -11.393 -10.823 -4.751 1.00 91.75 343 GLN A CA 1
ATOM 2674 C C . GLN A 1 343 ? -10.185 -10.429 -3.905 1.00 91.75 343 GLN A C 1
ATOM 2676 O O . GLN A 1 343 ? -9.155 -10.013 -4.438 1.00 91.75 343 GLN A O 1
ATOM 2681 N N . LEU A 1 344 ? -10.297 -10.605 -2.588 1.00 91.25 344 LEU A N 1
ATOM 2682 C CA . LEU A 1 344 ? -9.234 -10.298 -1.632 1.00 91.25 344 LEU A CA 1
ATOM 2683 C C . LEU A 1 344 ? -8.801 -11.574 -0.904 1.00 91.25 344 LEU A C 1
ATOM 2685 O O . LEU A 1 344 ? -9.568 -12.151 -0.129 1.00 91.25 344 LEU A O 1
ATOM 2689 N N . ALA A 1 345 ? -7.566 -12.008 -1.147 1.00 85.69 345 ALA A N 1
ATOM 2690 C CA . ALA A 1 345 ? -7.015 -13.239 -0.578 1.00 85.69 345 ALA A CA 1
ATOM 2691 C C . ALA A 1 345 ? -5.818 -13.004 0.355 1.00 85.69 345 ALA A C 1
ATOM 2693 O O . ALA A 1 345 ? -5.413 -13.928 1.056 1.00 85.69 345 ALA A O 1
ATOM 2694 N N . SER A 1 346 ? -5.229 -11.803 0.348 1.00 86.44 346 SER A N 1
ATOM 2695 C CA . SER A 1 346 ? -3.961 -11.527 1.028 1.00 86.44 346 SER A CA 1
ATOM 2696 C C . SER A 1 346 ? -3.901 -10.144 1.680 1.00 86.44 346 SER A C 1
ATOM 2698 O O . SER A 1 346 ? -4.713 -9.254 1.414 1.00 86.44 346 SER A O 1
ATOM 2700 N N . VAL A 1 347 ? -2.878 -9.957 2.519 1.00 84.38 347 VAL A N 1
ATOM 2701 C CA . VAL A 1 347 ? -2.532 -8.663 3.126 1.00 84.38 347 VAL A CA 1
ATOM 2702 C C . VAL A 1 347 ? -2.247 -7.606 2.061 1.00 84.38 347 VAL A C 1
ATOM 2704 O O . VAL A 1 347 ? -2.708 -6.475 2.193 1.00 84.38 347 VAL A O 1
ATOM 2707 N N . ASP A 1 348 ? -1.544 -7.969 0.988 1.00 83.56 348 ASP A N 1
ATOM 2708 C CA . ASP A 1 348 ? -1.199 -7.031 -0.082 1.00 83.56 348 ASP A CA 1
ATOM 2709 C C . ASP A 1 348 ? -2.440 -6.551 -0.835 1.00 83.56 348 ASP A C 1
ATOM 2711 O O . ASP A 1 348 ? -2.533 -5.370 -1.165 1.00 83.56 348 ASP A O 1
ATOM 2715 N N . ASN A 1 349 ? -3.452 -7.411 -1.018 1.00 90.94 349 ASN A N 1
ATOM 2716 C CA . ASN A 1 349 ? -4.730 -6.965 -1.574 1.00 90.94 349 ASN A CA 1
ATOM 2717 C C . ASN A 1 349 ? -5.407 -5.936 -0.660 1.00 90.94 349 ASN A C 1
ATOM 2719 O O . ASN A 1 349 ? -5.937 -4.938 -1.144 1.00 90.94 349 ASN A O 1
ATOM 2723 N N . LEU A 1 350 ? -5.371 -6.148 0.658 1.00 90.00 350 LEU A N 1
ATOM 2724 C CA . LEU A 1 350 ? -5.977 -5.227 1.618 1.00 90.00 350 LEU A CA 1
ATOM 2725 C C . LEU A 1 350 ? -5.220 -3.886 1.689 1.00 90.00 350 LEU A C 1
ATOM 2727 O O . LEU A 1 350 ? -5.851 -2.832 1.767 1.00 90.00 350 LEU A O 1
ATOM 2731 N N . LYS A 1 351 ? -3.881 -3.910 1.598 1.00 89.75 351 LYS A N 1
ATOM 2732 C CA . LYS A 1 351 ? -3.037 -2.705 1.486 1.00 89.75 351 LYS A CA 1
ATOM 2733 C C . LYS A 1 351 ? -3.317 -1.942 0.197 1.00 89.75 351 LYS A C 1
ATOM 2735 O O . LYS A 1 351 ? -3.507 -0.730 0.249 1.00 89.75 351 LYS A O 1
ATOM 2740 N N . LYS A 1 352 ? -3.406 -2.642 -0.937 1.00 90.06 352 LYS A N 1
ATOM 2741 C CA . LYS 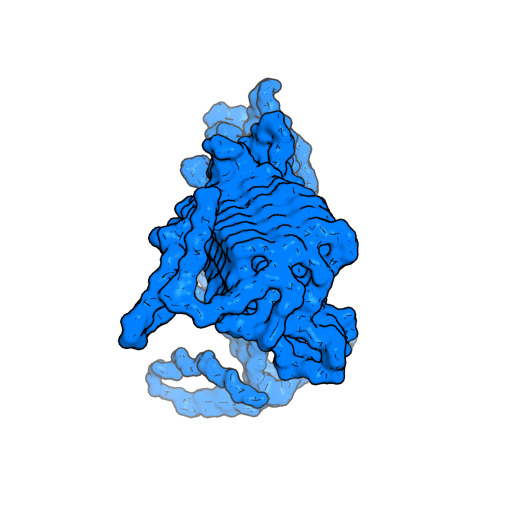A 1 352 ? -3.697 -2.011 -2.226 1.00 90.06 352 LYS A CA 1
ATOM 2742 C C . LYS A 1 352 ? -5.109 -1.429 -2.266 1.00 90.06 352 LYS A C 1
ATOM 2744 O O . LYS A 1 352 ? -5.298 -0.336 -2.784 1.00 90.06 352 LYS A O 1
ATOM 2749 N N . LEU A 1 353 ? -6.089 -2.103 -1.656 1.00 94.75 353 LEU A N 1
ATOM 2750 C CA . LEU A 1 353 ? -7.441 -1.563 -1.491 1.00 94.75 353 LEU A CA 1
ATOM 2751 C C . LEU A 1 353 ? -7.418 -0.257 -0.695 1.00 94.75 353 LEU A C 1
ATOM 2753 O O . LEU A 1 353 ? -8.008 0.731 -1.120 1.00 94.75 353 LEU A O 1
ATOM 2757 N N . MET A 1 354 ? -6.725 -0.249 0.445 1.00 93.31 354 MET A N 1
ATOM 2758 C CA . MET A 1 354 ? -6.558 0.955 1.254 1.00 93.31 354 MET A CA 1
ATOM 2759 C C . MET A 1 354 ? -5.938 2.096 0.443 1.00 93.31 354 MET A C 1
ATOM 2761 O O . MET A 1 354 ? -6.469 3.200 0.468 1.00 93.31 354 MET A O 1
ATOM 2765 N N . GLU A 1 355 ? -4.839 1.837 -0.262 1.00 92.25 355 GLU A N 1
ATOM 2766 C CA . GLU A 1 355 ? -4.135 2.823 -1.088 1.00 92.25 355 GLU A CA 1
ATOM 2767 C C . GLU A 1 355 ? -5.063 3.443 -2.142 1.00 92.25 355 GLU A C 1
ATOM 2769 O O . GLU A 1 355 ? -5.250 4.658 -2.153 1.00 92.25 355 GLU A O 1
ATOM 2774 N N . LEU A 1 356 ? -5.714 2.607 -2.956 1.00 92.38 356 LEU A N 1
ATOM 2775 C CA . LEU A 1 356 ? -6.576 3.046 -4.057 1.00 92.38 356 LEU A CA 1
ATOM 2776 C C . LEU A 1 356 ? -7.822 3.792 -3.565 1.00 92.38 356 LEU A C 1
ATOM 2778 O O . LEU A 1 356 ? -8.208 4.808 -4.137 1.00 92.38 356 LEU A O 1
ATOM 2782 N N . VAL A 1 357 ? -8.452 3.317 -2.485 1.00 95.38 357 VAL A N 1
ATOM 2783 C CA . VAL A 1 357 ? -9.606 4.004 -1.884 1.00 95.38 357 VAL A CA 1
ATOM 2784 C C . VAL A 1 357 ? -9.182 5.352 -1.313 1.00 95.38 357 VAL A C 1
ATOM 2786 O O . VAL A 1 357 ? -9.860 6.346 -1.555 1.00 95.38 357 VAL A O 1
ATOM 2789 N N . ASN A 1 358 ? -8.066 5.404 -0.584 1.00 93.44 358 ASN A N 1
ATOM 2790 C CA . ASN A 1 358 ? -7.612 6.625 0.080 1.00 93.44 358 ASN A CA 1
ATOM 2791 C C . ASN A 1 358 ? -7.090 7.678 -0.905 1.00 93.44 358 ASN A C 1
ATOM 2793 O O . ASN A 1 358 ? -7.157 8.863 -0.586 1.00 93.44 358 ASN A O 1
ATOM 2797 N N . ALA A 1 359 ? -6.603 7.261 -2.075 1.00 89.31 359 ALA A N 1
ATOM 2798 C CA . ALA A 1 359 ? -6.245 8.143 -3.185 1.00 89.31 359 ALA A CA 1
ATOM 2799 C C . ALA A 1 359 ? -7.463 8.599 -4.016 1.00 89.31 359 ALA A C 1
ATOM 2801 O O . ALA A 1 359 ? -7.360 9.547 -4.787 1.00 89.31 359 ALA A O 1
ATOM 2802 N N . GLY A 1 360 ? -8.634 7.973 -3.838 1.00 88.56 360 GLY A N 1
ATOM 2803 C CA . GLY A 1 360 ? -9.840 8.303 -4.600 1.00 88.56 360 GLY A CA 1
ATOM 2804 C C . GLY A 1 360 ? -9.853 7.727 -6.018 1.00 88.56 360 GLY A C 1
ATOM 2805 O O . GLY A 1 360 ? -10.563 8.248 -6.878 1.00 88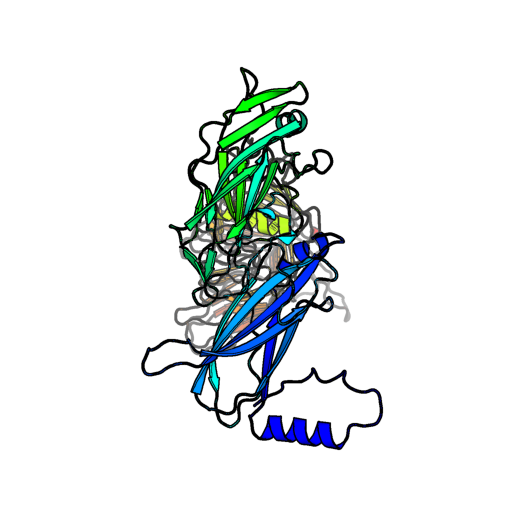.56 360 GLY A O 1
ATOM 2806 N N . GLU A 1 361 ? -9.103 6.650 -6.258 1.00 88.25 361 GLU A N 1
ATOM 2807 C CA . GLU A 1 361 ? -8.874 6.110 -7.594 1.00 88.25 361 GLU A CA 1
ATOM 2808 C C . GLU A 1 361 ? -10.112 5.466 -8.224 1.00 88.25 361 GLU A C 1
ATOM 2810 O O . GLU A 1 361 ? -10.916 4.768 -7.586 1.00 88.25 361 GLU A O 1
ATOM 2815 N N . VAL A 1 362 ? -10.223 5.653 -9.536 1.00 86.88 362 VAL A N 1
ATOM 2816 C CA . VAL A 1 362 ? -11.260 5.048 -10.375 1.00 86.88 362 VAL A CA 1
ATOM 2817 C C . VAL A 1 362 ? -10.843 3.657 -10.858 1.00 86.88 362 VAL A C 1
ATOM 2819 O O . VAL A 1 362 ? -9.687 3.440 -11.209 1.00 86.88 362 VAL A O 1
ATOM 2822 N N . VAL A 1 363 ? -11.783 2.723 -11.003 1.00 83.94 363 VAL A N 1
ATOM 2823 C CA . VAL A 1 363 ? -11.536 1.408 -11.616 1.00 83.94 363 VAL A CA 1
ATOM 2824 C C . VAL A 1 363 ? -11.262 1.593 -13.116 1.00 83.94 363 VAL A C 1
ATOM 2826 O O . VAL A 1 363 ? -12.025 2.276 -13.806 1.00 83.94 363 VAL A O 1
ATOM 2829 N N . PRO A 1 364 ? -10.149 1.074 -13.651 1.00 73.25 364 PRO A N 1
ATOM 2830 C CA . PRO A 1 364 ? -9.888 1.107 -15.086 1.00 73.25 364 PRO A CA 1
ATOM 2831 C C . PRO A 1 364 ? -10.908 0.318 -15.912 1.00 73.25 364 PRO A C 1
ATOM 2833 O O . PRO A 1 364 ? -11.463 -0.660 -15.419 1.00 73.25 364 PRO A O 1
ATOM 2836 N N . GLY A 1 365 ? -11.173 0.744 -17.150 1.00 71.44 365 GLY A N 1
ATOM 2837 C CA . GLY A 1 365 ? -12.079 0.035 -18.065 1.00 71.44 365 GLY A CA 1
ATOM 2838 C C . GLY A 1 365 ? -13.550 -0.056 -17.619 1.00 71.44 365 GLY A C 1
ATOM 2839 O O . GLY A 1 365 ? -14.344 -0.753 -18.245 1.00 71.44 365 GLY A O 1
ATOM 2840 N N . SER A 1 366 ? -13.946 0.621 -16.535 1.00 72.56 366 SER A N 1
ATOM 2841 C CA . SER A 1 366 ? -15.319 0.575 -16.027 1.00 72.56 366 SER A CA 1
ATOM 2842 C C . SER A 1 366 ? -16.286 1.361 -16.923 1.00 72.56 366 SER A C 1
ATOM 2844 O O . SER A 1 366 ? -16.163 2.578 -17.041 1.00 72.56 366 SER A O 1
ATOM 2846 N N . GLU A 1 367 ? -17.353 0.709 -17.395 1.00 59.34 367 GLU A N 1
ATOM 2847 C CA . GLU A 1 367 ? -18.433 1.338 -18.178 1.00 59.34 367 GLU A CA 1
ATOM 2848 C C . GLU A 1 367 ? -19.217 2.429 -17.413 1.00 59.34 367 GLU A C 1
ATOM 2850 O O . GLU A 1 367 ? -19.854 3.276 -18.035 1.00 59.34 367 GLU A O 1
ATOM 2855 N N . THR A 1 368 ? -19.180 2.429 -16.072 1.00 67.94 368 THR A N 1
ATOM 2856 C CA . THR A 1 368 ? -20.013 3.300 -15.216 1.00 67.94 368 THR A CA 1
ATOM 2857 C C . THR A 1 368 ? -19.225 4.261 -14.313 1.00 67.94 368 THR A C 1
ATOM 2859 O O . THR A 1 368 ? -19.740 4.632 -13.261 1.00 67.94 368 THR A O 1
ATOM 2862 N N . GLU A 1 369 ? -17.975 4.613 -14.648 1.00 74.75 369 GLU A N 1
ATOM 2863 C CA . GLU A 1 369 ? -17.093 5.424 -13.771 1.00 74.75 369 GLU A CA 1
ATOM 2864 C C . GLU A 1 369 ? -16.979 4.870 -12.328 1.00 74.75 369 GLU A C 1
ATOM 2866 O O . GLU A 1 369 ? -16.899 5.610 -11.345 1.00 74.75 369 GLU A O 1
ATOM 2871 N N . LEU A 1 370 ? -17.001 3.540 -12.179 1.00 87.00 370 LEU A N 1
ATOM 2872 C CA . LEU A 1 370 ? -16.831 2.859 -10.900 1.00 87.00 370 LEU A CA 1
ATOM 2873 C C . LEU A 1 370 ? -15.489 3.257 -10.278 1.00 87.00 370 LEU A C 1
ATOM 2875 O O . LEU A 1 370 ? -14.473 3.307 -10.968 1.00 87.00 370 LEU A O 1
ATOM 2879 N N . SER A 1 371 ? -15.463 3.502 -8.972 1.00 93.88 371 SER A N 1
ATOM 2880 C CA . SER A 1 371 ? -14.243 3.751 -8.211 1.00 93.88 371 SER A CA 1
ATOM 2881 C C . SER A 1 371 ? -13.935 2.605 -7.265 1.00 93.88 371 SER A C 1
ATOM 2883 O O . SER A 1 371 ? -14.822 1.860 -6.842 1.00 93.88 371 SER A O 1
ATOM 2885 N N . TYR A 1 372 ? -12.669 2.463 -6.877 1.00 95.50 372 TYR A N 1
ATOM 2886 C CA . TYR A 1 372 ? -12.318 1.474 -5.857 1.00 95.50 372 TYR A CA 1
ATOM 2887 C C . TYR A 1 372 ? -13.045 1.769 -4.534 1.00 95.50 372 TYR A C 1
ATOM 2889 O O . TYR A 1 372 ? -13.386 0.848 -3.791 1.00 95.50 372 TYR A O 1
ATOM 2897 N N . GLY A 1 373 ? -13.382 3.038 -4.282 1.00 95.81 373 GLY A N 1
ATOM 2898 C CA . GLY A 1 373 ? -14.192 3.470 -3.147 1.00 95.81 373 GLY A CA 1
ATOM 2899 C C . GLY A 1 373 ? -15.638 2.968 -3.151 1.00 95.81 373 GLY A C 1
ATOM 2900 O O . GLY A 1 373 ? -16.188 2.815 -2.066 1.00 95.81 373 GLY A O 1
ATOM 2901 N N . ASN A 1 374 ? -16.264 2.699 -4.305 1.00 96.25 374 ASN A N 1
ATOM 2902 C CA . ASN A 1 374 ? -17.682 2.303 -4.400 1.00 96.25 374 ASN A CA 1
ATOM 2903 C C . ASN A 1 374 ? -17.931 0.912 -5.025 1.00 96.25 374 ASN A C 1
ATOM 2905 O O . ASN A 1 374 ? -19.081 0.542 -5.257 1.00 96.25 374 ASN A O 1
ATOM 2909 N N . ALA A 1 375 ? -16.872 0.134 -5.250 1.00 96.50 375 ALA A N 1
ATOM 2910 C CA . ALA A 1 375 ? -16.933 -1.214 -5.811 1.00 96.50 375 ALA A CA 1
ATOM 2911 C C . ALA A 1 375 ? -17.418 -2.298 -4.820 1.00 96.50 375 ALA A C 1
ATOM 2913 O O . ALA A 1 375 ? -17.563 -2.074 -3.614 1.00 96.50 375 ALA A O 1
ATOM 2914 N N . TYR A 1 376 ? -17.662 -3.498 -5.350 1.00 98.12 376 TYR A N 1
ATOM 2915 C CA . TYR A 1 376 ? -18.000 -4.713 -4.605 1.00 98.12 376 TYR A CA 1
ATOM 2916 C C . TYR A 1 376 ? -16.753 -5.573 -4.383 1.00 98.12 376 TYR A C 1
ATOM 2918 O O . TYR A 1 376 ? -16.010 -5.838 -5.327 1.00 98.12 376 TYR A O 1
ATOM 2926 N N . TYR A 1 377 ? -16.565 -6.053 -3.156 1.00 98.50 377 TYR A N 1
ATOM 2927 C CA . TYR A 1 377 ? -15.430 -6.866 -2.725 1.00 98.50 377 TYR A CA 1
ATOM 2928 C C . TYR A 1 377 ? -15.905 -8.143 -2.038 1.00 98.50 377 TYR A C 1
ATOM 2930 O O . TYR A 1 377 ? -16.886 -8.113 -1.295 1.00 98.50 377 TYR A O 1
ATOM 2938 N N . ILE A 1 378 ? -15.177 -9.240 -2.246 1.00 98.12 378 ILE A N 1
ATOM 2939 C CA . ILE A 1 378 ? -15.375 -10.510 -1.547 1.00 98.12 378 ILE A CA 1
ATOM 2940 C C . ILE A 1 378 ? -14.038 -11.073 -1.054 1.00 98.12 378 ILE A C 1
ATOM 2942 O O . ILE A 1 378 ? -13.065 -11.157 -1.810 1.00 98.12 378 ILE A O 1
ATOM 2946 N N . GLN A 1 379 ? -13.968 -11.494 0.208 1.00 96.81 379 GLN A N 1
ATOM 2947 C CA . GLN A 1 379 ? -12.802 -12.224 0.701 1.00 96.81 379 GLN A CA 1
ATOM 2948 C C . GLN A 1 379 ? -12.812 -13.671 0.200 1.00 96.81 379 GLN A C 1
ATOM 2950 O O . GLN A 1 379 ? -13.804 -14.399 0.302 1.00 96.81 379 GLN A O 1
ATOM 2955 N N . THR A 1 380 ? -11.673 -14.120 -0.311 1.00 91.69 380 THR A N 1
ATOM 2956 C CA . THR A 1 380 ? -11.477 -15.498 -0.786 1.00 91.69 380 THR A CA 1
ATOM 2957 C C . THR A 1 380 ? -10.478 -16.276 0.071 1.00 91.69 380 THR A C 1
ATOM 2959 O O . THR A 1 380 ? -10.457 -17.507 0.018 1.00 91.69 380 THR A O 1
ATOM 2962 N N . GLY A 1 381 ? -9.725 -15.590 0.936 1.00 86.44 381 GLY A N 1
ATOM 2963 C CA . GLY A 1 381 ? -8.763 -16.172 1.874 1.00 86.44 381 GLY A CA 1
ATOM 2964 C C . GLY A 1 381 ? -8.834 -15.551 3.270 1.00 86.44 381 GLY A C 1
ATOM 2965 O O . GLY A 1 381 ? -9.414 -14.484 3.463 1.00 86.44 381 GLY A O 1
ATOM 2966 N N . GLU A 1 382 ? -8.241 -16.242 4.246 1.00 89.94 382 GLU A N 1
ATOM 2967 C CA . GLU A 1 382 ? -7.936 -15.656 5.557 1.00 89.94 382 GLU A CA 1
ATOM 2968 C C . GLU A 1 382 ? -6.788 -14.651 5.390 1.00 89.94 382 GLU A C 1
ATOM 2970 O O . GLU A 1 382 ? -5.817 -14.934 4.686 1.00 89.94 382 GLU A O 1
ATOM 2975 N N . ILE A 1 383 ? -6.870 -13.497 6.048 1.00 90.00 383 ILE A N 1
ATOM 2976 C CA . ILE A 1 383 ? -5.854 -12.444 5.954 1.00 90.00 383 ILE A CA 1
ATOM 2977 C C . ILE A 1 383 ? -5.219 -12.262 7.331 1.00 90.00 383 ILE A C 1
ATOM 2979 O O . ILE A 1 383 ? -5.875 -11.827 8.273 1.00 90.00 383 ILE A O 1
ATOM 2983 N N . ALA A 1 384 ? -3.934 -12.589 7.455 1.00 87.56 384 ALA A N 1
ATOM 2984 C CA . ALA A 1 384 ? -3.177 -12.437 8.695 1.00 87.56 384 ALA A CA 1
ATOM 2985 C C . ALA A 1 384 ? -2.190 -11.271 8.572 1.00 87.56 384 ALA A C 1
ATOM 2987 O O . ALA A 1 384 ? -1.205 -11.367 7.845 1.00 87.56 384 ALA A O 1
ATOM 2988 N N . LEU A 1 385 ? -2.467 -10.177 9.276 1.00 82.81 385 LEU A N 1
ATOM 2989 C CA . LEU A 1 385 ? -1.637 -8.977 9.312 1.00 82.81 385 LEU A CA 1
ATOM 2990 C C . LEU A 1 385 ? -0.498 -9.135 10.326 1.00 82.81 385 LEU A C 1
ATOM 2992 O O . LEU A 1 385 ? -0.669 -9.720 11.400 1.00 82.81 385 LEU A O 1
ATOM 2996 N N . ASN A 1 386 ? 0.667 -8.579 10.002 1.00 79.44 386 ASN A N 1
ATOM 2997 C CA . ASN A 1 386 ? 1.767 -8.450 10.944 1.00 79.44 386 ASN A CA 1
ATOM 2998 C C . ASN A 1 386 ? 1.475 -7.314 11.937 1.00 79.44 386 ASN A C 1
ATOM 3000 O O . ASN A 1 386 ? 1.392 -6.140 11.563 1.00 79.44 386 ASN A O 1
ATOM 3004 N N . THR A 1 387 ? 1.399 -7.672 13.220 1.00 67.06 387 THR A N 1
ATOM 3005 C CA . THR A 1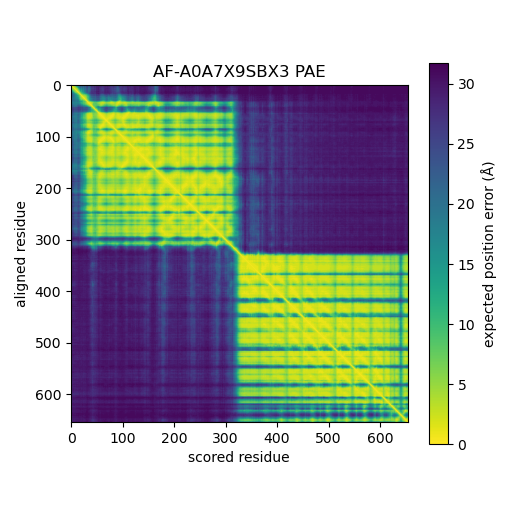 387 ? 1.052 -6.768 14.324 1.00 67.06 387 THR A CA 1
ATOM 3006 C C . THR A 1 387 ? 2.123 -5.731 14.669 1.00 67.06 387 THR A C 1
ATOM 3008 O O . THR A 1 387 ? 1.986 -5.099 15.704 1.00 67.06 387 THR A O 1
ATOM 3011 N N . ASP A 1 388 ? 3.192 -5.566 13.892 1.00 68.12 388 ASP A N 1
ATOM 3012 C CA . ASP A 1 388 ? 4.207 -4.521 14.095 1.00 68.12 388 ASP A CA 1
ATOM 3013 C C . ASP A 1 388 ? 4.366 -3.607 12.867 1.00 68.12 388 ASP A C 1
ATOM 3015 O O . ASP A 1 388 ? 4.782 -2.454 13.006 1.00 68.12 388 ASP A O 1
ATOM 3019 N N . THR A 1 389 ? 4.009 -4.081 11.667 1.00 73.94 389 THR A N 1
ATOM 3020 C CA . THR A 1 389 ? 4.309 -3.381 10.403 1.00 73.94 389 THR A CA 1
ATOM 3021 C C . THR A 1 389 ? 3.086 -3.039 9.561 1.00 73.94 389 THR A C 1
ATOM 3023 O O . THR A 1 389 ? 3.116 -2.047 8.829 1.00 73.94 389 THR A O 1
ATOM 3026 N N . ASP A 1 390 ? 2.005 -3.815 9.649 1.00 78.06 390 ASP A N 1
ATOM 3027 C CA . ASP A 1 390 ? 0.874 -3.683 8.731 1.00 78.06 390 ASP A CA 1
ATOM 3028 C C . ASP A 1 390 ? -0.189 -2.736 9.291 1.00 78.06 390 ASP A C 1
ATOM 3030 O O . ASP A 1 390 ? -1.007 -3.095 10.139 1.00 78.06 390 ASP A O 1
ATOM 3034 N N . LYS A 1 391 ? -0.173 -1.495 8.797 1.00 82.62 391 LYS A N 1
ATOM 3035 C CA . LYS A 1 391 ? -1.120 -0.439 9.172 1.00 82.62 391 LYS A CA 1
ATOM 3036 C C . LYS A 1 391 ? -2.222 -0.336 8.121 1.00 82.62 391 LYS A C 1
ATOM 3038 O O . LYS A 1 391 ? -1.963 0.167 7.031 1.00 82.62 391 LYS A O 1
ATOM 3043 N N . ILE A 1 392 ? -3.434 -0.779 8.454 1.00 85.81 392 ILE A N 1
ATOM 3044 C CA . ILE A 1 392 ? -4.594 -0.738 7.547 1.00 85.81 392 ILE A CA 1
ATOM 3045 C C . ILE A 1 392 ? -5.663 0.202 8.103 1.00 85.81 392 ILE A C 1
ATOM 3047 O O . ILE A 1 392 ? -6.060 0.066 9.257 1.00 85.81 392 ILE A O 1
ATOM 3051 N N . CYS A 1 393 ? -6.127 1.140 7.277 1.00 89.56 393 CYS A N 1
ATOM 3052 C CA . CYS A 1 393 ? -7.258 2.024 7.553 1.00 89.56 393 CYS A CA 1
ATOM 3053 C C . CYS A 1 393 ? -7.881 2.482 6.222 1.00 89.56 393 CYS A C 1
ATOM 3055 O O . CYS A 1 393 ? -7.368 3.393 5.567 1.00 89.56 393 CYS A O 1
ATOM 3057 N N . ILE A 1 394 ? -8.948 1.809 5.789 1.00 92.94 394 ILE A N 1
ATOM 3058 C CA . ILE A 1 394 ? -9.566 2.007 4.469 1.00 92.94 394 ILE A CA 1
ATOM 3059 C C . ILE A 1 394 ? -10.596 3.142 4.528 1.00 92.94 394 ILE A C 1
ATOM 3061 O O . ILE A 1 394 ? -11.550 3.091 5.301 1.00 92.94 394 ILE A O 1
ATOM 3065 N N . GLY A 1 395 ? -10.448 4.145 3.677 1.00 93.75 395 GLY A N 1
ATOM 3066 C CA . GLY A 1 395 ? -11.329 5.305 3.597 1.00 93.75 395 GLY A CA 1
ATOM 3067 C C . GLY A 1 395 ? -10.888 6.464 4.493 1.00 93.75 395 GLY A C 1
ATOM 3068 O O . GLY A 1 395 ? -10.645 6.299 5.693 1.00 93.75 395 GLY A O 1
ATOM 3069 N N . THR A 1 396 ? -10.844 7.661 3.910 1.00 93.00 396 THR A N 1
ATOM 3070 C CA . THR A 1 396 ? -10.536 8.937 4.577 1.00 93.00 396 THR A CA 1
ATOM 3071 C C . THR A 1 396 ? -11.769 9.845 4.630 1.00 93.00 396 THR A C 1
ATOM 3073 O O . THR A 1 396 ? -12.833 9.503 4.115 1.00 93.00 396 THR A O 1
ATOM 3076 N N . ALA A 1 397 ? -11.665 11.011 5.276 1.00 91.06 397 ALA A N 1
ATOM 3077 C CA . ALA A 1 397 ? -12.775 11.964 5.308 1.00 91.06 397 ALA A CA 1
ATOM 3078 C C . ALA A 1 397 ? -13.087 12.534 3.913 1.00 91.06 397 ALA A C 1
ATOM 3080 O O . ALA A 1 397 ? -14.253 12.811 3.626 1.00 91.06 397 ALA A O 1
ATOM 3081 N N . GLU A 1 398 ? -12.052 12.684 3.086 1.00 93.88 398 GLU A N 1
ATOM 3082 C CA . GLU A 1 398 ? -12.075 13.153 1.702 1.00 93.88 398 GLU A CA 1
ATOM 3083 C C . GLU A 1 398 ? -12.511 12.042 0.735 1.00 93.88 398 GLU A C 1
ATOM 3085 O O . GLU A 1 398 ? -13.320 12.283 -0.162 1.00 93.88 398 GLU A O 1
ATOM 3090 N N . HIS A 1 399 ? -12.036 10.814 0.958 1.00 95.38 399 HIS A N 1
ATOM 3091 C CA . HIS A 1 399 ? -12.310 9.637 0.132 1.00 95.38 399 HIS A CA 1
ATOM 3092 C C . HIS A 1 399 ? -12.843 8.483 0.997 1.00 95.38 399 HIS A C 1
ATOM 3094 O O . HIS A 1 399 ? -12.114 7.535 1.299 1.00 95.38 399 HIS A O 1
ATOM 3100 N N . PRO A 1 400 ? -14.106 8.550 1.456 1.00 96.75 400 PRO A N 1
ATOM 3101 C CA . PRO A 1 400 ? -14.685 7.503 2.290 1.00 96.75 400 PRO A CA 1
ATOM 3102 C C . PRO A 1 400 ? -14.952 6.235 1.476 1.00 96.75 400 PRO A C 1
ATOM 3104 O O . PRO A 1 400 ? -15.239 6.290 0.277 1.00 96.75 400 PRO A O 1
ATOM 3107 N N . PHE A 1 401 ? -14.947 5.083 2.144 1.00 98.50 401 PHE A N 1
ATOM 3108 C CA . PHE A 1 401 ? -15.387 3.837 1.524 1.00 98.50 401 PHE A CA 1
ATOM 3109 C C . PHE A 1 401 ? -16.919 3.814 1.417 1.00 98.50 401 PHE A C 1
ATOM 3111 O O . PHE A 1 401 ? -17.622 3.938 2.422 1.00 98.50 401 PHE A O 1
ATOM 3118 N N . LYS A 1 402 ? -17.437 3.657 0.199 1.00 98.25 402 LYS A N 1
ATOM 3119 C CA . LYS A 1 402 ? -18.870 3.645 -0.151 1.00 98.25 402 LYS A CA 1
ATOM 3120 C C . LYS A 1 402 ? -19.353 2.310 -0.723 1.00 98.25 402 LYS A C 1
ATOM 3122 O O . LYS A 1 402 ? -20.529 2.164 -1.036 1.00 98.25 402 LYS A O 1
ATOM 3127 N N . GLY A 1 403 ? -18.43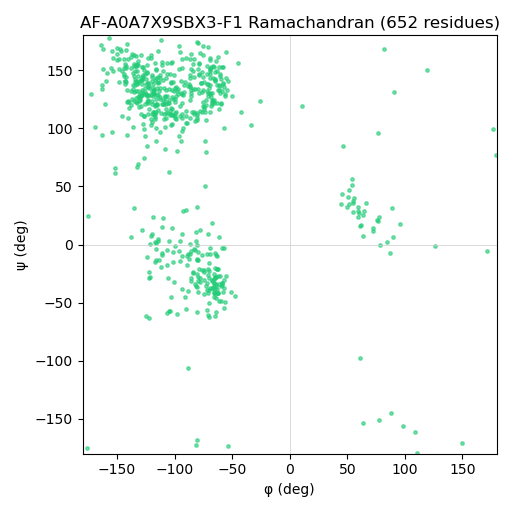5 1.366 -0.914 1.00 97.56 403 GLY A N 1
ATOM 3128 C CA . GLY A 1 403 ? -18.676 0.105 -1.600 1.00 97.56 403 GLY A CA 1
ATOM 3129 C C . GLY A 1 403 ? -19.352 -0.964 -0.746 1.00 97.56 403 GLY A C 1
ATOM 3130 O O . GLY A 1 403 ? -19.828 -0.720 0.367 1.00 97.56 403 GLY A O 1
ATOM 3131 N N . THR A 1 404 ? -19.358 -2.183 -1.281 1.00 98.62 404 THR A N 1
ATOM 3132 C CA . THR A 1 404 ? -19.785 -3.386 -0.557 1.00 98.62 404 THR A CA 1
ATOM 3133 C C . THR A 1 404 ? -18.572 -4.242 -0.237 1.00 98.62 404 THR A C 1
ATOM 3135 O O . THR A 1 404 ? -17.820 -4.589 -1.141 1.00 98.62 404 THR A O 1
ATOM 3138 N N . TYR A 1 405 ? -18.393 -4.610 1.027 1.00 98.69 405 TYR A N 1
ATOM 3139 C CA . TYR A 1 405 ? -17.362 -5.546 1.458 1.00 98.69 405 TYR A CA 1
ATOM 3140 C C . TYR A 1 405 ? -18.015 -6.780 2.076 1.00 98.69 405 TYR A C 1
ATOM 3142 O O . TYR A 1 405 ? -18.601 -6.697 3.158 1.00 98.69 405 TYR A O 1
ATOM 3150 N N . ASP A 1 406 ? -17.902 -7.911 1.387 1.00 98.19 406 ASP A N 1
ATOM 3151 C CA . ASP A 1 406 ? -18.320 -9.224 1.866 1.00 98.19 406 ASP A CA 1
ATOM 3152 C C . ASP A 1 406 ? -17.099 -9.996 2.383 1.00 98.19 406 ASP A C 1
ATOM 3154 O O . ASP A 1 406 ? -16.224 -10.424 1.627 1.00 98.19 406 ASP A O 1
ATOM 3158 N N . GLY A 1 407 ? -17.023 -10.171 3.697 1.00 97.00 407 GLY A N 1
ATOM 3159 C CA . GLY A 1 407 ? -15.951 -10.924 4.331 1.00 97.00 407 GLY A CA 1
ATOM 3160 C C . GLY A 1 407 ? -16.045 -12.430 4.107 1.00 97.00 407 GLY A C 1
ATOM 3161 O O . GLY A 1 407 ? -15.119 -13.155 4.463 1.00 97.00 407 GLY A O 1
ATOM 3162 N N . ASN A 1 408 ? -17.140 -12.929 3.524 1.00 95.56 408 ASN A N 1
ATOM 3163 C CA . ASN A 1 408 ? -17.354 -14.336 3.192 1.00 95.56 408 ASN A CA 1
ATOM 3164 C C . ASN A 1 408 ? -17.050 -15.278 4.374 1.00 95.56 408 ASN A C 1
ATOM 3166 O O . ASN A 1 408 ? -16.547 -16.396 4.213 1.00 95.56 408 ASN A O 1
ATOM 3170 N N . LYS A 1 409 ? -17.303 -14.791 5.598 1.00 89.94 409 LYS A N 1
ATOM 3171 C CA . LYS A 1 409 ? -17.047 -15.467 6.879 1.00 89.94 409 LYS A CA 1
ATOM 3172 C C . LYS A 1 409 ? -15.570 -15.808 7.120 1.00 89.94 409 LYS A C 1
ATOM 3174 O O . LYS A 1 409 ? -15.271 -16.625 7.997 1.00 89.94 409 LYS A O 1
ATOM 3179 N N . LYS A 1 410 ? -14.658 -15.200 6.364 1.00 91.81 410 LYS A N 1
ATOM 3180 C CA . LYS A 1 410 ? -13.206 -15.275 6.537 1.00 91.81 410 LYS A CA 1
ATOM 3181 C C . LYS A 1 410 ? -12.748 -14.279 7.595 1.00 91.81 410 LYS A C 1
ATOM 3183 O O . LYS A 1 410 ? -13.454 -13.325 7.931 1.00 91.81 410 LYS A O 1
ATOM 3188 N N . THR A 1 411 ? -11.568 -14.529 8.140 1.00 91.75 411 THR A N 1
ATOM 3189 C CA . THR A 1 411 ? -10.971 -13.755 9.225 1.00 91.75 411 THR A CA 1
ATOM 3190 C C . THR A 1 411 ? -9.916 -12.798 8.696 1.00 91.75 411 THR A C 1
ATOM 3192 O O . THR A 1 411 ? -9.097 -13.147 7.844 1.00 91.75 411 THR A O 1
ATOM 3195 N N . ILE A 1 412 ? -9.911 -11.594 9.259 1.00 91.88 412 ILE A N 1
ATOM 3196 C CA . ILE A 1 412 ? -8.809 -10.640 9.214 1.00 91.88 412 ILE A CA 1
ATOM 3197 C C . ILE A 1 412 ? -8.208 -10.589 10.623 1.00 91.88 412 ILE A C 1
ATOM 3199 O O . ILE A 1 412 ? -8.845 -10.096 11.558 1.00 91.88 412 ILE A O 1
ATOM 3203 N N . GLY A 1 413 ? -7.012 -11.150 10.789 1.00 86.25 413 GLY A N 1
ATOM 3204 C CA . GLY A 1 413 ? -6.299 -11.250 12.065 1.00 86.25 413 GLY A CA 1
ATOM 3205 C C . GLY A 1 413 ? -5.117 -10.284 12.162 1.00 86.25 413 GLY A C 1
ATOM 3206 O O . GLY A 1 413 ? -4.558 -9.902 11.139 1.00 86.25 413 GLY A O 1
ATOM 3207 N N . GLY A 1 414 ? -4.704 -9.916 13.379 1.00 66.38 414 GLY A N 1
ATOM 3208 C CA . GLY A 1 414 ? -3.438 -9.204 13.626 1.00 66.38 414 GLY A CA 1
ATOM 3209 C C . GLY A 1 414 ? -3.433 -7.715 13.254 1.00 66.38 414 GLY A C 1
ATOM 3210 O O . GLY A 1 414 ? -2.379 -7.124 13.027 1.00 66.38 414 GLY A O 1
ATOM 3211 N N . LEU A 1 415 ? -4.610 -7.095 13.166 1.00 67.56 415 LEU A N 1
ATOM 3212 C CA . LEU A 1 415 ? -4.767 -5.721 12.692 1.00 67.56 415 LEU A CA 1
ATOM 3213 C C . LEU A 1 415 ? -4.158 -4.695 13.664 1.00 67.56 415 LEU A C 1
ATOM 3215 O O . LEU A 1 415 ? -4.597 -4.577 14.812 1.00 67.56 415 LEU A O 1
ATOM 3219 N N . ILE A 1 416 ? -3.224 -3.875 13.170 1.00 62.41 416 ILE A N 1
ATOM 3220 C CA . ILE A 1 416 ? -2.905 -2.578 13.769 1.00 62.41 416 ILE A CA 1
ATOM 3221 C C . ILE A 1 416 ? -3.600 -1.471 12.991 1.00 62.41 416 ILE A C 1
ATOM 3223 O O . ILE A 1 416 ? -3.331 -1.243 11.813 1.00 62.41 416 ILE A O 1
ATOM 3227 N N . VAL A 1 417 ? -4.408 -0.691 13.705 1.00 61.28 417 VAL A N 1
ATOM 3228 C CA . VAL A 1 417 ? -4.885 0.599 13.207 1.00 61.28 417 VAL A CA 1
ATOM 3229 C C . VAL A 1 417 ? -4.173 1.696 13.990 1.00 61.28 417 VAL A C 1
ATOM 3231 O O . VAL A 1 417 ? -4.656 2.198 14.999 1.00 61.28 417 VAL A O 1
ATOM 3234 N N . THR A 1 418 ? -2.950 2.016 13.579 1.00 55.78 418 THR A N 1
ATOM 3235 C CA . THR A 1 418 ? -2.240 3.210 14.051 1.00 55.78 418 THR A CA 1
ATOM 3236 C C . THR A 1 418 ? -1.874 4.030 12.829 1.00 55.78 418 THR A C 1
ATOM 3238 O O . THR A 1 418 ? -1.066 3.611 12.003 1.00 55.78 418 THR A O 1
ATOM 3241 N N . HIS A 1 419 ? -2.486 5.200 12.689 1.00 54.41 419 HIS A N 1
ATOM 3242 C CA . HIS A 1 419 ? -2.076 6.176 11.692 1.00 54.41 419 HIS A CA 1
ATOM 3243 C C . HIS A 1 419 ? -1.914 7.504 12.414 1.00 54.41 419 HIS A C 1
ATOM 3245 O O . HIS A 1 419 ? -2.890 8.052 12.921 1.00 54.41 419 HIS A O 1
ATOM 3251 N N . ASP A 1 420 ? -0.675 7.991 12.517 1.00 56.00 420 ASP A N 1
ATOM 3252 C CA . ASP A 1 420 ? -0.337 9.147 13.358 1.00 56.00 420 ASP A CA 1
ATOM 3253 C C . ASP A 1 420 ? -1.044 10.451 12.912 1.00 56.00 420 ASP A C 1
ATOM 3255 O O . ASP A 1 420 ? -1.052 11.413 13.672 1.00 56.00 420 ASP A O 1
ATOM 3259 N N . ASN A 1 421 ? -1.704 10.452 11.740 1.00 59.91 421 ASN A N 1
ATOM 3260 C CA . ASN A 1 421 ? -2.344 11.618 11.119 1.00 59.91 421 ASN A CA 1
ATOM 3261 C C . ASN A 1 421 ? -3.827 11.427 10.701 1.00 59.91 421 ASN A C 1
ATOM 3263 O O . ASN A 1 421 ? -4.344 12.268 9.971 1.00 59.91 421 ASN A O 1
ATOM 3267 N N . MET A 1 422 ? -4.537 10.362 11.112 1.00 69.25 422 MET A N 1
ATOM 3268 C CA . MET A 1 422 ? -5.961 10.184 10.737 1.00 69.25 422 MET A CA 1
ATOM 3269 C C . MET A 1 422 ? -6.927 10.625 11.838 1.00 69.25 422 MET A C 1
ATOM 3271 O O . MET A 1 422 ? -6.761 10.267 12.998 1.00 69.25 422 MET A O 1
ATOM 3275 N N . ALA A 1 423 ? -7.985 11.357 11.483 1.00 75.00 423 ALA A N 1
ATOM 3276 C CA . ALA A 1 423 ? -8.997 11.819 12.442 1.00 75.00 423 ALA A CA 1
ATOM 3277 C C . ALA A 1 423 ? -9.886 10.688 13.007 1.00 75.00 423 ALA A C 1
ATOM 3279 O O . ALA A 1 423 ? -10.463 10.835 14.088 1.00 75.00 423 ALA A O 1
ATOM 3280 N N . ALA A 1 424 ? -9.996 9.572 12.280 1.00 85.75 424 ALA A N 1
ATOM 3281 C CA . ALA A 1 424 ? -10.791 8.411 12.654 1.00 85.75 424 ALA A CA 1
ATOM 3282 C C . ALA A 1 424 ? -10.092 7.109 12.250 1.00 85.75 424 ALA A C 1
ATOM 3284 O O . ALA A 1 424 ? -9.503 7.036 11.171 1.00 85.75 424 ALA A O 1
ATOM 3285 N N . THR A 1 425 ? -10.173 6.088 13.103 1.00 87.25 425 THR A N 1
ATOM 3286 C CA . THR A 1 425 ? -9.504 4.802 12.880 1.00 87.25 425 THR A CA 1
ATOM 3287 C C . THR A 1 425 ? -10.458 3.614 13.017 1.00 87.25 425 THR A C 1
ATOM 3289 O O . THR A 1 425 ? -11.310 3.579 13.903 1.00 87.25 425 THR A O 1
ATOM 3292 N N . GLY A 1 426 ? -10.279 2.620 12.153 1.00 89.12 426 GLY A N 1
ATOM 3293 C CA . GLY A 1 426 ? -10.861 1.275 12.178 1.00 89.12 426 GLY A CA 1
ATOM 3294 C C . GLY A 1 426 ? -10.278 0.462 11.019 1.00 89.12 426 GLY A C 1
ATOM 3295 O O . GLY A 1 426 ? -9.415 0.980 10.311 1.00 89.12 426 GLY A O 1
ATOM 3296 N N . LEU A 1 427 ? -10.745 -0.773 10.781 1.00 91.19 427 LEU A N 1
ATOM 3297 C CA . LEU A 1 427 ? -10.457 -1.440 9.495 1.00 91.19 427 LEU A CA 1
ATOM 3298 C C . LEU A 1 427 ? -10.835 -0.507 8.331 1.00 91.19 427 LEU A C 1
ATOM 3300 O O . LEU A 1 427 ? -10.071 -0.340 7.381 1.00 91.19 427 LEU A O 1
ATOM 3304 N N . PHE A 1 428 ? -11.970 0.172 8.490 1.00 94.06 428 PHE A N 1
ATOM 3305 C CA . PHE A 1 428 ? -12.368 1.321 7.698 1.00 94.06 428 PHE A CA 1
ATOM 3306 C C . PHE A 1 428 ? -12.237 2.614 8.524 1.00 94.06 428 PHE A C 1
ATOM 3308 O O . PHE A 1 428 ? -12.765 2.712 9.630 1.00 94.06 428 PHE A O 1
ATOM 3315 N N . GLY A 1 429 ? -11.553 3.635 8.018 1.00 92.69 429 GLY A N 1
ATOM 3316 C CA . GLY A 1 429 ? -11.457 4.935 8.687 1.00 92.69 429 GLY A CA 1
ATOM 3317 C C . GLY A 1 429 ? -12.798 5.662 8.655 1.00 92.69 429 GLY A C 1
ATOM 3318 O O . GLY A 1 429 ? -13.423 5.893 9.695 1.00 92.69 429 GLY A O 1
ATOM 3319 N N . VAL A 1 430 ? -13.269 5.965 7.446 1.00 95.38 430 VAL A N 1
ATOM 3320 C CA . VAL A 1 430 ? -14.574 6.590 7.194 1.00 95.38 430 VAL A CA 1
ATOM 3321 C C . VAL A 1 430 ? -15.342 5.784 6.154 1.00 95.38 430 VAL A C 1
ATOM 3323 O O . VAL A 1 430 ? -14.819 5.478 5.082 1.00 95.38 430 VAL A O 1
ATOM 3326 N N . VAL A 1 431 ? -16.602 5.480 6.462 1.00 98.38 431 VAL A N 1
ATOM 3327 C CA . VAL A 1 431 ? -17.545 4.849 5.534 1.00 98.38 431 VAL A CA 1
ATOM 3328 C C . VAL A 1 431 ? -18.718 5.776 5.235 1.00 98.38 431 VAL A C 1
ATOM 3330 O O . VAL A 1 431 ? -19.205 6.485 6.120 1.00 98.38 431 VAL A O 1
ATOM 3333 N N . GLU A 1 432 ? -19.194 5.760 3.993 1.00 98.25 432 GLU A N 1
ATOM 3334 C CA . GLU A 1 432 ? -20.331 6.567 3.549 1.00 98.25 432 GLU A CA 1
ATOM 3335 C C . GLU A 1 432 ? -21.227 5.779 2.595 1.00 98.25 432 GLU A C 1
ATOM 3337 O O . GLU A 1 432 ? -20.852 5.534 1.457 1.00 98.25 432 GLU A O 1
ATOM 3342 N N . GLY A 1 433 ? -22.427 5.392 3.028 1.00 97.62 433 GLY A N 1
ATOM 3343 C CA . GLY A 1 433 ? -23.327 4.619 2.159 1.00 97.62 433 GLY A CA 1
ATOM 3344 C C . GLY A 1 433 ? -22.907 3.156 1.925 1.00 97.62 433 GLY A C 1
ATOM 3345 O O . GLY A 1 433 ? -23.445 2.508 1.034 1.00 97.62 433 GLY A O 1
ATOM 3346 N N . ALA A 1 434 ? -21.931 2.651 2.686 1.00 98.62 434 ALA A N 1
ATOM 3347 C CA . ALA A 1 434 ? -21.328 1.337 2.479 1.00 98.62 434 ALA A CA 1
ATOM 3348 C C . ALA A 1 434 ? -22.169 0.169 3.019 1.00 98.62 434 ALA A C 1
ATOM 3350 O O . ALA A 1 434 ? -22.927 0.307 3.983 1.00 98.62 434 ALA A O 1
ATOM 3351 N N . THR A 1 435 ? -21.945 -1.019 2.457 1.00 98.75 435 THR A N 1
ATOM 3352 C CA . THR A 1 435 ? -22.469 -2.288 2.985 1.00 98.75 435 THR A CA 1
ATOM 3353 C C . THR A 1 435 ? -21.317 -3.184 3.427 1.00 98.75 435 THR A C 1
ATOM 3355 O O . THR A 1 435 ? -20.463 -3.538 2.624 1.00 98.75 435 THR A O 1
ATOM 3358 N N . LEU A 1 436 ? -21.282 -3.559 4.703 1.00 98.69 436 LEU A N 1
ATOM 3359 C CA . LEU A 1 436 ? -20.234 -4.387 5.302 1.00 98.69 436 LEU A CA 1
ATOM 3360 C C . LEU A 1 436 ? -20.878 -5.662 5.853 1.00 98.69 436 LEU A C 1
ATOM 3362 O O . LEU A 1 436 ? -21.671 -5.587 6.795 1.00 98.69 436 LEU A O 1
ATOM 3366 N N . THR A 1 437 ? -20.577 -6.818 5.262 1.00 97.69 437 THR A N 1
ATOM 3367 C CA . THR A 1 437 ? -21.226 -8.087 5.617 1.00 97.69 437 THR A CA 1
ATOM 3368 C C . THR A 1 437 ? -20.236 -9.220 5.828 1.00 97.69 437 THR A C 1
ATOM 3370 O O . THR A 1 437 ? -19.187 -9.246 5.200 1.00 97.69 437 THR A O 1
ATOM 3373 N N . ASP A 1 438 ? -20.567 -10.166 6.707 1.00 95.25 438 ASP A N 1
ATOM 3374 C CA . ASP A 1 438 ? -19.858 -11.447 6.870 1.00 95.25 438 ASP A CA 1
ATOM 3375 C C . ASP A 1 438 ? -18.362 -11.306 7.234 1.00 95.25 438 ASP A C 1
ATOM 3377 O O . ASP A 1 438 ? -17.546 -12.175 6.923 1.00 95.25 438 ASP A O 1
ATOM 3381 N N . ILE A 1 439 ? -17.994 -10.218 7.917 1.00 95.44 439 ILE A N 1
ATOM 3382 C CA . ILE A 1 439 ? -16.606 -9.884 8.276 1.00 95.44 439 ILE A CA 1
ATOM 3383 C C . ILE A 1 439 ? -16.270 -10.441 9.659 1.00 95.44 439 ILE A C 1
ATOM 3385 O O . ILE A 1 439 ? -16.994 -10.198 10.628 1.00 95.44 439 ILE A O 1
ATOM 3389 N N . ARG A 1 440 ? -15.131 -11.129 9.792 1.00 92.81 440 ARG A N 1
ATOM 3390 C CA . ARG A 1 440 ? -14.591 -11.539 11.096 1.00 92.81 440 ARG A CA 1
ATOM 3391 C C . ARG A 1 440 ? -13.251 -10.864 11.337 1.00 92.81 440 ARG A C 1
ATOM 3393 O O . ARG A 1 440 ? -12.314 -11.046 10.572 1.00 92.81 440 ARG A O 1
ATOM 3400 N N . ILE A 1 441 ? -13.154 -10.097 12.411 1.00 90.00 441 ILE A N 1
ATOM 3401 C CA . ILE A 1 441 ? -11.943 -9.387 12.811 1.00 90.00 441 ILE A CA 1
ATOM 3402 C C . ILE A 1 441 ? -11.449 -9.984 14.132 1.00 90.00 441 ILE A C 1
ATOM 3404 O O . ILE A 1 441 ? -12.231 -10.106 15.081 1.00 90.00 441 ILE A O 1
ATOM 3408 N N . GLN A 1 442 ? -10.167 -10.353 14.188 1.00 87.44 442 GLN A N 1
ATOM 3409 C CA . GLN A 1 442 ? -9.526 -10.962 15.358 1.00 87.44 442 GLN A CA 1
ATOM 3410 C C . GLN A 1 442 ? -8.167 -10.327 15.687 1.00 87.44 442 GLN A C 1
ATOM 3412 O O . GLN A 1 442 ? -7.492 -9.774 14.818 1.00 87.44 442 GLN A O 1
ATOM 3417 N N . ASP A 1 443 ? -7.768 -10.417 16.959 1.00 78.81 443 ASP A N 1
ATOM 3418 C CA . ASP A 1 443 ? -6.448 -10.015 17.471 1.00 78.81 443 ASP A CA 1
ATOM 3419 C C . ASP A 1 443 ? -6.019 -8.594 17.070 1.00 78.81 443 ASP A C 1
ATOM 3421 O O . ASP A 1 443 ? -4.895 -8.343 16.629 1.00 78.81 443 ASP A O 1
ATOM 3425 N N . VAL A 1 444 ? -6.939 -7.640 17.225 1.00 69.25 444 VAL A N 1
ATOM 3426 C CA . VAL A 1 444 ? -6.717 -6.239 16.848 1.00 69.25 444 VAL A CA 1
ATOM 3427 C C . VAL A 1 444 ? -6.044 -5.476 17.974 1.00 69.25 444 VAL A C 1
ATOM 3429 O O . VAL A 1 444 ? -6.553 -5.416 19.094 1.00 69.25 444 VAL A O 1
ATOM 3432 N N . LYS A 1 445 ? -4.971 -4.762 17.651 1.00 69.62 445 LYS A N 1
ATOM 3433 C CA . LYS A 1 445 ? -4.397 -3.722 18.511 1.00 69.62 445 LYS A CA 1
ATOM 3434 C C . LYS A 1 445 ? -4.596 -2.367 17.841 1.00 69.62 445 LYS A C 1
ATOM 3436 O O . LYS A 1 445 ? -3.816 -1.960 16.986 1.00 69.62 445 LYS A O 1
ATOM 3441 N N . ASN A 1 446 ? -5.642 -1.646 18.233 1.00 65.81 446 ASN A N 1
ATOM 3442 C CA . ASN A 1 446 ? -5.921 -0.309 17.708 1.00 65.81 446 ASN A CA 1
ATOM 3443 C C . ASN A 1 446 ? -5.602 0.720 18.792 1.00 65.81 446 ASN A C 1
ATOM 3445 O O . ASN A 1 446 ? -6.268 0.777 19.826 1.00 65.81 446 ASN A O 1
ATOM 3449 N N . PHE A 1 447 ? -4.581 1.533 18.542 1.00 62.88 447 PHE A N 1
ATOM 3450 C CA . PHE A 1 447 ? -4.234 2.665 19.389 1.00 62.88 447 PHE A CA 1
ATOM 3451 C C . PHE A 1 447 ? -4.406 3.941 18.575 1.00 62.88 447 PHE A C 1
ATOM 3453 O O . PHE A 1 447 ? -3.462 4.427 17.953 1.00 62.88 447 PHE A O 1
ATOM 3460 N N . SER A 1 448 ? -5.604 4.517 18.600 1.00 63.47 448 SER A N 1
ATOM 3461 C CA . SER A 1 448 ? -5.788 5.839 18.025 1.00 63.47 448 SER A CA 1
ATOM 3462 C C . SER A 1 448 ? -5.190 6.897 18.945 1.00 63.47 448 SER A C 1
ATOM 3464 O O . SER A 1 448 ? -5.628 7.080 20.085 1.00 63.47 448 SER A O 1
ATOM 3466 N N . LYS A 1 449 ? -4.188 7.624 18.446 1.00 59.44 449 LYS A N 1
ATOM 3467 C CA . LYS A 1 449 ? -3.695 8.834 19.116 1.00 59.44 449 LYS A CA 1
ATOM 3468 C C . LYS A 1 449 ? -4.667 10.010 18.933 1.00 59.44 449 LYS A C 1
ATOM 3470 O O . LYS A 1 449 ? -4.701 10.896 19.789 1.00 59.44 449 LYS A O 1
ATOM 3475 N N . SER A 1 450 ? -5.497 9.995 17.890 1.00 60.81 450 SER A N 1
ATOM 3476 C CA . SER A 1 450 ? -6.385 11.090 17.477 1.00 60.81 450 SER A CA 1
ATOM 3477 C C . SER A 1 450 ? -7.869 10.705 17.507 1.00 60.81 450 SER A C 1
ATOM 3479 O O . SER A 1 450 ? -8.295 9.703 16.941 1.00 60.81 450 SER A O 1
ATOM 3481 N N . GLY A 1 451 ? -8.681 11.553 18.141 1.00 77.06 451 GLY A N 1
ATOM 3482 C CA . GLY A 1 451 ? -10.117 11.673 17.894 1.00 77.06 451 GLY A CA 1
ATOM 3483 C C . GLY A 1 451 ? -10.956 10.420 18.147 1.00 77.06 451 GLY A C 1
ATOM 3484 O O . GLY A 1 451 ? -11.399 10.153 19.267 1.00 77.06 451 GLY A O 1
ATOM 3485 N N . VAL A 1 452 ? -11.239 9.674 17.081 1.00 87.19 452 VAL A N 1
ATOM 3486 C CA . VAL A 1 452 ? -12.311 8.673 17.024 1.00 87.19 452 VAL A CA 1
ATOM 3487 C C . VAL A 1 452 ? -11.762 7.293 16.660 1.00 87.19 452 VAL A C 1
ATOM 3489 O O . VAL A 1 452 ? -10.994 7.168 15.712 1.00 87.19 452 VAL A O 1
ATOM 3492 N N . ALA A 1 453 ? -12.184 6.245 17.368 1.00 88.31 453 ALA A N 1
ATOM 3493 C CA . ALA A 1 453 ? -11.781 4.869 17.079 1.00 88.31 453 ALA A CA 1
ATOM 3494 C C . ALA A 1 453 ? -12.972 3.900 17.055 1.00 88.31 453 ALA A C 1
ATOM 3496 O O . ALA A 1 453 ? -13.845 3.950 17.926 1.00 88.31 453 ALA A O 1
ATOM 3497 N N . GLY A 1 454 ? -12.964 2.995 16.080 1.00 90.06 454 GLY A N 1
ATOM 3498 C CA . GLY A 1 454 ? -13.850 1.844 15.956 1.00 90.06 454 GLY A CA 1
ATOM 3499 C C . GLY A 1 454 ? -13.069 0.571 15.637 1.00 90.06 454 GLY A C 1
ATOM 3500 O O . GLY A 1 454 ? -11.968 0.632 15.094 1.00 90.06 454 GLY A O 1
ATOM 3501 N N . GLY A 1 455 ? -13.615 -0.598 15.973 1.00 88.56 455 GLY A N 1
ATOM 3502 C CA . GLY A 1 455 ? -13.032 -1.872 15.539 1.00 88.56 455 GLY A CA 1
ATOM 3503 C C . GLY A 1 455 ? -13.218 -2.090 14.038 1.00 88.56 455 GLY A C 1
ATOM 3504 O O . GLY A 1 455 ? -12.249 -2.346 13.326 1.00 88.56 455 GLY A O 1
ATOM 3505 N N . LEU A 1 456 ? -14.453 -1.923 13.551 1.00 93.31 456 LEU A N 1
ATOM 3506 C CA . LEU A 1 456 ? -14.776 -2.041 12.130 1.00 93.31 456 LEU A CA 1
ATOM 3507 C C . LEU A 1 456 ? -14.643 -0.697 11.415 1.00 93.31 456 LEU A C 1
ATOM 3509 O O . LEU A 1 456 ? -13.900 -0.619 10.442 1.00 93.31 456 LEU A O 1
ATOM 3513 N N . CYS A 1 457 ? -15.338 0.349 11.883 1.00 93.69 457 CYS A N 1
ATOM 3514 C CA . CYS A 1 457 ? -15.276 1.668 11.253 1.00 93.69 457 CYS A CA 1
ATOM 3515 C C . CYS A 1 457 ? -15.101 2.831 12.237 1.00 93.69 457 CYS A C 1
ATOM 3517 O O . CYS A 1 457 ? -15.718 2.870 13.300 1.00 93.69 457 CYS A O 1
ATOM 3519 N N . GLY A 1 458 ? -14.281 3.818 11.885 1.00 92.94 458 GLY A N 1
ATOM 3520 C CA . GLY A 1 458 ? -14.107 5.021 12.698 1.00 92.94 458 GLY A CA 1
ATOM 3521 C C . GLY A 1 458 ? -15.345 5.921 12.660 1.00 92.94 458 GLY A C 1
ATOM 3522 O O . GLY A 1 458 ? -15.976 6.158 13.693 1.00 92.94 458 GLY A O 1
ATOM 3523 N N . ILE A 1 459 ? -15.710 6.402 11.469 1.00 95.31 459 ILE A N 1
ATOM 3524 C CA . ILE A 1 459 ? -16.869 7.278 11.234 1.00 95.31 459 ILE A CA 1
ATOM 3525 C C . ILE A 1 459 ? -17.826 6.657 10.212 1.00 95.31 459 ILE A C 1
ATOM 3527 O O . ILE A 1 459 ? -17.393 6.145 9.183 1.00 95.31 459 ILE A O 1
ATOM 3531 N N . SER A 1 460 ? -19.129 6.769 10.477 1.00 98.19 460 SER A N 1
ATOM 3532 C CA . SER A 1 460 ? -20.212 6.411 9.555 1.00 98.19 460 SER A CA 1
ATOM 3533 C C . SER A 1 460 ? -20.994 7.644 9.087 1.00 98.19 460 SER A C 1
ATOM 3535 O O . SER A 1 460 ? -21.391 8.478 9.910 1.00 98.19 460 SER A O 1
ATOM 3537 N N . ARG A 1 461 ? -21.263 7.714 7.777 1.00 97.94 461 ARG A N 1
ATOM 3538 C CA . ARG A 1 461 ? -22.078 8.728 7.077 1.00 97.94 461 ARG A CA 1
ATOM 3539 C C . ARG A 1 461 ? -23.031 8.069 6.073 1.00 97.94 461 ARG A C 1
ATOM 3541 O O . ARG A 1 461 ? -22.805 6.941 5.649 1.00 97.94 461 ARG A O 1
ATOM 3548 N N . GLY A 1 462 ? -24.059 8.778 5.611 1.00 97.31 462 GLY A N 1
ATOM 3549 C CA . GLY A 1 462 ? -24.961 8.243 4.578 1.00 97.31 462 GLY A CA 1
ATOM 3550 C C . GLY A 1 462 ? -25.733 7.000 5.049 1.00 97.31 462 GLY A C 1
ATOM 3551 O O . GLY A 1 462 ? -25.988 6.861 6.239 1.00 97.31 462 GLY A O 1
ATOM 3552 N N . SER A 1 463 ? -26.156 6.119 4.136 1.00 97.81 463 SER A N 1
ATOM 3553 C CA . SER A 1 463 ? -26.915 4.898 4.474 1.00 97.81 463 SER A CA 1
ATOM 3554 C C . SER A 1 463 ? -25.995 3.678 4.578 1.00 97.81 463 SER A C 1
ATOM 3556 O O . SER A 1 463 ? -25.691 3.043 3.577 1.00 97.81 463 SER A O 1
ATOM 3558 N N . VAL A 1 464 ? -25.525 3.372 5.786 1.00 98.81 464 VAL A N 1
ATOM 3559 C CA . VAL A 1 464 ? -24.566 2.290 6.046 1.00 98.81 464 VAL A CA 1
ATOM 3560 C C . VAL A 1 464 ? -25.273 1.073 6.631 1.00 98.81 464 VAL A C 1
ATOM 3562 O O . VAL A 1 464 ? -26.044 1.191 7.588 1.00 98.81 464 VAL A O 1
ATOM 3565 N N . ASN A 1 465 ? -24.973 -0.107 6.089 1.00 98.56 465 ASN A N 1
ATOM 3566 C CA . ASN A 1 465 ? -25.499 -1.386 6.565 1.00 98.56 465 ASN A CA 1
ATOM 3567 C C . ASN A 1 465 ? -24.349 -2.290 7.014 1.00 98.56 465 ASN A C 1
ATOM 3569 O O . ASN A 1 465 ? -23.475 -2.622 6.219 1.00 98.56 465 ASN A O 1
ATOM 3573 N N . ILE A 1 466 ? -24.364 -2.709 8.276 1.00 98.69 466 ILE A N 1
ATOM 3574 C CA . ILE A 1 466 ? -23.385 -3.625 8.861 1.00 98.69 466 ILE A CA 1
ATOM 3575 C C . ILE A 1 466 ? -24.132 -4.876 9.313 1.00 98.69 466 ILE A C 1
ATOM 3577 O O . ILE A 1 466 ? -24.973 -4.804 10.210 1.00 98.69 466 ILE A O 1
ATOM 3581 N N . THR A 1 467 ? -23.853 -6.017 8.689 1.00 97.12 467 THR A N 1
ATOM 3582 C CA . THR A 1 467 ? -24.572 -7.270 8.960 1.00 97.12 467 THR A CA 1
ATOM 3583 C C . THR A 1 467 ? -23.604 -8.421 9.188 1.00 97.12 467 THR A C 1
ATOM 3585 O O . THR A 1 467 ? -22.607 -8.518 8.492 1.00 97.12 467 THR A O 1
ATOM 3588 N N . ASN A 1 468 ? -23.881 -9.320 10.136 1.00 94.31 468 ASN A N 1
ATOM 3589 C CA . ASN A 1 468 ? -23.072 -10.535 10.320 1.00 94.31 468 ASN A CA 1
ATOM 3590 C C . ASN A 1 468 ? -21.566 -10.230 10.507 1.00 94.31 468 ASN A C 1
ATOM 3592 O O . ASN A 1 468 ? -20.703 -10.755 9.807 1.00 94.31 468 ASN A O 1
ATOM 3596 N N . VAL A 1 469 ? -21.248 -9.322 11.433 1.00 95.50 469 VAL A N 1
ATOM 3597 C CA . VAL A 1 469 ? -19.858 -8.966 11.749 1.00 95.50 469 VAL A CA 1
ATOM 3598 C C . VAL A 1 469 ? -19.462 -9.492 13.121 1.00 95.50 469 VAL A C 1
ATOM 3600 O O . VAL A 1 469 ? -20.182 -9.297 14.101 1.00 95.50 469 VAL A O 1
ATOM 3603 N N . LEU A 1 470 ? -18.279 -10.099 13.201 1.00 92.44 470 LEU A N 1
ATOM 3604 C CA . LEU A 1 470 ? -17.598 -10.443 14.445 1.00 92.44 470 LEU A CA 1
ATOM 3605 C C . LEU A 1 470 ? -16.394 -9.528 14.649 1.00 92.44 470 LEU A C 1
ATOM 3607 O O . LEU A 1 470 ? -15.497 -9.498 13.813 1.00 92.44 470 LEU A O 1
ATOM 3611 N N . CYS A 1 471 ? -16.314 -8.895 15.813 1.00 91.25 471 CYS A N 1
ATOM 3612 C CA . CYS A 1 471 ? -15.093 -8.257 16.288 1.00 91.25 471 CYS A CA 1
ATOM 3613 C C . CYS A 1 471 ? -14.664 -8.884 17.622 1.00 91.25 471 CYS A C 1
ATOM 3615 O O . CYS A 1 471 ? -15.238 -8.576 18.675 1.00 91.25 471 CYS A O 1
ATOM 3617 N N . ASP A 1 472 ? -13.660 -9.758 17.595 1.00 88.88 472 ASP A N 1
ATOM 3618 C CA . ASP A 1 472 ? -13.116 -10.445 18.774 1.00 88.88 472 ASP A CA 1
ATOM 3619 C C . ASP A 1 472 ? -11.626 -10.136 18.979 1.00 88.88 472 ASP A C 1
ATOM 3621 O O . ASP A 1 472 ? -10.947 -9.655 18.075 1.00 88.88 472 ASP A O 1
ATOM 3625 N N . GLY A 1 473 ? -11.118 -10.355 20.192 1.00 84.56 473 GLY A N 1
ATOM 3626 C CA . GLY A 1 473 ? -9.716 -10.079 20.526 1.00 84.56 473 GLY A CA 1
ATOM 3627 C C . GLY A 1 473 ? -9.302 -8.615 20.324 1.00 84.56 473 GLY A C 1
ATOM 3628 O O . GLY A 1 473 ? -8.125 -8.332 20.110 1.00 84.56 473 GLY A O 1
ATOM 3629 N N . LEU A 1 474 ? -10.252 -7.673 20.356 1.00 81.75 474 LEU A N 1
ATOM 3630 C CA . LEU A 1 474 ? -9.941 -6.257 20.198 1.00 81.75 474 LEU A CA 1
ATOM 3631 C C . LEU A 1 474 ? -9.243 -5.709 21.446 1.00 81.75 474 LEU A C 1
ATOM 3633 O O . LEU A 1 474 ? -9.692 -5.924 22.567 1.00 81.75 474 LEU A O 1
ATOM 3637 N N . ASN A 1 475 ? -8.224 -4.885 21.262 1.00 83.19 475 ASN A N 1
ATOM 3638 C CA . ASN A 1 475 ? -7.716 -3.976 22.280 1.00 83.19 475 ASN A CA 1
ATOM 3639 C C . ASN A 1 475 ? -7.749 -2.563 21.697 1.00 83.19 475 ASN A C 1
ATOM 3641 O O . ASN A 1 475 ? -6.777 -2.115 21.083 1.00 83.19 475 ASN A O 1
ATOM 3645 N N . LEU A 1 476 ? -8.914 -1.914 21.802 1.00 81.25 476 LEU A N 1
ATOM 3646 C CA . LEU A 1 476 ? -9.129 -0.573 21.263 1.00 81.25 476 LEU A CA 1
ATOM 3647 C C . LEU A 1 476 ? -8.835 0.475 22.333 1.00 81.25 476 LEU A C 1
ATOM 3649 O O . LEU A 1 476 ? -9.405 0.429 23.425 1.00 81.25 476 LEU A O 1
ATOM 3653 N N . ALA A 1 477 ? -8.006 1.450 21.982 1.00 78.81 477 ALA A N 1
ATOM 3654 C CA . ALA A 1 477 ? -7.730 2.638 22.770 1.00 78.81 477 ALA A CA 1
ATOM 3655 C C . ALA A 1 477 ? -7.839 3.891 21.890 1.00 78.81 477 ALA A C 1
ATOM 3657 O O . ALA A 1 477 ? -7.245 3.944 20.818 1.00 78.81 477 ALA A O 1
ATOM 3658 N N . GLY A 1 478 ? -8.561 4.912 22.357 1.00 75.62 478 GLY A N 1
ATOM 3659 C CA . GLY A 1 478 ? -8.667 6.214 21.685 1.00 75.62 478 GLY A CA 1
ATOM 3660 C C . GLY A 1 478 ? -8.667 7.397 22.655 1.00 75.62 478 GLY A C 1
ATOM 3661 O O . GLY A 1 478 ? -8.711 7.208 23.878 1.00 75.62 478 GLY A O 1
ATOM 3662 N N . SER A 1 479 ? -8.613 8.619 22.107 1.00 76.69 479 SER A N 1
ATOM 3663 C CA . SER A 1 479 ? -8.471 9.866 22.876 1.00 76.69 479 SER A CA 1
ATOM 3664 C C . SER A 1 479 ? -9.733 10.740 22.977 1.00 76.69 479 SER A C 1
ATOM 3666 O O . SER A 1 479 ? -9.839 11.519 23.922 1.00 76.69 479 SER A O 1
ATOM 3668 N N . GLU A 1 480 ? -10.765 10.577 22.137 1.00 82.19 480 GLU A N 1
ATOM 3669 C CA . GLU A 1 480 ? -12.044 11.309 22.300 1.00 82.19 480 GLU A CA 1
ATOM 3670 C C . GLU A 1 480 ? -13.257 10.378 22.371 1.00 82.19 480 GLU A C 1
ATOM 3672 O O . GLU A 1 480 ? -13.928 10.330 23.413 1.00 82.19 480 GLU A O 1
ATOM 3677 N N . VAL A 1 481 ? -13.503 9.613 21.305 1.00 88.75 481 VAL A N 1
ATOM 3678 C CA . VAL A 1 481 ? -14.677 8.745 21.134 1.00 88.75 481 VAL A CA 1
ATOM 3679 C C . VAL A 1 481 ? -14.226 7.348 20.726 1.00 88.75 481 VAL A C 1
ATOM 3681 O O . VAL A 1 481 ? -13.457 7.200 19.780 1.00 88.75 481 VAL A O 1
ATOM 3684 N N . VAL A 1 482 ? -14.710 6.317 21.418 1.00 90.31 482 VAL A N 1
ATOM 3685 C CA . VAL A 1 482 ? -14.355 4.925 21.105 1.00 90.31 482 VAL A CA 1
ATOM 3686 C C . VAL A 1 482 ? -15.608 4.062 21.073 1.00 90.31 482 VAL A C 1
ATOM 3688 O O . VAL A 1 482 ? -16.363 4.025 22.043 1.00 90.31 482 VAL A O 1
ATOM 3691 N N . GLY A 1 483 ? -15.823 3.351 19.973 1.00 92.19 483 GLY A N 1
ATOM 3692 C CA . GLY A 1 483 ? -16.846 2.318 19.861 1.00 92.19 483 GLY A CA 1
ATOM 3693 C C . GLY A 1 483 ? -16.220 0.971 19.540 1.00 92.19 483 GLY A C 1
ATOM 3694 O O . GLY A 1 483 ? -15.240 0.904 18.808 1.00 92.19 483 GLY A O 1
ATOM 3695 N N . GLY A 1 484 ? -16.764 -0.122 20.067 1.00 91.69 484 GLY A N 1
ATOM 3696 C CA . GLY A 1 484 ? -16.260 -1.449 19.711 1.00 91.69 484 GLY A CA 1
ATOM 3697 C C . GLY A 1 484 ? -16.436 -1.766 18.223 1.00 91.69 484 GLY A C 1
ATOM 3698 O O . GLY A 1 484 ? -15.512 -2.277 17.597 1.00 91.69 484 GLY A O 1
ATOM 3699 N N . LEU A 1 485 ? -17.583 -1.409 17.638 1.00 94.50 485 LEU A N 1
ATOM 3700 C CA . LEU A 1 485 ? -17.869 -1.603 16.214 1.00 94.50 485 LEU A CA 1
ATOM 3701 C C . LEU A 1 485 ? -17.605 -0.322 15.416 1.00 94.50 485 LEU A C 1
ATOM 3703 O O . LEU A 1 485 ? -16.762 -0.319 14.520 1.00 94.50 485 LEU A O 1
ATOM 3707 N N . CYS A 1 486 ? -18.310 0.756 15.768 1.00 95.38 486 CYS A N 1
ATOM 3708 C CA . CYS A 1 486 ? -18.254 2.050 15.096 1.00 95.38 486 CYS A CA 1
ATOM 3709 C C . CYS A 1 486 ? -17.893 3.156 16.090 1.00 95.38 486 CYS A C 1
ATOM 3711 O O . CYS A 1 486 ? -18.539 3.287 17.128 1.00 95.38 486 CYS A O 1
ATOM 3713 N N . GLY A 1 487 ? -16.897 3.986 15.791 1.00 94.00 487 GLY A N 1
ATOM 3714 C CA . GLY A 1 487 ? -16.534 5.095 16.673 1.00 94.00 487 GLY A CA 1
ATOM 3715 C C . GLY A 1 487 ? -17.644 6.143 16.777 1.00 94.00 487 GLY A C 1
ATOM 3716 O O . GLY A 1 487 ? -18.189 6.378 17.860 1.00 94.00 487 GLY A O 1
ATOM 3717 N N . LYS A 1 488 ? -17.999 6.763 15.649 1.00 94.81 488 LYS A N 1
ATOM 3718 C CA . LYS A 1 488 ? -18.971 7.859 15.583 1.00 94.81 488 LYS A CA 1
ATOM 3719 C C . LYS A 1 488 ? -19.921 7.716 14.395 1.00 94.81 488 LYS A C 1
ATOM 3721 O O . LYS A 1 488 ? -19.486 7.556 13.259 1.00 94.81 488 LYS A O 1
ATOM 3726 N N . VAL A 1 489 ? -21.216 7.876 14.648 1.00 98.06 489 VAL A N 1
ATOM 3727 C CA . VAL A 1 489 ? -22.219 8.090 13.595 1.00 98.06 489 VAL A CA 1
ATOM 3728 C C . VAL A 1 489 ? -22.403 9.588 13.428 1.00 98.06 489 VAL A C 1
ATOM 3730 O O . VAL A 1 489 ? -22.927 10.259 14.319 1.00 98.06 489 VAL A O 1
ATOM 3733 N N . GLU A 1 490 ? -21.913 10.125 12.317 1.00 96.81 490 GLU A N 1
ATOM 3734 C CA . GLU A 1 490 ? -21.893 11.569 12.091 1.00 96.81 490 GLU A CA 1
ATOM 3735 C C . GLU A 1 490 ? -23.181 12.062 11.430 1.00 96.81 490 GLU A C 1
ATOM 3737 O O . GLU A 1 490 ? -23.700 13.110 11.807 1.00 96.81 490 GLU A O 1
ATOM 3742 N N . SER A 1 491 ? -23.714 11.303 10.470 1.00 96.25 491 SER A N 1
ATOM 3743 C CA . SER A 1 491 ? -24.952 11.627 9.759 1.00 96.25 491 SER A CA 1
ATOM 3744 C C . SER A 1 491 ? -25.543 10.401 9.052 1.00 96.25 491 SER A C 1
ATOM 3746 O O . SER A 1 491 ? -24.877 9.378 8.892 1.00 96.25 491 SER A O 1
ATOM 3748 N N . GLY A 1 492 ? -26.789 10.515 8.581 1.00 96.94 492 GLY A N 1
ATOM 3749 C CA . GLY A 1 492 ? -27.431 9.498 7.742 1.00 96.94 492 GLY A CA 1
ATOM 3750 C C . GLY A 1 492 ? -28.151 8.394 8.521 1.00 96.94 492 GLY A C 1
ATOM 3751 O O . GLY A 1 492 ? -28.797 8.662 9.532 1.00 96.94 492 GLY A O 1
ATOM 3752 N N . THR A 1 493 ? -28.116 7.166 8.004 1.00 98.06 493 THR A N 1
ATOM 3753 C CA . THR A 1 493 ? -28.721 5.980 8.623 1.00 98.06 493 THR A CA 1
ATOM 3754 C C . THR A 1 493 ? -27.664 4.909 8.842 1.00 98.06 493 THR A C 1
ATOM 3756 O O . THR A 1 493 ? -26.980 4.543 7.893 1.00 98.06 493 THR A O 1
ATOM 3759 N N . LEU A 1 494 ? -27.565 4.377 10.060 1.00 98.69 494 LEU A N 1
ATOM 3760 C CA . LEU A 1 494 ? -26.744 3.203 10.354 1.00 98.69 494 LEU A CA 1
ATOM 3761 C C . LEU A 1 494 ? -27.632 2.040 10.803 1.00 98.69 494 LEU A C 1
ATOM 3763 O O . LEU A 1 494 ? -28.303 2.137 11.832 1.00 98.69 494 LEU A O 1
ATOM 3767 N N . THR A 1 495 ? -27.573 0.928 10.075 1.00 98.62 495 THR A N 1
ATOM 3768 C CA . THR A 1 495 ? -28.199 -0.340 10.467 1.00 98.62 495 THR A CA 1
ATOM 3769 C C . THR A 1 495 ? -27.120 -1.336 10.872 1.00 98.62 495 THR A C 1
ATOM 3771 O O . THR A 1 495 ? -26.232 -1.639 10.080 1.00 98.62 495 THR A O 1
ATOM 3774 N N . VAL A 1 496 ? -27.207 -1.866 12.089 1.00 98.44 496 VAL A N 1
ATOM 3775 C CA . VAL A 1 496 ? -26.347 -2.938 12.603 1.00 98.44 496 VAL A CA 1
ATOM 3776 C C . VAL A 1 496 ? -27.222 -4.143 12.908 1.00 98.44 496 VAL A C 1
ATOM 3778 O O . VAL A 1 496 ? -28.116 -4.060 13.750 1.00 98.44 496 VAL A O 1
ATOM 3781 N N . LYS A 1 497 ? -26.961 -5.264 12.241 1.00 95.62 497 LYS A N 1
ATOM 3782 C CA . LYS A 1 497 ? -27.754 -6.487 12.375 1.00 95.62 497 LYS A CA 1
ATOM 3783 C C . LYS A 1 497 ? -26.865 -7.700 12.574 1.00 95.62 497 LYS A C 1
ATOM 3785 O O . LYS A 1 497 ? -25.854 -7.842 11.893 1.00 95.62 497 LYS A O 1
ATOM 3790 N N . ALA A 1 498 ? -27.255 -8.621 13.450 1.00 93.06 498 ALA A N 1
ATOM 3791 C CA . ALA A 1 498 ? -26.540 -9.888 13.603 1.00 93.06 498 ALA A CA 1
ATOM 3792 C C . ALA A 1 498 ? -25.043 -9.704 13.903 1.00 93.06 498 ALA A C 1
ATOM 3794 O O . ALA A 1 498 ? -24.224 -10.461 13.394 1.00 93.06 498 ALA A O 1
ATOM 3795 N N . CYS A 1 499 ? -24.656 -8.679 14.662 1.00 95.56 499 CYS A N 1
ATOM 3796 C CA . CYS A 1 499 ? -23.248 -8.384 14.925 1.00 95.56 499 CYS A CA 1
ATOM 3797 C C . CYS A 1 499 ? -22.850 -8.811 16.336 1.00 95.56 499 CYS A C 1
ATOM 3799 O O . CYS A 1 499 ? -23.645 -8.711 17.274 1.00 95.56 499 CYS A O 1
ATOM 3801 N N . LYS A 1 500 ? -21.601 -9.247 16.503 1.00 92.94 500 LYS A N 1
ATOM 3802 C CA . LYS A 1 500 ? -21.044 -9.644 17.792 1.00 92.94 500 LYS A CA 1
ATOM 3803 C C . LYS A 1 500 ? -19.745 -8.931 18.107 1.00 92.94 500 LYS A C 1
ATOM 3805 O O . LYS A 1 500 ? -18.768 -9.007 17.368 1.00 92.94 500 LYS A O 1
ATOM 3810 N N . MET A 1 501 ? -19.714 -8.373 19.304 1.00 92.44 501 MET A N 1
ATOM 3811 C CA . MET A 1 501 ? -18.497 -7.938 19.960 1.00 92.44 501 MET A CA 1
ATOM 3812 C C . MET A 1 501 ? -18.059 -9.014 20.961 1.00 92.44 501 MET A C 1
ATOM 3814 O O . MET A 1 501 ? -18.776 -9.304 21.924 1.00 92.44 501 MET A O 1
ATOM 3818 N N . GLY A 1 502 ? -16.918 -9.652 20.702 1.00 89.12 502 GLY A N 1
ATOM 3819 C CA . GLY A 1 502 ? -16.446 -10.834 21.424 1.00 89.12 502 GLY A CA 1
ATOM 3820 C C . GLY A 1 502 ? -16.012 -10.575 22.871 1.00 89.12 502 GLY A C 1
ATOM 3821 O O . GLY A 1 502 ? -15.734 -9.447 23.275 1.00 89.12 502 GLY A O 1
ATOM 3822 N N . ALA A 1 503 ? -15.969 -11.637 23.680 1.00 84.81 503 ALA A N 1
ATOM 3823 C CA . ALA A 1 503 ? -15.665 -11.540 25.111 1.00 84.81 503 ALA A CA 1
ATOM 3824 C C . ALA A 1 503 ? -14.179 -11.273 25.403 1.00 84.81 503 ALA A C 1
ATOM 3826 O O . ALA A 1 503 ? -13.848 -10.763 26.474 1.00 84.81 503 ALA A O 1
ATOM 3827 N N . ASN A 1 504 ? -13.294 -11.590 24.452 1.00 83.25 504 ASN A N 1
ATOM 3828 C CA . ASN A 1 504 ? -11.862 -11.310 24.561 1.00 83.25 504 ASN A CA 1
ATOM 3829 C C . ASN A 1 504 ? -11.529 -9.861 24.175 1.00 83.25 504 ASN A C 1
ATOM 3831 O O . ASN A 1 504 ? -10.388 -9.425 24.315 1.00 83.25 504 ASN A O 1
ATOM 3835 N N . SER A 1 505 ? -12.523 -9.102 23.711 1.00 84.06 505 SER A N 1
ATOM 3836 C CA . SER A 1 505 ? -12.368 -7.712 23.312 1.00 84.06 505 SER A CA 1
ATOM 3837 C C . SER A 1 505 ? -12.469 -6.757 24.504 1.00 84.06 505 SER A C 1
ATOM 3839 O O . SER A 1 505 ? -13.399 -6.812 25.314 1.00 84.06 505 SER A O 1
ATOM 3841 N N . THR A 1 506 ? -11.536 -5.815 24.573 1.00 81.81 506 THR A N 1
ATOM 3842 C CA . THR A 1 506 ? -11.534 -4.680 25.490 1.00 81.81 506 THR A CA 1
ATOM 3843 C C . THR A 1 506 ? -11.633 -3.381 24.692 1.00 81.81 506 THR A C 1
ATOM 3845 O O . THR A 1 506 ? -10.816 -3.102 23.815 1.00 81.81 506 THR A O 1
ATOM 3848 N N . VAL A 1 507 ? -12.633 -2.570 25.028 1.00 80.44 507 VAL A N 1
ATOM 3849 C CA . VAL A 1 507 ? -12.848 -1.231 24.481 1.00 80.44 507 VAL A CA 1
ATOM 3850 C C . VAL A 1 507 ? -12.534 -0.229 25.580 1.00 80.44 507 VAL A C 1
ATOM 3852 O O . VAL A 1 507 ? -13.226 -0.171 26.602 1.00 80.44 507 VAL A O 1
ATOM 3855 N N . VAL A 1 508 ? -11.457 0.527 25.389 1.00 78.12 508 VAL A N 1
ATOM 3856 C CA . VAL A 1 508 ? -10.931 1.460 26.383 1.00 78.12 508 VAL A CA 1
ATOM 3857 C C . VAL A 1 508 ? -10.798 2.849 25.788 1.00 78.12 508 VAL A C 1
ATOM 3859 O O . VAL A 1 508 ? -10.450 3.030 24.626 1.00 78.12 508 VAL A O 1
ATOM 3862 N N . LYS A 1 509 ? -10.998 3.862 26.623 1.00 72.06 509 LYS A N 1
ATOM 3863 C CA . LYS A 1 509 ? -10.463 5.196 26.366 1.00 72.06 509 LYS A CA 1
ATOM 3864 C C . LYS A 1 509 ? -9.309 5.480 27.315 1.00 72.06 509 LYS A C 1
ATOM 3866 O O . LYS A 1 509 ? -9.438 5.211 28.509 1.00 72.06 509 LYS A O 1
ATOM 3871 N N . THR A 1 510 ? -8.198 5.998 26.791 1.00 64.00 510 THR A N 1
ATOM 3872 C CA . THR A 1 510 ? -6.932 6.046 27.539 1.00 64.00 510 THR A CA 1
ATOM 3873 C C . THR A 1 510 ? -6.399 7.445 27.833 1.00 64.00 510 THR A C 1
ATOM 3875 O O . THR A 1 510 ? -5.514 7.518 28.673 1.00 64.00 510 THR A O 1
ATOM 3878 N N . LYS A 1 511 ? -6.883 8.532 27.191 1.00 62.97 511 LYS A N 1
ATOM 3879 C CA . LYS A 1 511 ? -6.461 9.933 27.468 1.00 62.97 511 LYS A CA 1
ATOM 3880 C C . LYS A 1 511 ? -7.476 10.974 26.971 1.00 62.97 511 LYS A C 1
ATOM 3882 O O . LYS A 1 511 ? -7.694 11.034 25.769 1.00 62.97 511 LYS A O 1
ATOM 3887 N N . SER A 1 512 ? -8.043 11.838 27.827 1.00 60.31 512 SER A N 1
ATOM 3888 C CA . SER A 1 512 ? -8.789 13.037 27.378 1.00 60.31 512 SER A CA 1
ATOM 3889 C C . SER A 1 512 ? -8.996 14.084 28.468 1.00 60.31 512 SER A C 1
ATOM 3891 O O . SER A 1 512 ? -9.382 13.749 29.585 1.00 60.31 512 SER A O 1
ATOM 3893 N N . ALA A 1 513 ? -8.815 15.360 28.118 1.00 52.69 513 ALA A N 1
ATOM 3894 C CA . ALA A 1 513 ? -9.115 16.495 28.991 1.00 52.69 513 ALA A CA 1
ATOM 3895 C C . ALA A 1 513 ? -10.569 17.010 28.866 1.00 52.69 513 ALA A C 1
ATOM 3897 O O . ALA A 1 513 ? -10.980 17.841 29.671 1.00 52.69 513 ALA A O 1
ATOM 3898 N N . THR A 1 514 ? -11.348 16.555 27.871 1.00 54.78 514 THR A N 1
ATOM 3899 C CA . THR A 1 514 ? -12.575 17.243 27.402 1.00 54.78 514 THR A CA 1
ATOM 3900 C C . THR A 1 514 ? -13.874 16.428 27.484 1.00 54.78 514 THR A C 1
ATOM 3902 O O . THR A 1 514 ? -14.933 16.951 27.142 1.00 54.78 514 THR A O 1
ATOM 3905 N N . GLY A 1 515 ? -13.843 15.182 27.967 1.00 59.59 515 GLY A N 1
ATOM 3906 C CA . GLY A 1 515 ? -15.038 14.330 28.087 1.00 59.59 515 GLY A CA 1
ATOM 3907 C C . GLY A 1 515 ? -14.921 13.059 27.266 1.00 59.59 515 GLY A C 1
ATOM 3908 O O . GLY A 1 515 ? -14.232 13.036 26.250 1.00 59.59 515 GLY A O 1
ATOM 3909 N N . SER A 1 516 ? -15.566 11.977 27.705 1.00 74.06 516 SER A N 1
ATOM 3910 C CA . SER A 1 516 ? -15.367 10.649 27.116 1.00 74.06 516 SER A CA 1
ATOM 3911 C C . SER A 1 516 ? -16.658 9.960 26.745 1.00 74.06 516 SER A C 1
ATOM 3913 O O . SER A 1 516 ? -17.510 9.792 27.606 1.00 74.06 516 SER A O 1
ATOM 3915 N N . ASN A 1 517 ? -16.753 9.493 25.500 1.00 87.94 517 ASN A N 1
ATOM 3916 C CA . ASN A 1 517 ? -17.848 8.651 25.034 1.00 87.94 517 ASN A CA 1
ATOM 3917 C C . ASN A 1 517 ? -17.265 7.297 24.622 1.00 87.94 517 ASN A C 1
ATOM 3919 O O . ASN A 1 517 ? -16.495 7.214 23.662 1.00 87.94 517 ASN A O 1
ATOM 3923 N N . VAL A 1 518 ? -17.594 6.252 25.377 1.00 90.44 518 VAL A N 1
ATOM 3924 C CA . VAL A 1 518 ? -17.149 4.882 25.115 1.00 90.44 518 VAL A CA 1
ATOM 3925 C C . VAL A 1 518 ? -18.372 3.990 24.985 1.00 90.44 518 VAL A C 1
ATOM 3927 O O . VAL A 1 518 ? -19.204 3.940 25.891 1.00 90.44 518 VAL A O 1
ATOM 3930 N N . GLY A 1 519 ? -18.490 3.293 23.863 1.00 92.75 519 GLY A N 1
ATOM 3931 C CA . GLY A 1 519 ? -19.586 2.371 23.598 1.00 92.75 519 GLY A CA 1
ATOM 3932 C C . GLY A 1 519 ? -19.089 0.984 23.239 1.00 92.75 519 GLY A C 1
ATOM 3933 O O . GLY A 1 519 ? -18.113 0.834 22.509 1.00 92.75 519 GLY A O 1
ATOM 3934 N N . GLY A 1 520 ? -19.785 -0.046 23.703 1.00 92.94 520 GLY A N 1
ATOM 3935 C CA . GLY A 1 520 ? -19.495 -1.410 23.267 1.00 92.94 520 GLY A CA 1
ATOM 3936 C C . GLY A 1 520 ? -19.749 -1.632 21.775 1.00 92.94 520 GLY A C 1
ATOM 3937 O O . GLY A 1 520 ? -18.966 -2.319 21.134 1.00 92.94 520 GLY A O 1
ATOM 3938 N N . PHE A 1 521 ? -20.774 -0.991 21.203 1.00 95.69 521 PHE A N 1
ATOM 3939 C CA . PHE A 1 521 ? -20.990 -0.928 19.753 1.00 95.69 521 PHE A CA 1
ATOM 3940 C C . PHE A 1 521 ? -20.613 0.439 19.185 1.00 95.69 521 PHE A C 1
ATOM 3942 O O . PHE A 1 521 ? -19.760 0.503 18.302 1.00 95.69 521 PHE A O 1
ATOM 3949 N N . ILE A 1 522 ? -21.229 1.514 19.691 1.00 97.19 522 ILE A N 1
ATOM 3950 C CA . ILE A 1 522 ? -21.099 2.867 19.131 1.00 97.19 522 ILE A CA 1
ATOM 3951 C C . ILE A 1 522 ? -20.600 3.853 20.182 1.00 97.19 522 ILE A C 1
ATOM 3953 O O . ILE A 1 522 ? -21.249 4.036 21.209 1.00 97.19 522 ILE A O 1
ATOM 3957 N N . GLY A 1 523 ? -19.498 4.554 19.925 1.00 94.81 523 GLY A N 1
ATOM 3958 C CA . GLY A 1 523 ? -19.009 5.585 20.844 1.00 94.81 523 GLY A CA 1
ATOM 3959 C C . GLY A 1 523 ? -19.987 6.758 20.982 1.00 94.81 523 GLY A C 1
ATOM 3960 O O . GLY A 1 523 ? -20.475 7.039 22.081 1.00 94.81 523 GLY A O 1
ATOM 3961 N N . GLU A 1 524 ? -20.310 7.416 19.867 1.00 95.38 524 GLU A N 1
ATOM 3962 C CA . GLU A 1 524 ? -21.215 8.574 19.829 1.00 95.38 524 GLU A CA 1
ATOM 3963 C C . GLU A 1 524 ? -22.100 8.605 18.573 1.00 95.38 524 GLU A C 1
ATOM 3965 O O . GLU A 1 524 ? -21.637 8.327 17.468 1.00 95.38 524 GLU A O 1
ATOM 3970 N N . ILE A 1 525 ? -23.364 9.000 18.737 1.00 97.88 525 ILE A N 1
ATOM 3971 C CA . ILE A 1 525 ? -24.303 9.284 17.645 1.00 97.88 525 ILE A CA 1
ATOM 3972 C C . ILE A 1 525 ? -24.599 10.785 17.646 1.00 97.88 525 ILE A C 1
ATOM 3974 O O . ILE A 1 525 ? -25.200 11.299 18.593 1.00 97.88 525 ILE A O 1
ATOM 3978 N N . VAL A 1 526 ? -24.159 11.483 16.599 1.00 96.81 526 VAL A N 1
ATOM 3979 C CA . VAL A 1 526 ? -24.269 12.945 16.470 1.00 96.81 526 VAL A CA 1
ATOM 3980 C C . VAL A 1 526 ? -25.558 13.349 15.764 1.00 96.81 526 VAL A C 1
ATOM 3982 O O . VAL A 1 526 ? -26.244 14.259 16.216 1.00 96.81 526 VAL A O 1
ATOM 3985 N N . ALA A 1 527 ? -25.894 12.676 14.666 1.00 93.94 527 ALA A N 1
ATOM 3986 C CA . ALA A 1 527 ? -27.105 12.930 13.898 1.00 93.94 527 ALA A CA 1
ATOM 3987 C C . ALA A 1 527 ? -27.538 11.669 13.141 1.00 93.94 527 ALA A C 1
ATOM 3989 O O . ALA A 1 527 ? -26.726 10.779 12.884 1.00 93.94 527 ALA A O 1
ATOM 3990 N N . GLY A 1 528 ? -28.811 11.626 12.740 1.00 93.38 528 GLY A N 1
ATOM 3991 C CA . GLY A 1 528 ? -29.345 10.581 11.868 1.00 93.38 528 GLY A CA 1
ATOM 3992 C C . GLY A 1 528 ? -30.291 9.593 12.549 1.00 93.38 528 GLY A C 1
ATOM 3993 O O . GLY A 1 528 ? -30.869 9.877 13.601 1.00 93.38 528 GLY A O 1
ATOM 3994 N N . THR A 1 529 ? -30.471 8.441 11.902 1.00 97.94 529 THR A N 1
ATOM 3995 C CA . THR A 1 529 ? -31.274 7.315 12.400 1.00 97.94 529 THR A CA 1
ATOM 3996 C C . THR A 1 529 ? -30.390 6.092 12.582 1.00 97.94 529 THR A C 1
ATOM 3998 O O . THR A 1 529 ? -29.656 5.715 11.675 1.00 97.94 529 THR A O 1
ATOM 4001 N N . VAL A 1 530 ? -30.453 5.452 13.743 1.00 98.69 530 VAL A N 1
ATOM 4002 C CA . VAL A 1 530 ? -29.654 4.257 14.025 1.00 98.69 530 VAL A CA 1
ATOM 4003 C C . VAL A 1 530 ? -30.557 3.117 14.473 1.00 98.69 530 VAL A C 1
ATOM 4005 O O . VAL A 1 530 ? -31.432 3.302 15.321 1.00 98.69 530 VAL A O 1
ATOM 4008 N N . LEU A 1 531 ? -30.330 1.930 13.918 1.00 98.38 531 LEU A N 1
ATOM 4009 C CA . LEU A 1 531 ? -30.959 0.680 14.329 1.00 98.38 531 LEU A CA 1
ATOM 4010 C C . LEU A 1 531 ? -29.863 -0.323 14.681 1.00 98.38 531 LEU A C 1
ATOM 4012 O O . LEU A 1 531 ? -29.025 -0.637 13.841 1.00 98.38 531 LEU A O 1
ATOM 4016 N N . ILE A 1 532 ? -29.889 -0.843 15.905 1.00 97.94 532 ILE A N 1
ATOM 4017 C CA . ILE A 1 532 ? -29.122 -2.034 16.275 1.00 97.94 532 ILE A CA 1
ATOM 4018 C C . ILE A 1 532 ? -30.122 -3.132 16.598 1.00 97.94 532 ILE A C 1
ATOM 4020 O O . ILE A 1 532 ? -30.890 -3.017 17.559 1.00 97.94 532 ILE A O 1
ATOM 4024 N N . GLU A 1 533 ? -30.104 -4.193 15.803 1.00 93.88 533 GLU A N 1
ATOM 4025 C CA . GLU A 1 533 ? -30.964 -5.347 16.003 1.00 93.88 533 GLU A CA 1
ATOM 4026 C C . GLU A 1 533 ? -30.202 -6.668 16.022 1.00 93.88 533 GLU A C 1
ATOM 4028 O O . GLU A 1 533 ? -29.131 -6.806 15.427 1.00 93.88 533 GLU A O 1
ATOM 4033 N N . ASP A 1 534 ? -30.761 -7.649 16.726 1.00 90.31 534 ASP A N 1
ATOM 4034 C CA . ASP A 1 534 ? -30.273 -9.029 16.733 1.00 90.31 534 ASP A CA 1
ATOM 4035 C C . ASP A 1 534 ? -28.763 -9.136 17.016 1.00 90.31 534 ASP A C 1
ATOM 4037 O O . ASP A 1 534 ? -28.056 -9.864 16.334 1.00 90.31 534 ASP A O 1
ATOM 4041 N N . SER A 1 535 ? -28.235 -8.344 17.953 1.00 93.19 535 SER A N 1
ATOM 4042 C CA . SER A 1 535 ? -26.785 -8.172 18.126 1.00 93.19 535 SER A CA 1
ATOM 4043 C C . SER A 1 535 ? -26.319 -8.415 19.562 1.00 93.19 535 SER A C 1
ATOM 4045 O O . SER A 1 535 ? -27.069 -8.237 20.525 1.00 93.19 535 SER A O 1
ATOM 4047 N N . TYR A 1 536 ? -25.059 -8.823 19.711 1.00 90.62 536 TYR A N 1
ATOM 4048 C CA . TYR A 1 536 ? -24.475 -9.262 20.976 1.00 90.62 536 TYR A CA 1
ATOM 4049 C C . TYR A 1 536 ? -23.224 -8.461 21.344 1.00 90.62 536 TYR A C 1
ATOM 4051 O O . TYR A 1 536 ? -22.274 -8.402 20.567 1.00 90.62 536 TYR A O 1
ATOM 4059 N N . ASN A 1 537 ? -23.164 -7.906 22.554 1.00 91.81 537 ASN A N 1
ATOM 4060 C CA . ASN A 1 537 ? -21.919 -7.384 23.110 1.00 91.81 537 ASN A CA 1
ATOM 4061 C C . ASN A 1 537 ? -21.480 -8.131 24.376 1.00 91.81 537 ASN A C 1
ATOM 4063 O O . ASN A 1 537 ? -22.166 -8.068 25.394 1.00 91.81 537 ASN A O 1
ATOM 4067 N N . ALA A 1 538 ? -20.293 -8.739 24.330 1.00 90.06 538 ALA A N 1
ATOM 4068 C CA . ALA A 1 538 ? -19.633 -9.396 25.458 1.00 90.06 538 ALA A CA 1
ATOM 4069 C C . ALA A 1 538 ? -18.318 -8.721 25.902 1.00 90.06 538 ALA A C 1
ATOM 4071 O O . ALA A 1 538 ? -17.631 -9.232 26.787 1.00 90.06 538 ALA A O 1
ATOM 4072 N N . THR A 1 539 ? -17.956 -7.584 25.301 1.00 89.00 539 THR A N 1
ATOM 4073 C CA . THR A 1 539 ? -16.682 -6.887 25.552 1.00 89.00 539 THR A CA 1
ATOM 4074 C C . THR A 1 539 ? -16.523 -6.405 26.995 1.00 89.00 539 THR A C 1
ATOM 4076 O O . THR A 1 539 ? -17.482 -6.175 27.734 1.00 89.00 539 THR A O 1
ATOM 4079 N N . LYS A 1 540 ? -15.286 -6.125 27.401 1.00 90.44 540 LYS A N 1
ATOM 4080 C CA . LYS A 1 540 ? -15.029 -5.217 28.521 1.00 90.44 540 LYS A CA 1
ATOM 4081 C C . LYS A 1 540 ? -15.030 -3.776 28.007 1.00 90.44 540 LYS A C 1
ATOM 4083 O O . LYS A 1 540 ? -14.125 -3.397 27.272 1.00 90.44 540 LYS A O 1
ATOM 4088 N N . VAL A 1 541 ? -16.001 -2.965 28.424 1.00 89.38 541 VAL A N 1
ATOM 4089 C CA . VAL A 1 541 ? -16.100 -1.541 28.066 1.00 89.38 541 VAL A CA 1
ATOM 4090 C C . VAL A 1 541 ? -15.702 -0.713 29.279 1.00 89.38 541 VAL A C 1
ATOM 4092 O O . VAL A 1 541 ? -16.376 -0.741 30.312 1.00 89.38 541 VAL A O 1
ATOM 4095 N N . THR A 1 542 ? -14.587 0.005 29.195 1.00 85.62 542 THR A N 1
ATOM 4096 C CA . THR A 1 542 ? -14.067 0.734 30.354 1.00 85.62 542 THR A CA 1
ATOM 4097 C C . THR A 1 542 ? -13.459 2.076 29.990 1.00 85.62 542 THR A C 1
ATOM 4099 O O . THR A 1 542 ? -12.964 2.288 28.890 1.00 85.62 542 THR A O 1
ATOM 4102 N N . ASN A 1 543 ? -13.446 2.985 30.957 1.00 80.25 543 ASN A N 1
ATOM 4103 C CA . ASN A 1 543 ? -12.698 4.232 30.865 1.00 80.25 543 ASN A CA 1
ATOM 4104 C C . ASN A 1 543 ? -11.776 4.381 32.079 1.00 80.25 543 ASN A C 1
ATOM 4106 O O . ASN A 1 543 ? -12.212 4.145 33.209 1.00 80.25 543 ASN A O 1
ATOM 4110 N N . THR A 1 544 ? -10.503 4.711 31.842 1.00 73.00 544 THR A N 1
ATOM 4111 C CA . THR A 1 544 ? -9.442 4.754 32.862 1.00 73.00 544 THR A CA 1
ATOM 4112 C C . THR A 1 544 ? -9.083 6.157 33.362 1.00 73.00 544 THR A C 1
ATOM 4114 O O . THR A 1 544 ? -8.298 6.260 34.309 1.00 73.00 544 THR A O 1
ATOM 4117 N N . GLU A 1 545 ? -9.639 7.215 32.767 1.00 65.06 545 GLU A N 1
ATOM 4118 C CA . GLU A 1 545 ? -9.273 8.611 33.052 1.00 65.06 545 GLU A CA 1
ATOM 4119 C C . GLU A 1 545 ? -10.026 9.229 34.248 1.00 65.06 545 GLU A C 1
ATOM 4121 O O . GLU A 1 545 ? -11.002 8.675 34.742 1.00 65.06 545 GLU A O 1
ATOM 4126 N N . THR A 1 546 ? -9.521 10.357 34.774 1.00 54.16 546 THR A N 1
ATOM 4127 C CA . THR A 1 546 ? -9.940 10.930 36.076 1.00 54.16 546 THR A CA 1
ATOM 4128 C C . THR A 1 546 ? -10.722 12.244 36.023 1.00 54.16 546 THR A C 1
ATOM 4130 O O . THR A 1 546 ? -11.141 12.714 37.079 1.00 54.16 546 THR A O 1
ATOM 4133 N N . ALA A 1 547 ? -10.876 12.891 34.865 1.00 53.66 547 ALA A N 1
ATOM 4134 C CA . ALA A 1 547 ? -11.097 14.346 34.831 1.00 53.66 547 ALA A CA 1
ATOM 4135 C C . ALA A 1 547 ? -12.399 14.847 34.166 1.00 53.66 547 ALA A C 1
ATOM 4137 O O . ALA A 1 547 ? -12.548 16.057 34.014 1.00 53.66 547 ALA A O 1
ATOM 4138 N N . SER A 1 548 ? -13.352 13.993 33.768 1.00 59.22 548 SER A N 1
ATOM 4139 C CA . SER A 1 548 ? -14.487 14.448 32.938 1.00 59.22 548 SER A CA 1
ATOM 4140 C C . SER A 1 548 ? -15.813 13.702 33.176 1.00 59.22 548 SER A C 1
ATOM 4142 O O . SER A 1 548 ? -15.805 12.685 33.875 1.00 59.22 548 SER A O 1
ATOM 4144 N N . PRO A 1 549 ? -16.975 14.178 32.658 1.00 63.34 549 PRO A N 1
ATOM 4145 C CA . PRO A 1 549 ? -18.229 13.428 32.711 1.00 63.34 549 PRO A CA 1
ATOM 4146 C C . PRO A 1 549 ? -18.156 12.271 31.712 1.00 63.34 549 PRO A C 1
ATOM 4148 O O . PRO A 1 549 ? -18.638 12.350 30.582 1.00 63.34 549 PRO A O 1
ATOM 4151 N N . ASP A 1 550 ? -17.471 11.212 32.121 1.00 74.31 550 ASP A N 1
ATOM 4152 C CA . ASP A 1 550 ? -17.248 10.035 31.301 1.00 74.31 550 ASP A CA 1
ATOM 4153 C C . ASP A 1 550 ? -18.553 9.260 31.103 1.00 74.31 550 ASP A C 1
ATOM 4155 O O . ASP A 1 550 ? -19.265 8.965 32.061 1.00 74.31 550 ASP A O 1
ATOM 4159 N N . LYS A 1 5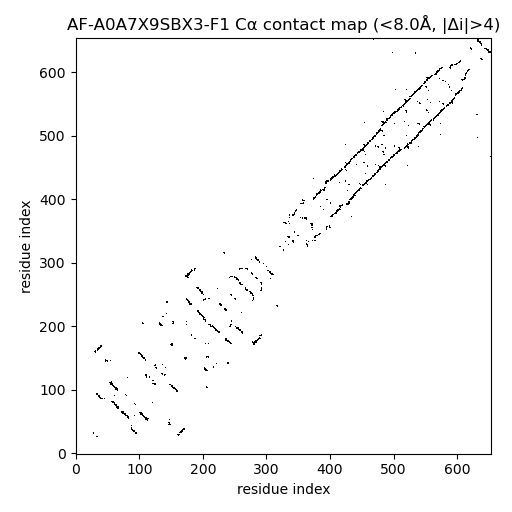51 ? -18.859 8.918 29.855 1.00 85.38 551 LYS A N 1
ATOM 4160 C CA . LYS A 1 551 ? -20.058 8.200 29.428 1.00 85.38 551 LYS A CA 1
ATOM 4161 C C . LYS A 1 551 ? -19.643 6.869 28.825 1.00 85.38 551 LYS A C 1
ATOM 4163 O O . LYS A 1 551 ? -19.074 6.823 27.735 1.00 85.38 551 LYS A O 1
ATOM 4168 N N . VAL A 1 552 ? -19.910 5.790 29.549 1.00 89.25 552 VAL A N 1
ATOM 4169 C CA . VAL A 1 552 ? -19.542 4.425 29.165 1.00 89.25 552 VAL A CA 1
ATOM 4170 C C . VAL A 1 552 ? -20.811 3.586 29.066 1.00 89.25 552 VAL A C 1
ATOM 4172 O O . VAL A 1 552 ? -21.438 3.283 30.080 1.00 89.25 552 VAL A O 1
ATOM 4175 N N . GLY A 1 553 ? -21.214 3.233 27.849 1.00 91.31 553 GLY A N 1
ATOM 4176 C CA . GLY A 1 553 ? -22.402 2.419 27.600 1.00 91.31 553 GLY A CA 1
ATOM 4177 C C . GLY A 1 553 ? -22.058 1.058 27.014 1.00 91.31 553 GLY A C 1
ATOM 4178 O O . GLY A 1 553 ? -21.197 0.943 26.142 1.00 91.31 553 GLY A O 1
ATOM 4179 N N . GLY A 1 554 ? -22.755 0.013 27.455 1.00 91.75 554 GLY A N 1
ATOM 4180 C CA . GLY A 1 554 ? -22.585 -1.322 26.881 1.00 91.75 554 GLY A CA 1
ATOM 4181 C C . GLY A 1 554 ? -23.011 -1.407 25.412 1.00 91.75 554 GLY A C 1
ATOM 4182 O O . GLY A 1 554 ? -22.410 -2.163 24.662 1.00 91.75 554 GLY A O 1
ATOM 4183 N N . ILE A 1 555 ? -23.962 -0.597 24.946 1.00 94.88 555 ILE A N 1
ATOM 4184 C CA . ILE A 1 555 ? -24.249 -0.439 23.511 1.00 94.88 555 ILE A CA 1
ATOM 4185 C C . ILE A 1 555 ? -23.678 0.885 23.007 1.00 94.88 555 ILE A C 1
ATOM 4187 O O . ILE A 1 555 ? -22.857 0.880 22.088 1.00 94.88 555 ILE A O 1
ATOM 4191 N N . CYS A 1 556 ? -24.077 2.007 23.615 1.00 95.31 556 CYS A N 1
ATOM 4192 C CA . CYS A 1 556 ? -23.696 3.335 23.144 1.00 95.31 556 CYS A CA 1
ATOM 4193 C C . CYS A 1 556 ? -23.276 4.293 24.265 1.00 95.31 556 CYS A C 1
ATOM 4195 O O . CYS A 1 556 ? -23.929 4.373 25.308 1.00 95.31 556 CYS A O 1
ATOM 4197 N N . GLY A 1 557 ? -22.199 5.050 24.041 1.00 93.38 557 GLY A N 1
ATOM 4198 C CA . GLY A 1 557 ? -21.717 6.055 24.989 1.00 93.38 557 GLY A CA 1
ATOM 4199 C C . GLY A 1 557 ? -22.624 7.288 25.050 1.00 93.38 557 GLY A C 1
ATOM 4200 O O . GLY A 1 557 ? -23.127 7.650 26.116 1.00 93.38 557 GLY A O 1
ATOM 4201 N N . LYS A 1 558 ? -22.862 7.944 23.913 1.00 93.44 558 LYS A N 1
ATOM 4202 C CA . LYS A 1 558 ? -23.655 9.181 23.857 1.00 93.44 558 LYS A CA 1
ATOM 4203 C C . LYS A 1 558 ? -24.511 9.260 22.601 1.00 93.44 558 LYS A C 1
ATOM 4205 O O . LYS A 1 558 ? -24.030 9.019 21.502 1.00 93.44 558 LYS A O 1
ATOM 4210 N N . VAL A 1 559 ? -25.743 9.717 22.779 1.00 96.38 559 VAL A N 1
ATOM 4211 C CA . VAL A 1 559 ? -26.677 10.053 21.703 1.00 96.38 559 VAL A CA 1
ATOM 4212 C C . VAL A 1 559 ? -27.030 11.531 21.817 1.00 96.38 559 VAL A C 1
ATOM 4214 O O . VAL A 1 559 ? -27.368 12.008 22.905 1.00 96.38 559 VAL A O 1
ATOM 4217 N N . ALA A 1 560 ? -26.886 12.270 20.719 1.00 95.88 560 ALA A N 1
ATOM 4218 C CA . ALA A 1 560 ? -27.278 13.670 20.640 1.00 95.88 560 ALA A CA 1
ATOM 4219 C C . ALA A 1 560 ? -28.806 13.838 20.689 1.00 95.88 560 ALA A C 1
ATOM 4221 O O . ALA A 1 560 ? -29.574 12.918 20.408 1.00 95.88 560 ALA A O 1
ATOM 4222 N N . GLU A 1 561 ? -29.251 15.031 21.067 1.00 94.31 561 GLU A N 1
ATOM 4223 C CA . GLU A 1 561 ? -30.672 15.365 21.124 1.00 94.31 561 GLU A CA 1
ATOM 4224 C C . GLU A 1 561 ? -31.312 15.336 19.724 1.00 94.31 561 GLU A C 1
ATOM 4226 O O . GLU A 1 561 ? -30.688 15.726 18.740 1.00 94.31 561 GLU A O 1
ATOM 4231 N N . GLY A 1 562 ? -32.557 14.857 19.629 1.00 91.75 562 GLY A N 1
ATOM 4232 C CA . GLY A 1 562 ? -33.304 14.786 18.365 1.00 91.75 562 GLY A CA 1
ATOM 4233 C C . GLY A 1 562 ? -32.932 13.617 17.441 1.00 91.75 562 GLY A C 1
ATOM 4234 O O . GLY A 1 562 ? -33.542 13.467 16.385 1.00 91.75 562 GLY A O 1
ATOM 4235 N N . VAL A 1 563 ? -31.973 12.771 17.828 1.00 96.94 563 VAL A N 1
ATOM 4236 C CA . VAL A 1 563 ? -31.589 11.558 17.088 1.00 96.94 563 VAL A CA 1
ATOM 4237 C C . VAL A 1 563 ? -32.606 10.432 17.302 1.00 96.94 563 VAL A C 1
ATOM 4239 O O . VAL A 1 563 ? -33.035 10.176 18.428 1.00 96.94 563 VAL A O 1
ATOM 4242 N N . SER A 1 564 ? -32.938 9.703 16.231 1.00 97.19 564 SER A N 1
ATOM 4243 C CA . SER A 1 564 ? -33.731 8.470 16.313 1.00 97.19 564 SER A CA 1
ATOM 4244 C C . SER A 1 564 ? -32.808 7.268 16.495 1.00 97.19 564 SER A C 1
ATOM 4246 O O . SER A 1 564 ? -32.020 6.946 15.607 1.00 97.19 564 SER A O 1
ATOM 4248 N N . PHE A 1 565 ? -32.890 6.591 17.638 1.00 98.25 565 PHE A N 1
ATOM 4249 C CA . PHE A 1 565 ? -32.087 5.403 17.915 1.00 98.25 565 PHE A CA 1
ATOM 4250 C C . PHE A 1 565 ? -32.970 4.268 18.429 1.00 98.25 565 PHE A C 1
ATOM 4252 O O . PHE A 1 565 ? -33.674 4.432 19.424 1.00 98.25 565 PHE A O 1
ATOM 4259 N N . THR A 1 566 ? -32.931 3.121 17.754 1.00 98.12 566 THR A N 1
ATOM 4260 C CA . THR A 1 566 ? -33.683 1.916 18.120 1.00 98.12 566 THR A CA 1
ATOM 4261 C C . THR A 1 566 ? -32.730 0.771 18.440 1.00 98.12 566 THR A C 1
ATOM 4263 O O . THR A 1 566 ? -31.801 0.494 17.681 1.00 98.12 566 THR A O 1
ATOM 4266 N N . ILE A 1 567 ? -32.981 0.091 19.557 1.00 96.62 567 ILE A N 1
ATOM 4267 C CA . ILE A 1 567 ? -32.273 -1.120 19.973 1.00 96.62 567 ILE A CA 1
ATOM 4268 C C . ILE A 1 567 ? -33.319 -2.216 20.166 1.00 96.62 567 ILE A C 1
ATOM 4270 O O . ILE A 1 567 ? -34.251 -2.054 20.957 1.00 96.62 567 ILE A O 1
ATOM 4274 N N . THR A 1 568 ? -33.189 -3.326 19.447 1.00 92.81 568 THR A N 1
ATOM 4275 C CA . THR A 1 568 ? -34.166 -4.416 19.541 1.00 92.81 568 THR A CA 1
ATOM 4276 C C . THR A 1 568 ? -33.522 -5.792 19.469 1.00 92.81 568 THR A C 1
ATOM 4278 O O . THR A 1 568 ? -32.602 -6.004 18.688 1.00 92.81 568 THR A O 1
ATOM 4281 N N . ARG A 1 569 ? -33.988 -6.748 20.281 1.00 88.44 569 ARG A N 1
ATOM 4282 C CA . ARG A 1 569 ? -33.490 -8.142 20.263 1.00 88.44 569 ARG A CA 1
ATOM 4283 C C . ARG A 1 569 ? -31.970 -8.249 20.437 1.00 88.44 569 ARG A C 1
ATOM 4285 O O . ARG A 1 569 ? -31.310 -9.084 19.823 1.00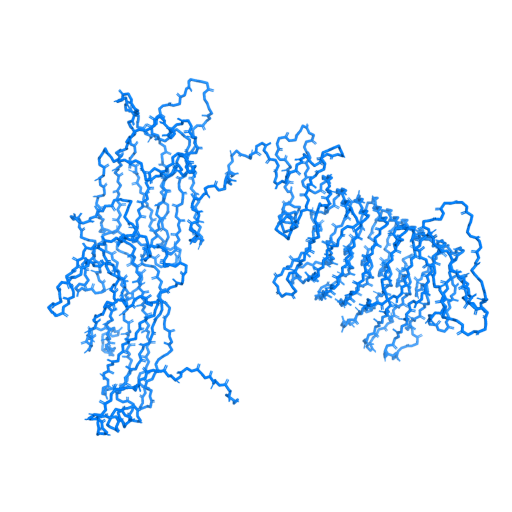 88.44 569 ARG A O 1
ATOM 4292 N N . CYS A 1 570 ? -31.410 -7.382 21.275 1.00 90.62 570 CYS A N 1
ATOM 4293 C CA . CYS A 1 570 ? -29.982 -7.335 21.559 1.00 90.62 570 CYS A CA 1
ATOM 4294 C C . CYS A 1 570 ? -29.657 -7.965 22.913 1.00 90.62 570 CYS A C 1
ATOM 4296 O O . CYS A 1 570 ? -30.485 -7.999 23.826 1.00 90.62 570 CYS A O 1
ATOM 4298 N N . TYR A 1 571 ? -28.416 -8.413 23.068 1.00 88.94 571 TYR A N 1
ATOM 4299 C CA . TYR A 1 571 ? -27.915 -8.926 24.333 1.00 88.94 571 TYR A CA 1
ATOM 4300 C C . TYR A 1 571 ? -26.604 -8.252 24.736 1.00 88.94 571 TYR A C 1
ATOM 4302 O O . TYR A 1 571 ? -25.720 -8.039 23.907 1.00 88.94 571 TYR A O 1
ATOM 4310 N N . VAL A 1 572 ? -26.468 -7.914 26.018 1.00 90.00 572 VAL A N 1
ATOM 4311 C CA . VAL A 1 572 ? -25.262 -7.299 26.578 1.00 90.00 572 VAL A CA 1
ATOM 4312 C C . VAL A 1 572 ? -24.777 -8.072 27.800 1.00 90.00 572 VAL A C 1
ATOM 4314 O O . VAL A 1 572 ? -25.291 -7.912 28.906 1.00 90.00 572 VAL A O 1
ATOM 4317 N N . SER A 1 573 ? -23.720 -8.855 27.615 1.00 87.44 573 SER A N 1
ATOM 4318 C CA . SER A 1 573 ? -22.941 -9.471 28.698 1.00 87.44 573 SER A CA 1
ATOM 4319 C C . SER A 1 573 ? -21.622 -8.742 28.959 1.00 87.44 573 SER A C 1
ATOM 4321 O O . SER A 1 573 ? -20.721 -9.242 29.636 1.00 87.44 573 SER A O 1
ATOM 4323 N N . ALA A 1 574 ? -21.501 -7.533 28.416 1.00 82.81 574 ALA A N 1
ATOM 4324 C CA . ALA A 1 574 ? -20.331 -6.700 28.573 1.00 82.81 574 ALA A CA 1
ATOM 4325 C C . ALA A 1 574 ? -20.105 -6.259 30.024 1.00 82.81 574 ALA A C 1
ATOM 4327 O O . ALA A 1 574 ? -21.032 -5.871 30.741 1.00 82.81 574 ALA A O 1
ATOM 4328 N N . SER A 1 575 ? -18.839 -6.238 30.437 1.00 87.69 575 SER A N 1
ATOM 4329 C CA . SER A 1 575 ? -18.428 -5.605 31.692 1.00 87.69 575 SER A CA 1
ATOM 4330 C C . SER A 1 575 ? -18.265 -4.107 31.458 1.00 87.69 575 SER A C 1
ATOM 4332 O O . SER A 1 575 ? -17.273 -3.698 30.859 1.00 87.69 575 SER A O 1
ATOM 4334 N N . VAL A 1 576 ? -19.203 -3.297 31.952 1.00 87.69 576 VAL A N 1
ATOM 4335 C CA . VAL A 1 576 ? -19.195 -1.833 31.783 1.00 87.69 576 VAL A CA 1
ATOM 4336 C C . VAL A 1 576 ? -18.726 -1.150 33.067 1.00 87.69 576 VAL A C 1
ATOM 4338 O O . VAL A 1 576 ? -19.422 -1.199 34.085 1.00 87.69 576 VAL A O 1
ATOM 4341 N N . THR A 1 577 ? -17.548 -0.519 33.045 1.00 84.50 577 THR A N 1
ATOM 4342 C CA . THR A 1 577 ? -16.912 0.033 34.257 1.00 84.50 577 THR A CA 1
ATOM 4343 C C . THR A 1 577 ? -16.274 1.408 34.066 1.00 84.50 577 THR A C 1
ATOM 4345 O O . THR A 1 577 ? -15.780 1.751 32.996 1.00 84.50 577 THR A O 1
ATOM 4348 N N . LEU A 1 578 ? -16.213 2.175 35.157 1.00 79.31 578 LEU A N 1
ATOM 4349 C CA . LEU A 1 578 ? -15.390 3.379 35.294 1.00 79.31 578 LEU A CA 1
ATOM 4350 C C . LEU A 1 578 ? -14.278 3.077 36.301 1.00 79.31 578 LEU A C 1
ATOM 4352 O O . LEU A 1 578 ? -14.576 2.716 37.440 1.00 79.31 578 LEU A O 1
ATOM 4356 N N . THR A 1 579 ? -13.011 3.196 35.906 1.00 73.31 579 THR A N 1
ATOM 4357 C CA . THR A 1 579 ? -11.886 2.806 36.774 1.00 73.31 579 THR A CA 1
ATOM 4358 C C . THR A 1 579 ? -11.547 3.886 37.806 1.00 73.31 579 THR A C 1
ATOM 4360 O O . THR A 1 579 ? -11.016 3.565 38.869 1.00 73.31 579 THR A O 1
ATOM 4363 N N . LYS A 1 580 ? -11.862 5.159 37.526 1.00 65.00 580 LYS A N 1
ATOM 4364 C CA . LYS A 1 580 ? -11.697 6.291 38.451 1.00 65.00 580 LYS A CA 1
ATOM 4365 C C . LYS A 1 580 ? -12.824 7.310 38.231 1.00 65.00 580 LYS A C 1
ATOM 4367 O O . LYS A 1 580 ? -12.870 7.966 37.206 1.00 65.00 580 LYS A O 1
ATOM 4372 N N . SER A 1 581 ? -13.745 7.450 39.186 1.00 55.50 581 SER A N 1
ATOM 4373 C CA . SER A 1 581 ? -14.854 8.415 39.098 1.00 55.50 581 SER A CA 1
ATOM 4374 C C . SER A 1 581 ? -14.624 9.559 40.085 1.00 55.50 581 SER A C 1
ATOM 4376 O O . SER A 1 581 ? -14.858 9.383 41.277 1.00 55.50 581 SER A O 1
ATOM 4378 N N . ALA A 1 582 ? -14.156 10.719 39.613 1.00 51.78 582 ALA A N 1
ATOM 4379 C CA . ALA A 1 582 ? -13.964 11.906 40.460 1.00 51.78 582 ALA A CA 1
ATOM 4380 C C . ALA A 1 582 ? -15.159 12.883 40.433 1.00 51.78 582 ALA A C 1
ATOM 4382 O O . ALA A 1 582 ? -15.256 13.749 41.298 1.00 51.78 582 ALA A O 1
ATOM 4383 N N . SER A 1 583 ? -16.082 12.745 39.468 1.00 58.59 583 SER A N 1
ATOM 4384 C CA . SER A 1 583 ? -17.251 13.622 39.314 1.00 58.59 583 SER A CA 1
ATOM 4385 C C . SER A 1 583 ? -18.569 12.846 39.425 1.00 58.59 583 SER A C 1
ATOM 4387 O O . SER A 1 583 ? -18.670 11.705 38.978 1.00 58.59 583 SER A O 1
ATOM 4389 N N . GLY A 1 584 ? -19.610 13.468 39.992 1.00 59.12 584 GLY A N 1
ATOM 4390 C CA . GLY A 1 584 ? -20.964 12.891 40.052 1.00 59.12 584 GLY A CA 1
ATOM 4391 C C . GLY A 1 584 ? -21.680 12.800 38.694 1.00 59.12 584 GLY A C 1
ATOM 4392 O O . GLY A 1 584 ? -22.791 12.284 38.631 1.00 59.12 584 GLY A O 1
ATOM 4393 N N . ALA A 1 585 ? -21.056 13.301 37.622 1.00 64.25 585 ALA A N 1
ATOM 4394 C CA . ALA A 1 585 ? -21.600 13.344 36.266 1.00 64.25 585 ALA A CA 1
ATOM 4395 C C . ALA A 1 585 ? -21.144 12.170 35.375 1.00 64.25 585 ALA A C 1
ATOM 4397 O O . ALA A 1 585 ? -21.614 12.056 34.244 1.00 64.25 585 ALA A O 1
ATOM 4398 N N . ALA A 1 586 ? -20.241 11.306 35.857 1.00 72.69 586 ALA A N 1
ATOM 4399 C CA . ALA A 1 586 ? -19.806 10.121 35.122 1.00 72.69 586 ALA A CA 1
ATOM 4400 C C . ALA A 1 586 ? -20.861 8.998 35.183 1.00 72.69 586 ALA A C 1
ATOM 4402 O O . ALA A 1 586 ? -21.468 8.733 36.227 1.00 72.69 586 ALA A O 1
ATOM 4403 N N . VAL A 1 587 ? -21.078 8.316 34.058 1.00 80.50 587 VAL A N 1
ATOM 4404 C CA . VAL A 1 587 ? -22.103 7.283 33.883 1.00 80.50 587 VAL A CA 1
ATOM 4405 C C . VAL A 1 587 ? -21.487 6.031 33.265 1.00 80.50 587 VAL A C 1
ATOM 4407 O O . VAL A 1 587 ? -20.917 6.077 32.180 1.00 80.50 587 VAL A O 1
ATOM 4410 N N . ALA A 1 588 ? -21.662 4.899 33.948 1.00 85.38 588 ALA A N 1
ATOM 4411 C CA . ALA A 1 588 ? -21.558 3.566 33.364 1.00 85.38 588 ALA A CA 1
ATOM 4412 C C . ALA A 1 588 ? -22.959 2.946 33.317 1.00 85.38 588 ALA A C 1
ATOM 4414 O O . ALA A 1 588 ? -23.595 2.806 34.368 1.00 85.38 588 ALA A O 1
ATOM 4415 N N . ASP A 1 589 ? -23.429 2.596 32.122 1.00 90.00 589 ASP A N 1
ATOM 4416 C CA . ASP A 1 589 ? -24.758 2.025 31.881 1.00 90.00 589 ASP A CA 1
AT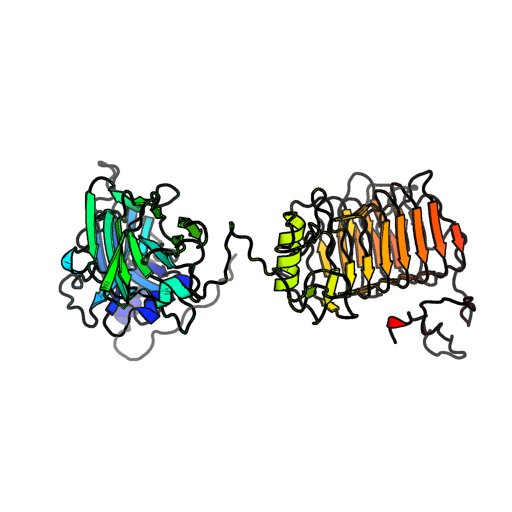OM 4417 C C . ASP A 1 589 ? -24.656 0.743 31.056 1.00 90.00 589 ASP A C 1
ATOM 4419 O O . ASP A 1 589 ? -23.854 0.642 30.125 1.00 90.00 589 ASP A O 1
ATOM 4423 N N . ALA A 1 590 ? -25.493 -0.240 31.379 1.00 89.12 590 ALA A N 1
ATOM 4424 C CA . ALA A 1 590 ? -25.544 -1.495 30.642 1.00 89.12 590 ALA A CA 1
ATOM 4425 C C . ALA A 1 590 ? -25.829 -1.317 29.150 1.00 89.12 590 ALA A C 1
ATOM 4427 O O . ALA A 1 590 ? -25.358 -2.109 28.342 1.00 89.12 590 ALA A O 1
ATOM 4428 N N . ILE A 1 591 ? -26.576 -0.277 28.785 1.00 92.50 591 ILE A N 1
ATOM 4429 C CA . ILE A 1 591 ? -27.049 -0.054 27.424 1.00 92.50 591 ILE A CA 1
ATOM 4430 C C . ILE A 1 591 ? -26.564 1.301 26.917 1.00 92.50 591 ILE A C 1
ATOM 4432 O O . ILE A 1 591 ? -25.780 1.355 25.969 1.00 92.50 591 ILE A O 1
ATOM 4436 N N . LEU A 1 592 ? -26.995 2.389 27.556 1.00 91.94 592 LEU A N 1
ATOM 4437 C CA . LEU A 1 592 ? -26.838 3.748 27.039 1.00 91.94 592 LEU A CA 1
ATOM 4438 C C . LEU A 1 592 ? -26.433 4.704 28.156 1.00 91.94 592 LEU A C 1
ATOM 4440 O O . LEU A 1 592 ? -27.186 4.887 29.108 1.00 91.94 592 LEU A O 1
ATOM 4444 N N . ALA A 1 593 ? -25.278 5.357 28.030 1.00 89.81 593 ALA A N 1
ATOM 4445 C CA . ALA A 1 593 ? -24.812 6.264 29.080 1.00 89.81 593 ALA A CA 1
ATOM 4446 C C . ALA A 1 593 ? -25.403 7.685 28.996 1.00 89.81 593 ALA A C 1
ATOM 4448 O O . ALA A 1 593 ? -25.448 8.383 30.010 1.00 89.81 593 ALA A O 1
ATOM 4449 N N . SER A 1 594 ? -25.864 8.145 27.826 1.00 90.75 594 SER A N 1
ATOM 4450 C CA . SER A 1 594 ? -26.458 9.481 27.663 1.00 90.75 594 SER A CA 1
ATOM 4451 C C . SER A 1 594 ? -27.330 9.582 26.412 1.00 90.75 594 SER A C 1
ATOM 4453 O O . SER A 1 594 ? -26.939 9.099 25.354 1.00 90.75 594 SER A O 1
ATOM 4455 N N . GLY A 1 595 ? -28.455 10.293 26.526 1.00 91.81 595 GLY A N 1
ATOM 4456 C CA . GLY A 1 595 ? -29.436 10.472 25.451 1.00 91.81 595 GLY A CA 1
ATOM 4457 C C . GLY A 1 595 ? -30.610 9.502 25.592 1.00 91.81 595 GLY A C 1
ATOM 4458 O O . GLY A 1 595 ? -30.887 9.029 26.695 1.00 91.81 595 GLY A O 1
ATOM 4459 N N . SER A 1 596 ? -31.301 9.212 24.491 1.00 93.38 596 SER A N 1
ATOM 4460 C CA . SER A 1 596 ? -32.495 8.357 24.466 1.00 93.38 596 SER A CA 1
ATOM 4461 C C . SER A 1 596 ? -32.452 7.346 23.326 1.00 93.38 596 SER A C 1
ATOM 4463 O O . SER A 1 596 ? -31.913 7.632 22.259 1.00 93.38 596 SER A O 1
ATOM 4465 N N . ALA A 1 597 ? -33.071 6.188 23.541 1.00 96.25 597 ALA A N 1
ATOM 4466 C CA . ALA A 1 597 ? -33.290 5.171 22.522 1.00 96.25 597 ALA A CA 1
ATOM 4467 C C . ALA A 1 597 ? -34.632 4.466 22.762 1.00 96.25 597 ALA A C 1
ATOM 4469 O O . ALA A 1 597 ? -35.049 4.315 23.912 1.00 96.25 597 ALA A O 1
ATOM 4470 N N . ALA A 1 598 ? -35.283 4.004 21.698 1.00 96.62 598 ALA A N 1
ATOM 4471 C CA . ALA A 1 598 ? -36.391 3.062 21.788 1.00 96.62 598 ALA A CA 1
ATOM 4472 C C . ALA A 1 598 ? -35.818 1.651 21.971 1.00 96.62 598 ALA A C 1
ATOM 4474 O O . ALA A 1 598 ? -35.215 1.104 21.048 1.00 96.62 598 ALA A O 1
ATOM 4475 N N . VAL A 1 599 ? -35.972 1.076 23.165 1.00 94.88 599 VAL A N 1
ATOM 4476 C CA . VAL A 1 599 ? -35.398 -0.233 23.503 1.00 94.88 599 VAL A CA 1
ATOM 4477 C C . VAL A 1 599 ? -36.500 -1.265 23.698 1.00 94.88 599 VAL A C 1
ATOM 4479 O O . VAL A 1 599 ? -37.415 -1.068 24.493 1.00 94.88 599 VAL A O 1
ATOM 4482 N N . THR A 1 600 ? -36.407 -2.372 22.966 1.00 91.19 600 THR A N 1
ATOM 4483 C CA . THR A 1 600 ? -37.365 -3.491 23.005 1.00 91.19 600 THR A CA 1
ATOM 4484 C C . THR A 1 600 ? -36.616 -4.818 23.016 1.00 91.19 600 THR A C 1
ATOM 4486 O O . THR A 1 600 ? -35.521 -4.907 22.466 1.00 91.19 600 THR A O 1
ATOM 4489 N N . ASP A 1 601 ? -37.151 -5.845 23.678 1.00 86.38 601 ASP A N 1
ATOM 4490 C CA . ASP A 1 601 ? -36.602 -7.215 23.688 1.00 86.38 601 ASP A CA 1
ATOM 4491 C C . ASP A 1 601 ? -35.075 -7.301 23.879 1.00 86.38 601 ASP A C 1
ATOM 4493 O O . ASP A 1 601 ? -34.401 -8.137 23.283 1.00 86.38 601 ASP A O 1
ATOM 4497 N N . THR A 1 602 ? -34.508 -6.399 24.682 1.00 88.81 602 THR A N 1
ATOM 4498 C CA . THR A 1 602 ? -33.059 -6.261 24.867 1.00 88.81 602 THR A CA 1
ATOM 4499 C C . THR A 1 602 ? -32.683 -6.639 26.288 1.00 88.81 602 THR A C 1
ATOM 4501 O O . THR A 1 602 ? -33.311 -6.166 27.237 1.00 88.81 602 THR A O 1
ATOM 4504 N N . TYR A 1 603 ? -31.650 -7.469 26.432 1.00 87.75 603 TYR A N 1
ATOM 4505 C CA . TYR A 1 603 ? -31.303 -8.130 27.690 1.00 87.75 603 TYR A CA 1
ATOM 4506 C C . TYR A 1 603 ? -29.868 -7.840 28.134 1.00 87.75 603 TYR A C 1
ATOM 4508 O O . TYR A 1 603 ? -29.000 -7.576 27.302 1.00 87.75 603 TYR A O 1
ATOM 4516 N N . PHE A 1 604 ? -29.593 -7.930 29.440 1.00 87.12 604 PHE A N 1
ATOM 4517 C CA . PHE A 1 604 ? -28.232 -7.812 29.982 1.00 87.12 604 PHE A CA 1
ATOM 4518 C C . PHE A 1 604 ? -28.004 -8.661 31.244 1.00 87.12 604 PHE A C 1
ATOM 4520 O O . PHE A 1 604 ? -28.878 -8.692 32.107 1.00 87.12 604 PHE A O 1
ATOM 4527 N N . ASP A 1 605 ? -26.845 -9.319 31.398 1.00 78.56 605 ASP A N 1
ATOM 4528 C CA . ASP A 1 605 ? -26.566 -10.224 32.540 1.00 78.56 605 ASP A CA 1
ATOM 4529 C C . ASP A 1 605 ? -25.338 -9.835 33.393 1.00 78.56 605 ASP A C 1
ATOM 4531 O O . ASP A 1 605 ? -25.318 -10.086 34.599 1.00 78.56 605 ASP A O 1
ATOM 4535 N N . LYS A 1 606 ? -24.341 -9.161 32.806 1.00 66.31 606 LYS A N 1
ATOM 4536 C CA . LYS A 1 606 ? -23.048 -8.843 33.451 1.00 66.31 606 LYS A CA 1
ATOM 4537 C C . LYS A 1 606 ? -22.793 -7.348 33.675 1.00 66.31 606 LYS A C 1
ATOM 4539 O O . LYS A 1 606 ? -21.717 -6.947 34.117 1.00 66.31 606 LYS A O 1
ATOM 4544 N N . ALA A 1 607 ? -23.767 -6.514 33.338 1.00 62.41 607 ALA A N 1
ATOM 4545 C CA . ALA A 1 607 ? -23.552 -5.086 33.182 1.00 62.41 607 ALA A CA 1
ATOM 4546 C C . ALA A 1 607 ? -23.541 -4.279 34.499 1.00 62.41 607 ALA A C 1
ATOM 4548 O O . ALA A 1 607 ? -23.818 -4.789 35.587 1.00 62.41 607 ALA A O 1
ATOM 4549 N N . ALA A 1 608 ? -23.218 -2.986 34.378 1.00 57.12 608 ALA A N 1
ATOM 4550 C CA . ALA A 1 608 ? -23.272 -1.980 35.439 1.00 57.12 608 ALA A CA 1
ATOM 4551 C C . ALA A 1 608 ? -24.573 -2.045 36.275 1.00 57.12 608 ALA A C 1
ATOM 4553 O O . ALA A 1 608 ? -25.613 -2.505 35.812 1.00 57.12 608 ALA A O 1
ATOM 4554 N N . LYS A 1 609 ? -24.543 -1.538 37.519 1.00 58.53 609 LYS A N 1
ATOM 4555 C CA . LYS A 1 609 ? -25.636 -1.667 38.515 1.00 58.53 609 LYS A CA 1
ATOM 4556 C C . LYS A 1 609 ? -27.008 -1.086 38.099 1.00 58.53 609 LYS A C 1
ATOM 4558 O O . LYS A 1 609 ? -27.940 -1.173 38.895 1.00 58.53 609 LYS A O 1
ATOM 4563 N N . LYS A 1 610 ? -27.141 -0.452 36.930 1.00 69.00 610 LYS A N 1
ATOM 4564 C CA . LYS A 1 610 ? -28.340 0.278 36.498 1.00 69.00 610 LYS A CA 1
ATOM 4565 C C . LYS A 1 610 ? -28.452 0.371 34.971 1.00 69.00 610 LYS A C 1
ATOM 4567 O O . LYS A 1 610 ? -27.437 0.409 34.278 1.00 69.00 610 LYS A O 1
ATOM 4572 N N . THR A 1 611 ? -29.692 0.462 34.492 1.00 81.69 611 THR A N 1
ATOM 4573 C CA . THR A 1 611 ? -30.045 1.044 33.192 1.00 81.69 611 THR A CA 1
ATOM 4574 C C . THR A 1 611 ? -31.374 1.789 33.294 1.00 81.69 611 THR A C 1
ATOM 4576 O O . THR A 1 611 ? -32.234 1.390 34.081 1.00 81.69 611 THR A O 1
ATOM 4579 N N . SER A 1 612 ? -31.545 2.873 32.535 1.00 80.88 612 SER A N 1
ATOM 4580 C CA . SER A 1 612 ? -32.801 3.644 32.442 1.00 80.88 612 SER A CA 1
ATOM 4581 C C . SER A 1 612 ? -33.568 3.412 31.135 1.00 80.88 612 SER A C 1
ATOM 4583 O O . SER A 1 612 ? -34.593 4.043 30.902 1.00 80.88 612 SER A O 1
ATOM 4585 N N . THR A 1 613 ? -33.077 2.520 30.274 1.00 85.38 613 THR A N 1
ATOM 4586 C CA . THR A 1 613 ? -33.548 2.373 28.886 1.00 85.38 613 THR A CA 1
ATOM 4587 C C . THR A 1 613 ? -34.752 1.447 28.708 1.00 85.38 613 THR A C 1
ATOM 4589 O O . THR A 1 613 ? -35.291 1.368 27.613 1.00 85.38 613 THR A O 1
ATOM 4592 N N . GLY A 1 614 ? -35.177 0.736 29.757 1.00 84.06 614 GLY A N 1
ATOM 4593 C CA . GLY A 1 614 ? -36.216 -0.297 29.659 1.00 84.06 614 GLY A CA 1
ATOM 4594 C C . GLY A 1 614 ? -35.699 -1.676 29.230 1.00 84.06 614 GLY A C 1
ATOM 4595 O O . GLY A 1 614 ? -36.492 -2.609 29.135 1.00 84.06 614 GLY A O 1
ATOM 4596 N N . ALA A 1 615 ? -34.385 -1.840 29.021 1.00 88.75 615 ALA A N 1
ATOM 4597 C CA . ALA A 1 615 ? -33.784 -3.159 28.837 1.00 88.75 615 ALA A CA 1
ATOM 4598 C C . ALA A 1 615 ? -33.996 -4.059 30.064 1.00 88.75 615 ALA A C 1
ATOM 4600 O O . ALA A 1 615 ? -34.001 -3.606 31.213 1.00 88.75 615 ALA A O 1
ATOM 4601 N N . ILE A 1 616 ? -34.139 -5.355 29.812 1.00 85.94 616 ILE A N 1
ATOM 4602 C CA . ILE A 1 616 ? -34.507 -6.354 30.809 1.00 85.94 616 ILE A CA 1
ATOM 4603 C C . ILE A 1 616 ? -33.233 -6.970 31.383 1.00 85.94 616 ILE A C 1
ATOM 4605 O O . ILE A 1 616 ? -32.420 -7.555 30.666 1.00 85.94 616 ILE A O 1
ATOM 4609 N N . LYS A 1 617 ? -33.049 -6.876 32.702 1.00 84.19 617 LYS A N 1
ATOM 4610 C CA . LYS A 1 617 ? -31.970 -7.614 33.362 1.00 84.19 617 LYS A CA 1
ATOM 4611 C C . LYS A 1 617 ? -32.262 -9.106 33.246 1.00 84.19 617 LYS A C 1
ATOM 4613 O O . LYS A 1 617 ? -33.301 -9.566 33.715 1.00 84.19 617 LYS A O 1
ATOM 4618 N N . PHE A 1 618 ? -31.348 -9.853 32.645 1.00 75.38 618 PHE A N 1
ATOM 4619 C CA . PHE A 1 618 ? -31.459 -11.296 32.534 1.00 75.38 618 PHE A CA 1
ATOM 4620 C C . PHE A 1 618 ? -31.282 -11.914 33.929 1.00 75.38 618 PHE A C 1
ATOM 4622 O O . PHE A 1 618 ? -30.236 -11.749 34.558 1.00 75.38 618 PHE A O 1
ATOM 4629 N N . ALA A 1 619 ? -32.341 -12.536 34.450 1.00 67.62 619 ALA A N 1
ATOM 4630 C CA . ALA A 1 619 ? -32.415 -13.022 35.830 1.00 67.62 619 ALA A CA 1
ATOM 4631 C C . ALA A 1 619 ? -33.057 -14.418 35.955 1.00 67.62 619 ALA A C 1
ATOM 4633 O O . ALA A 1 619 ? -33.304 -14.849 37.077 1.00 67.62 619 ALA A O 1
ATOM 4634 N N . SER A 1 620 ? -33.354 -15.098 34.839 1.00 59.31 620 SER A N 1
ATOM 4635 C CA . SER A 1 620 ? -34.192 -16.304 34.798 1.00 59.31 620 SER A CA 1
ATOM 4636 C C . SER A 1 620 ? -33.563 -17.483 34.058 1.00 59.31 620 SER A C 1
ATOM 4638 O O . SER A 1 620 ? -32.667 -17.330 33.230 1.00 59.31 620 SER A O 1
ATOM 4640 N N . ASP A 1 621 ? -34.145 -18.648 34.314 1.00 58.06 621 ASP A N 1
ATOM 4641 C CA . ASP A 1 621 ? -33.723 -19.992 33.903 1.00 58.06 621 ASP A CA 1
ATOM 4642 C C . ASP A 1 621 ? -34.060 -20.318 32.427 1.00 58.06 621 ASP A C 1
ATOM 4644 O O . ASP A 1 621 ? -34.010 -21.463 31.990 1.00 58.06 621 ASP A O 1
ATOM 4648 N N . ALA A 1 622 ? -34.441 -19.321 31.625 1.00 59.22 622 ALA A N 1
ATOM 4649 C CA . ALA A 1 622 ? -34.706 -19.475 30.197 1.00 59.22 622 ALA A CA 1
ATOM 4650 C C . ALA A 1 622 ? -34.695 -18.122 29.478 1.00 59.22 622 ALA A C 1
ATOM 4652 O O . ALA A 1 622 ? -35.034 -17.084 30.054 1.00 59.22 622 ALA A O 1
ATOM 4653 N N . TRP A 1 623 ? -34.332 -18.153 28.198 1.00 65.19 623 TRP A N 1
ATOM 4654 C CA . TRP A 1 623 ? -34.408 -17.007 27.300 1.00 65.19 623 TRP A CA 1
ATOM 4655 C C . TRP A 1 623 ? -35.830 -16.778 26.763 1.00 65.19 623 TRP A C 1
ATOM 4657 O O . TRP A 1 623 ? -36.585 -17.736 26.601 1.00 65.19 623 TRP A O 1
ATOM 4667 N N . PRO A 1 624 ? -36.208 -15.527 26.445 1.00 64.69 624 PRO A N 1
ATOM 4668 C CA . PRO A 1 624 ? -37.463 -15.225 25.753 1.00 64.69 624 PRO A CA 1
ATOM 4669 C C . PRO A 1 624 ? -37.526 -15.863 24.355 1.00 64.69 624 PRO A C 1
ATOM 4671 O O . PRO A 1 624 ? -36.516 -16.025 23.670 1.00 64.69 624 PRO A O 1
ATOM 4674 N N . THR A 1 625 ? -38.739 -16.138 23.879 1.00 62.62 625 THR A N 1
ATOM 4675 C CA . THR A 1 625 ? -38.994 -16.467 22.471 1.00 62.62 625 THR A CA 1
ATOM 4676 C C . THR A 1 625 ? -38.985 -15.199 21.617 1.00 62.62 625 THR A C 1
ATOM 4678 O O . THR A 1 625 ? -39.867 -14.353 21.767 1.00 62.62 625 THR A O 1
ATOM 4681 N N . TRP A 1 626 ? -38.029 -15.069 20.694 1.00 65.06 626 TRP A N 1
ATOM 4682 C CA . TRP A 1 626 ? -38.048 -14.015 19.674 1.00 65.06 626 TRP A CA 1
ATOM 4683 C C . TRP A 1 626 ? -38.995 -14.382 18.524 1.00 65.06 626 TRP A C 1
ATOM 4685 O O . TRP A 1 626 ? -38.969 -15.503 18.019 1.00 65.06 626 TRP A O 1
ATOM 4695 N N . SER A 1 627 ? -39.842 -13.441 18.103 1.00 52.28 627 SER A N 1
ATOM 4696 C CA . SER A 1 627 ? -40.752 -13.637 16.964 1.00 52.28 627 SER A CA 1
ATOM 4697 C C . SER A 1 627 ? -39.994 -13.540 15.625 1.00 52.28 627 SER A C 1
ATOM 4699 O O . SER A 1 627 ? -39.009 -12.817 15.527 1.00 52.28 627 SER A O 1
ATOM 4701 N N . VAL A 1 628 ? -40.460 -14.298 14.622 1.00 43.81 628 VAL A N 1
ATOM 4702 C CA . VAL A 1 628 ? -39.889 -14.591 13.282 1.00 43.81 628 VAL A CA 1
ATOM 4703 C C . VAL A 1 628 ? -38.925 -13.537 12.697 1.00 43.81 628 VAL A C 1
ATOM 4705 O O . VAL A 1 628 ? -39.302 -12.390 12.481 1.00 43.81 628 VAL A O 1
ATOM 4708 N N . GLY A 1 629 ? -37.705 -13.982 12.355 1.00 54.50 629 GLY A N 1
ATOM 4709 C CA . GLY A 1 629 ? -36.637 -13.177 11.732 1.00 54.50 629 GLY A CA 1
ATOM 4710 C C . GLY A 1 629 ? -35.290 -13.207 12.468 1.00 54.50 629 GLY A C 1
ATOM 4711 O O . GLY A 1 629 ? -34.336 -12.581 12.012 1.00 54.50 629 GLY A O 1
ATOM 4712 N N . ALA A 1 630 ? -35.204 -13.917 13.597 1.00 62.75 630 ALA A N 1
ATOM 4713 C CA . ALA A 1 630 ? -34.045 -13.877 14.477 1.00 62.75 630 ALA A CA 1
ATOM 4714 C C . ALA A 1 630 ? -32.778 -14.375 13.766 1.00 62.75 630 ALA A C 1
ATOM 4716 O O . ALA A 1 630 ? -32.652 -15.556 13.448 1.00 62.75 630 ALA A O 1
ATOM 4717 N N . ALA A 1 631 ? -31.793 -13.491 13.606 1.00 72.56 631 ALA A N 1
ATOM 4718 C CA . ALA A 1 631 ? -30.447 -13.836 13.147 1.00 72.56 631 ALA A CA 1
ATOM 4719 C C . ALA A 1 631 ? -29.660 -14.693 14.162 1.00 72.56 631 ALA A C 1
ATOM 4721 O O . ALA A 1 631 ? -28.437 -14.792 14.078 1.00 72.56 631 ALA A O 1
ATOM 4722 N N . TRP A 1 632 ? -30.355 -15.325 15.105 1.00 74.31 632 TRP A N 1
ATOM 4723 C CA . TRP A 1 632 ? -29.840 -16.108 16.209 1.00 74.31 632 TRP A CA 1
ATOM 4724 C C . TRP A 1 632 ? -30.052 -17.594 15.935 1.00 74.31 632 TRP A C 1
ATOM 4726 O O . TRP A 1 632 ? -31.172 -18.039 15.711 1.00 74.31 632 TRP A O 1
ATOM 4736 N N . GLY A 1 633 ? -28.965 -18.361 15.929 1.00 63.38 633 GLY A N 1
ATOM 4737 C CA . GLY A 1 633 ? -28.983 -19.787 15.605 1.00 63.38 633 GLY A CA 1
ATOM 4738 C C . GLY A 1 633 ? -29.378 -20.660 16.788 1.00 63.38 633 GLY A C 1
ATOM 4739 O O . GLY A 1 633 ? -30.022 -21.692 16.620 1.00 63.38 633 GLY A O 1
ATOM 4740 N N . SER A 1 634 ? -28.997 -20.259 17.999 1.00 69.44 634 SER A N 1
ATOM 4741 C CA . SER A 1 634 ? -29.461 -20.904 19.223 1.00 69.44 634 SER A CA 1
ATOM 4742 C C . SER A 1 634 ? -29.723 -19.843 20.269 1.00 69.44 634 SER A C 1
ATOM 4744 O O . SER A 1 634 ? -28.819 -19.089 20.624 1.00 69.44 634 SER A O 1
ATOM 4746 N N . ILE A 1 635 ? -30.937 -19.811 20.791 1.00 66.56 635 ILE A N 1
ATOM 4747 C CA . ILE A 1 635 ? -31.262 -19.068 21.998 1.00 66.56 635 ILE A CA 1
ATOM 4748 C C . ILE A 1 635 ? -30.996 -20.071 23.127 1.00 66.56 635 ILE A C 1
ATOM 4750 O O . ILE A 1 635 ? -31.682 -21.085 23.196 1.00 66.56 635 ILE A O 1
ATOM 4754 N N . GLY A 1 636 ? -29.891 -19.916 23.863 1.00 59.09 636 GLY A N 1
ATOM 4755 C CA . GLY A 1 636 ? -29.357 -20.976 24.730 1.00 59.09 636 GLY A CA 1
ATOM 4756 C C . GLY A 1 636 ? -30.353 -21.519 25.769 1.00 59.09 636 GLY A C 1
ATOM 4757 O O . GLY A 1 636 ? -31.389 -20.917 26.034 1.00 59.09 636 GLY A O 1
ATOM 4758 N N . ALA A 1 637 ? -30.045 -22.667 26.374 1.00 54.12 637 ALA A N 1
ATOM 4759 C CA . ALA A 1 637 ? -30.815 -23.223 27.488 1.00 54.12 637 ALA A CA 1
ATOM 4760 C C . ALA A 1 637 ? -30.071 -22.973 28.807 1.00 54.12 637 ALA A C 1
ATOM 4762 O O . ALA A 1 637 ? -28.846 -23.116 28.868 1.00 54.12 637 ALA A O 1
ATOM 4763 N N . TYR A 1 638 ? -30.797 -22.610 29.864 1.00 43.94 638 TYR A N 1
ATOM 4764 C CA . TYR A 1 638 ? -30.249 -22.674 31.214 1.00 43.94 638 TYR A CA 1
ATOM 4765 C C . TYR A 1 638 ? -30.247 -24.142 31.644 1.00 43.94 638 TYR A C 1
ATOM 4767 O O . TYR A 1 638 ? -31.234 -24.852 31.456 1.00 43.94 638 TYR A O 1
ATOM 4775 N N . GLY A 1 639 ? -29.127 -24.622 32.174 1.00 45.41 639 GLY A N 1
ATOM 4776 C CA . GLY A 1 639 ? -29.086 -25.953 32.757 1.00 45.41 639 GLY A CA 1
ATOM 4777 C C . GLY A 1 639 ? -29.658 -25.919 34.166 1.00 45.41 639 GLY A C 1
ATOM 4778 O O . GLY A 1 639 ? -29.019 -25.373 35.065 1.00 45.41 639 GLY A O 1
ATOM 4779 N N . ASP A 1 640 ? -30.814 -26.539 34.382 1.00 38.72 640 ASP A N 1
ATOM 4780 C CA . ASP A 1 640 ? -31.243 -26.893 35.734 1.00 38.72 640 ASP A CA 1
ATOM 4781 C C . ASP A 1 640 ? -30.158 -27.759 36.401 1.00 38.72 640 ASP A C 1
ATOM 4783 O O . ASP A 1 640 ? -29.685 -28.743 35.831 1.00 38.72 640 ASP A O 1
ATOM 4787 N N . GLY A 1 641 ? -29.748 -27.401 37.622 1.00 46.78 641 GLY A N 1
ATOM 4788 C CA . GLY A 1 641 ? -28.918 -28.276 38.462 1.00 46.78 641 GLY A CA 1
ATOM 4789 C C . GLY A 1 641 ? -27.394 -28.163 38.312 1.00 46.78 641 GLY A C 1
ATOM 4790 O O . GLY A 1 641 ? -26.694 -29.143 38.552 1.00 46.78 641 GLY A O 1
ATOM 4791 N N . GLY A 1 642 ? -26.854 -26.984 37.984 1.00 47.50 642 GLY A N 1
ATOM 4792 C CA . GLY A 1 642 ? -25.405 -26.723 38.058 1.00 47.50 642 GLY A CA 1
ATOM 4793 C C . GLY A 1 642 ? -24.627 -26.904 36.750 1.00 47.50 642 GLY A C 1
ATOM 4794 O O . GLY A 1 642 ? -23.401 -27.002 36.788 1.00 47.50 642 GLY A O 1
ATOM 4795 N N . ALA A 1 643 ? -25.303 -26.921 35.596 1.00 50.38 643 ALA A N 1
ATOM 4796 C CA . ALA A 1 643 ? -24.637 -26.872 34.294 1.00 50.38 643 ALA A CA 1
ATOM 4797 C C . ALA A 1 643 ? -24.303 -25.423 33.873 1.00 50.38 643 ALA A C 1
ATOM 4799 O O . ALA A 1 643 ? -24.938 -24.465 34.312 1.00 50.38 643 ALA A O 1
ATOM 4800 N N . ALA A 1 644 ? -23.287 -25.268 33.018 1.00 56.41 644 ALA A N 1
ATOM 4801 C CA . ALA A 1 644 ? -22.814 -23.975 32.526 1.00 56.41 644 ALA A CA 1
ATOM 4802 C C . ALA A 1 644 ? -23.904 -23.216 31.744 1.00 56.41 644 ALA A C 1
ATOM 4804 O O . ALA A 1 644 ? -24.595 -23.799 30.911 1.00 56.41 644 ALA A O 1
ATOM 4805 N N . ILE A 1 645 ? -24.023 -21.905 31.985 1.00 56.62 645 ILE A N 1
ATOM 4806 C CA . ILE A 1 645 ? -24.930 -21.015 31.247 1.00 56.62 645 ILE A CA 1
ATOM 4807 C C . ILE A 1 645 ? -24.556 -21.042 29.759 1.00 56.62 645 ILE A C 1
ATOM 4809 O O . ILE A 1 645 ? -23.434 -20.683 29.393 1.00 56.62 645 ILE A O 1
ATOM 4813 N N . VAL A 1 646 ? -25.496 -21.436 28.894 1.00 63.06 646 VAL A N 1
ATOM 4814 C CA . VAL A 1 646 ? -25.334 -21.351 27.438 1.00 63.06 646 VAL A CA 1
ATOM 4815 C C . VAL A 1 646 ? -25.943 -20.035 26.964 1.00 63.06 646 VAL A C 1
ATOM 4817 O O . VAL A 1 646 ? -27.153 -19.829 27.038 1.00 63.06 646 VAL A O 1
ATOM 4820 N N . TYR A 1 647 ? -25.095 -19.123 26.495 1.00 67.81 647 TYR A N 1
ATOM 4821 C CA . TYR A 1 647 ? -25.534 -17.845 25.939 1.00 67.81 647 TYR A CA 1
ATOM 4822 C C . TYR A 1 647 ? -26.054 -17.995 24.499 1.00 67.81 647 TYR A C 1
ATOM 4824 O O . TYR A 1 647 ? -25.652 -18.934 23.805 1.00 67.81 647 TYR A O 1
ATOM 4832 N N . PRO A 1 648 ? -26.923 -17.081 24.027 1.00 71.25 648 PRO A N 1
ATOM 4833 C CA . PRO A 1 648 ? -27.406 -17.080 22.664 1.00 71.25 648 PRO A CA 1
ATOM 4834 C C . PRO A 1 648 ? -26.247 -16.940 21.690 1.00 71.25 648 PRO A C 1
ATOM 4836 O O . PRO A 1 648 ? -25.290 -16.203 21.941 1.00 71.25 648 PRO A O 1
ATOM 4839 N N . LYS A 1 649 ? -26.364 -17.650 20.575 1.00 75.81 649 LYS A N 1
ATOM 4840 C CA . LYS A 1 649 ? -25.422 -17.591 19.467 1.00 75.81 649 LYS A CA 1
ATOM 4841 C C . LYS A 1 649 ? -26.109 -17.064 18.233 1.00 75.81 649 LYS A C 1
ATOM 4843 O O . LYS A 1 649 ? -27.259 -17.422 17.956 1.00 75.81 649 LYS A O 1
ATOM 4848 N N . LEU A 1 650 ? -25.394 -16.248 17.481 1.00 81.75 650 LEU A N 1
ATOM 4849 C CA . LEU A 1 650 ? -25.860 -15.805 16.180 1.00 81.75 650 LEU A CA 1
ATOM 4850 C C . LEU A 1 650 ? -25.841 -16.982 15.200 1.00 81.75 650 LEU A C 1
ATOM 4852 O O . LEU A 1 650 ? -25.089 -17.939 15.349 1.00 81.75 650 LEU A O 1
ATOM 4856 N N . SER A 1 651 ? -26.737 -16.952 14.223 1.00 78.62 651 SER A N 1
ATOM 4857 C CA . SER A 1 651 ? -26.960 -18.038 13.257 1.00 78.62 651 SER A CA 1
ATOM 4858 C C . SER A 1 651 ? -25.711 -18.379 12.452 1.00 78.62 651 SER A C 1
ATOM 4860 O O . SER A 1 651 ? -25.466 -19.539 12.144 1.00 78.62 651 SER A O 1
ATOM 4862 N N . TRP A 1 652 ? -24.882 -17.379 12.180 1.00 79.38 652 TRP A N 1
ATOM 4863 C CA . TRP A 1 652 ? -23.614 -17.518 11.478 1.00 79.38 652 TRP A CA 1
ATOM 4864 C C . TRP A 1 652 ? -22.456 -18.028 12.351 1.00 79.38 652 TRP A C 1
ATOM 4866 O O . TRP A 1 652 ? -21.370 -18.271 11.821 1.00 79.38 652 TRP A O 1
ATOM 4876 N N . GLU A 1 653 ? -22.657 -18.169 13.667 1.00 71.06 653 GLU A N 1
ATOM 4877 C CA . GLU A 1 653 ? -21.669 -18.741 14.598 1.00 71.06 653 GLU A CA 1
ATOM 4878 C C . GLU A 1 653 ? -21.719 -20.269 14.684 1.00 71.06 653 GLU A C 1
ATOM 4880 O O . GLU A 1 653 ? -20.921 -20.851 15.424 1.00 71.06 653 GLU A O 1
ATOM 4885 N N . GLN A 1 654 ? -22.696 -20.898 14.025 1.00 59.62 654 GLN A N 1
ATOM 4886 C CA . GLN A 1 654 ? -22.907 -22.344 14.073 1.00 59.62 654 GLN A CA 1
ATOM 4887 C C . GLN A 1 654 ? -21.878 -23.131 13.272 1.00 59.62 654 GLN A C 1
ATOM 4889 O O . GLN A 1 654 ? -21.504 -22.675 12.166 1.00 59.62 654 GLN A O 1
#

Solvent-accessible surface area (backbone atoms only — not comparable to full-atom values): 33388 Å² total; per-residue (Å²): 137,86,86,86,78,87,91,84,89,89,87,89,87,81,93,89,53,77,65,59,56,54,52,52,51,48,35,42,70,59,13,35,34,39,38,40,36,35,33,54,53,77,74,61,43,61,40,72,76,58,41,53,98,60,48,39,52,34,40,37,42,38,37,18,39,55,36,85,90,77,72,42,67,74,48,74,77,46,76,49,75,48,70,58,88,87,53,62,55,52,72,51,76,50,78,48,89,69,71,47,50,34,36,40,36,35,41,33,38,39,25,44,58,85,49,60,63,76,96,55,64,49,69,49,44,46,45,66,92,40,56,70,53,26,25,64,33,76,92,56,65,64,70,70,49,57,49,61,49,40,32,25,32,58,46,77,49,72,45,48,74,69,53,27,72,54,75,74,41,73,42,41,47,42,25,11,36,43,36,37,30,40,67,35,67,72,40,47,74,42,39,49,28,34,30,41,35,40,56,42,49,30,34,37,17,34,75,74,40,33,51,49,86,90,44,64,40,80,46,73,46,73,74,36,67,54,66,40,40,75,93,73,56,20,44,35,44,43,36,42,66,39,55,16,13,58,73,93,61,36,37,69,36,59,76,56,44,39,33,10,24,28,79,85,68,54,74,27,72,45,77,87,64,69,70,44,66,35,35,36,58,24,37,24,42,36,40,20,42,49,54,28,36,79,72,59,98,88,52,80,85,75,51,77,47,79,47,80,39,81,72,68,67,90,69,68,53,72,73,86,76,57,87,87,59,65,52,67,60,47,100,39,62,50,75,30,36,92,92,36,35,23,51,32,50,42,55,68,48,54,52,50,49,23,52,37,15,51,71,59,35,65,43,38,74,46,94,75,76,43,26,59,26,57,25,23,34,34,39,77,36,63,26,71,40,50,73,87,76,43,66,49,52,27,12,33,94,90,22,37,29,31,20,36,42,33,23,70,72,30,45,41,30,24,41,21,28,59,60,101,84,43,68,34,30,8,56,25,9,18,36,36,42,19,39,41,30,31,35,30,37,32,51,25,49,27,53,31,83,36,44,21,18,14,55,48,26,4,32,38,27,42,56,28,40,40,32,44,34,38,44,27,38,30,41,38,31,13,30,38,24,23,8,39,38,33,3,32,35,59,34,41,33,43,41,38,32,36,30,36,33,27,65,69,12,35,35,34,40,72,52,60,88,84,38,37,25,31,9,38,36,30,0,32,38,61,38,39,41,38,38,42,32,42,28,38,27,32,24,38,30,39,37,65,53,64,73,48,56,32,18,31,6,31,38,27,3,34,37,39,86,94,40,49,36,38,38,32,50,26,40,27,51,15,41,28,44,68,75,41,82,76,51,95,67,45,32,49,10,35,43,60,32,40,68,68,56,54,48,42,76,25,35,32,70,50,38,28,101,47,71,90,57,72,60,43,72,60,84,67,76,58,68,84,88,80,74,93,82,68,46,51,61,39,78,31,57,48,43,85,88,83,50,74,81,43,70,67,36,45,42,88,76,110

Mean predicted aligned error: 18.53 Å

InterPro domains:
  IPR046692 Domain of unknown function DUF6562 [PF20200] (49-291)

Nearest PDB structures (foldseek):
  5cag-assembly1_A  TM=4.177E-01  e=4.867E-05  Bacteroides ovatus ATCC 8483
  1f13-assembly1_A  TM=3.143E-01  e=8.976E-02  Homo sapiens
  1ggu-assembly1_A  TM=3.049E-01  e=2.661E-01  Homo sapiens
  1ex0-assembly1_B  TM=2.903E-01  e=2.336E-01  Homo sapiens
  1evu-assembly1_B  TM=2.864E-01  e=3.454E-01  Homo sapiens

pLDDT: mean 80.29, std 17.91, range [26.3, 98.81]